Protein AF-A0A9D4YD08-F1 (afdb_monomer_lite)

Organism: Pisum sativum (NCBI:txid3888)

Structure (mmCIF, N/CA/C/O backbone):
data_AF-A0A9D4YD08-F1
#
_entry.id   AF-A0A9D4YD08-F1
#
loop_
_atom_site.group_PDB
_atom_site.id
_atom_site.type_symbol
_atom_site.label_atom_id
_atom_site.label_alt_id
_atom_site.label_comp_id
_atom_site.label_asym_id
_atom_site.label_entity_id
_atom_site.label_seq_id
_atom_site.pdbx_PDB_ins_code
_atom_site.Cartn_x
_atom_site.Cartn_y
_atom_site.Cartn_z
_atom_site.occupancy
_atom_site.B_iso_or_equiv
_atom_site.auth_seq_id
_atom_site.auth_comp_id
_atom_site.auth_asym_id
_atom_site.auth_atom_id
_atom_site.pdbx_PDB_model_num
ATOM 1 N N . MET A 1 1 ? 4.595 -37.884 36.965 1.00 36.31 1 MET A N 1
ATOM 2 C CA . MET A 1 1 ? 4.034 -37.785 35.602 1.00 36.31 1 MET A CA 1
ATOM 3 C C . MET A 1 1 ? 4.886 -36.798 34.820 1.00 36.31 1 MET A C 1
ATOM 5 O O . MET A 1 1 ? 4.639 -35.602 34.807 1.00 36.31 1 MET A O 1
ATOM 9 N N . THR A 1 2 ? 5.995 -37.313 34.306 1.00 32.47 2 THR A N 1
ATOM 10 C CA . THR A 1 2 ? 7.005 -36.629 33.501 1.00 32.47 2 THR A CA 1
ATOM 11 C C . THR A 1 2 ? 6.389 -36.311 32.146 1.00 32.47 2 THR A C 1
ATOM 13 O O . THR A 1 2 ? 6.203 -37.200 31.319 1.00 32.47 2 THR A O 1
ATOM 16 N N . ILE A 1 3 ? 6.013 -35.050 31.937 1.00 41.06 3 ILE A N 1
ATOM 17 C CA . ILE A 1 3 ? 5.615 -34.558 30.619 1.00 41.06 3 ILE A CA 1
ATOM 18 C C . ILE A 1 3 ? 6.847 -34.697 29.732 1.00 41.06 3 ILE A C 1
ATOM 20 O O . ILE A 1 3 ? 7.864 -34.040 29.954 1.00 41.06 3 ILE A O 1
ATOM 24 N N . ALA A 1 4 ? 6.761 -35.617 28.776 1.00 37.03 4 ALA A N 1
ATOM 25 C CA . ALA A 1 4 ? 7.745 -35.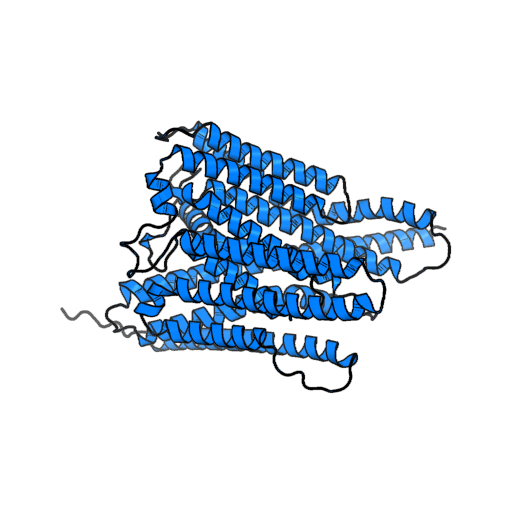799 27.734 1.00 37.03 4 ALA A CA 1
ATOM 26 C C . ALA A 1 4 ? 8.038 -34.435 27.096 1.00 37.03 4 ALA A C 1
ATOM 28 O O . ALA A 1 4 ? 7.195 -33.857 26.409 1.00 37.03 4 ALA A O 1
ATOM 29 N N . PHE A 1 5 ? 9.245 -33.920 27.331 1.00 41.50 5 PHE A N 1
ATOM 30 C CA . PHE A 1 5 ? 9.876 -32.971 26.431 1.00 41.50 5 PHE A CA 1
ATOM 31 C C . PHE A 1 5 ? 9.965 -33.683 25.081 1.00 41.50 5 PHE A C 1
ATOM 33 O O . PHE A 1 5 ? 10.911 -34.422 24.819 1.00 41.50 5 PHE A O 1
ATOM 40 N N . VAL A 1 6 ? 8.928 -33.514 24.256 1.00 46.28 6 VAL A N 1
ATOM 41 C CA . VAL A 1 6 ? 8.948 -33.837 22.832 1.00 46.28 6 VAL A CA 1
ATOM 42 C C . VAL A 1 6 ? 10.286 -33.332 22.313 1.00 46.28 6 VAL A C 1
ATOM 44 O O . VAL A 1 6 ? 10.583 -32.141 22.454 1.00 46.28 6 VAL A O 1
ATOM 47 N N . GLN A 1 7 ? 11.116 -34.250 21.807 1.00 45.94 7 GLN A N 1
ATOM 48 C CA . GLN A 1 7 ? 12.349 -33.926 21.104 1.00 45.94 7 GLN A CA 1
ATOM 49 C C . GLN A 1 7 ? 12.006 -32.835 20.099 1.00 45.94 7 GLN A C 1
ATOM 51 O O . GLN A 1 7 ? 11.310 -33.065 19.111 1.00 45.94 7 GLN A O 1
ATOM 56 N N . ARG A 1 8 ? 12.399 -31.604 20.426 1.00 58.66 8 ARG A N 1
ATOM 57 C CA . ARG A 1 8 ? 12.079 -30.448 19.601 1.00 58.66 8 ARG A CA 1
ATOM 58 C C . ARG A 1 8 ? 12.724 -30.711 18.245 1.00 58.66 8 ARG A C 1
ATOM 60 O O . ARG A 1 8 ? 13.906 -31.063 18.231 1.00 58.66 8 ARG A O 1
ATOM 67 N N . PRO A 1 9 ? 12.020 -30.526 17.121 1.00 70.88 9 PRO A N 1
ATOM 68 C CA . PRO A 1 9 ? 12.619 -30.688 15.808 1.00 70.88 9 PRO A CA 1
ATOM 69 C C . PRO A 1 9 ? 13.496 -29.459 15.519 1.00 70.88 9 PRO A C 1
ATOM 71 O O . PRO A 1 9 ? 13.201 -28.643 14.652 1.00 70.88 9 PRO A O 1
ATOM 74 N N . VAL A 1 10 ? 14.570 -29.286 16.301 1.00 76.81 10 VAL A N 1
ATOM 75 C CA . VAL A 1 10 ? 15.549 -28.197 16.174 1.00 76.81 10 VAL A CA 1
ATOM 76 C C . VAL A 1 10 ? 16.149 -28.219 14.771 1.00 76.81 10 VAL A C 1
ATOM 78 O O . VAL A 1 10 ? 16.341 -27.164 14.179 1.00 76.81 10 VAL A O 1
ATOM 81 N N . SER A 1 11 ? 16.344 -29.415 14.209 1.00 79.62 11 SER A N 1
ATOM 82 C CA . SER A 1 11 ? 16.745 -29.624 12.817 1.00 79.62 11 SER A CA 1
ATOM 83 C C . SER A 1 11 ? 15.739 -29.054 11.810 1.00 79.62 11 SER A C 1
ATOM 85 O O . SER A 1 11 ? 16.147 -28.410 10.850 1.00 79.62 11 SER A O 1
ATOM 87 N N . LEU A 1 12 ? 14.433 -29.225 12.038 1.00 84.94 12 LEU A N 1
ATOM 88 C CA . LEU A 1 12 ? 13.380 -28.724 11.149 1.00 84.94 12 LEU A CA 1
ATOM 89 C C . LEU A 1 12 ? 13.262 -27.195 11.214 1.00 84.94 12 LEU A C 1
ATOM 91 O O . LEU A 1 12 ? 13.133 -26.540 10.184 1.00 84.94 12 LEU A O 1
ATOM 95 N N . VAL A 1 13 ? 13.355 -26.618 12.418 1.00 84.81 13 VAL A N 1
ATOM 96 C CA . VAL A 1 13 ? 13.368 -25.156 12.601 1.00 84.81 13 VAL A CA 1
ATOM 97 C C . VAL A 1 13 ? 14.620 -24.553 11.965 1.00 84.81 13 VAL A C 1
ATOM 99 O O . VAL A 1 13 ? 14.516 -23.562 11.248 1.00 84.81 13 VAL A O 1
ATOM 102 N N . ALA A 1 14 ? 15.788 -25.170 12.164 1.00 85.69 14 ALA A N 1
ATOM 103 C CA . ALA A 1 14 ? 17.033 -24.734 11.539 1.00 85.69 14 ALA A CA 1
ATOM 104 C C . ALA A 1 14 ? 16.954 -24.794 10.006 1.00 85.69 14 ALA A C 1
ATOM 106 O O . ALA A 1 14 ? 17.354 -23.840 9.342 1.00 85.69 14 ALA A O 1
ATOM 107 N N . PHE A 1 15 ? 16.379 -25.863 9.444 1.00 88.81 15 PHE A N 1
ATOM 108 C CA . PHE A 1 15 ? 16.144 -25.976 8.004 1.00 88.81 15 PHE A CA 1
ATOM 109 C C . PHE A 1 15 ? 15.193 -24.886 7.488 1.00 88.81 15 PHE A C 1
ATOM 111 O O . PHE A 1 15 ? 15.484 -24.247 6.479 1.00 88.81 15 PHE A O 1
ATOM 118 N N . GLY A 1 16 ? 14.097 -24.612 8.203 1.00 88.19 16 GLY A N 1
ATOM 119 C CA . GLY A 1 16 ? 13.160 -23.542 7.852 1.00 88.19 16 GLY A CA 1
ATOM 120 C C . GLY A 1 16 ? 13.804 -22.152 7.866 1.00 88.19 16 GLY A C 1
ATOM 121 O O . GLY A 1 16 ? 13.639 -21.384 6.919 1.00 88.19 16 GLY A O 1
ATOM 122 N N . VAL A 1 17 ? 14.599 -21.842 8.896 1.00 89.19 17 VAL A N 1
ATOM 123 C CA . VAL A 1 17 ? 15.346 -20.574 8.984 1.00 89.19 17 VAL A CA 1
ATOM 124 C C . VAL A 1 17 ? 16.385 -20.473 7.863 1.00 89.19 17 VAL A C 1
ATOM 126 O O . VAL A 1 17 ? 16.482 -19.432 7.215 1.00 89.19 17 VAL A O 1
ATOM 129 N N . ALA A 1 18 ? 17.117 -21.552 7.571 1.00 91.06 18 ALA A N 1
ATOM 130 C CA . ALA A 1 18 ? 18.080 -21.580 6.471 1.00 91.06 18 ALA A CA 1
ATOM 131 C C . ALA A 1 18 ? 17.405 -21.341 5.108 1.00 91.06 18 ALA A C 1
ATOM 133 O O . ALA A 1 18 ? 17.908 -20.553 4.307 1.00 91.06 18 ALA A O 1
ATOM 134 N N . ALA A 1 19 ? 16.242 -21.954 4.864 1.00 91.44 19 ALA A N 1
ATOM 135 C CA . ALA A 1 19 ? 15.464 -21.745 3.644 1.00 91.44 19 ALA A CA 1
ATOM 136 C C . ALA A 1 19 ? 14.981 -20.289 3.503 1.00 91.44 19 ALA A C 1
ATOM 138 O O . ALA A 1 19 ? 15.075 -19.710 2.419 1.00 91.44 19 ALA A O 1
ATOM 139 N N . LEU A 1 20 ? 14.526 -19.667 4.597 1.00 91.81 20 LEU A N 1
ATOM 140 C CA . LEU A 1 20 ? 14.119 -18.257 4.611 1.00 91.81 20 LEU A CA 1
ATOM 141 C C . LEU A 1 20 ? 15.288 -17.312 4.314 1.00 91.81 20 LEU A C 1
ATOM 143 O O . LEU A 1 20 ? 15.144 -16.399 3.499 1.00 91.81 20 LEU A O 1
ATOM 147 N N . ILE A 1 21 ? 16.452 -17.544 4.927 1.00 92.38 21 ILE A N 1
ATOM 148 C CA . ILE A 1 21 ? 17.663 -16.752 4.669 1.00 92.38 21 ILE A CA 1
ATOM 149 C C . ILE A 1 21 ? 18.099 -16.918 3.210 1.00 92.38 21 ILE A C 1
ATOM 151 O O . ILE A 1 21 ? 18.371 -15.923 2.540 1.00 92.38 21 ILE A O 1
ATOM 155 N N . ALA A 1 22 ? 18.109 -18.146 2.685 1.00 93.12 22 ALA A N 1
ATOM 156 C CA . ALA A 1 22 ? 18.457 -18.408 1.292 1.00 93.12 22 ALA A CA 1
ATOM 157 C C . ALA A 1 22 ? 17.513 -17.677 0.321 1.00 93.12 22 ALA A C 1
ATOM 159 O O . ALA A 1 22 ? 17.982 -16.979 -0.578 1.00 93.12 22 ALA A O 1
ATOM 160 N N . SER A 1 23 ? 16.195 -17.757 0.541 1.00 93.19 23 SER A N 1
ATOM 161 C CA . SER A 1 23 ? 15.198 -17.022 -0.250 1.00 93.19 23 SER A CA 1
ATOM 162 C C . SER A 1 23 ? 15.423 -15.508 -0.192 1.00 93.19 23 SER A C 1
ATOM 164 O O . SER A 1 23 ? 15.381 -14.829 -1.219 1.00 93.19 23 SER A O 1
ATOM 166 N N . CYS A 1 24 ? 15.719 -14.971 0.995 1.00 93.62 24 CYS A N 1
ATOM 167 C CA . CYS A 1 24 ? 16.007 -13.552 1.179 1.00 93.62 24 CYS A CA 1
ATOM 168 C C . CYS A 1 24 ? 17.249 -13.109 0.394 1.00 93.62 24 CYS A C 1
ATOM 170 O O . CYS A 1 24 ? 17.211 -12.099 -0.310 1.00 93.62 24 CYS A O 1
ATOM 172 N N . LEU A 1 25 ? 18.339 -13.878 0.466 1.00 93.06 25 LEU A N 1
ATOM 173 C CA . LEU A 1 25 ? 19.577 -13.589 -0.262 1.00 93.06 25 LEU A CA 1
ATOM 174 C C . LEU A 1 25 ? 19.376 -13.650 -1.780 1.00 93.06 25 LEU A C 1
ATOM 176 O O . LEU A 1 25 ? 19.932 -12.819 -2.497 1.00 93.06 25 LEU A O 1
ATOM 180 N N . ILE A 1 26 ? 18.558 -14.585 -2.274 1.00 93.88 26 ILE A N 1
ATOM 181 C CA . ILE A 1 26 ? 18.209 -14.675 -3.698 1.00 93.88 26 ILE A CA 1
ATOM 182 C C . ILE A 1 26 ? 17.465 -13.412 -4.149 1.00 93.88 26 ILE A C 1
ATOM 184 O O . ILE A 1 26 ? 17.854 -12.811 -5.148 1.00 93.88 26 ILE A O 1
ATOM 188 N N . LEU A 1 27 ? 16.446 -12.968 -3.404 1.00 92.69 27 LEU A N 1
ATOM 189 C CA . LEU A 1 27 ? 15.676 -11.764 -3.744 1.00 92.69 27 LEU A CA 1
ATOM 190 C C . LEU A 1 27 ? 16.546 -10.501 -3.746 1.00 92.69 27 LEU A C 1
ATOM 192 O O . LEU A 1 27 ? 16.487 -9.713 -4.689 1.00 92.69 27 LEU A O 1
ATOM 196 N N . VAL A 1 28 ? 17.398 -10.330 -2.732 1.00 90.00 28 VAL A N 1
ATOM 197 C CA . VAL A 1 28 ? 18.326 -9.189 -2.654 1.00 90.00 28 VAL A CA 1
ATOM 198 C C . VAL A 1 28 ? 19.352 -9.236 -3.790 1.00 90.00 28 VAL A C 1
ATOM 200 O O . VAL A 1 28 ? 19.625 -8.211 -4.416 1.00 90.00 28 VAL A O 1
ATOM 203 N N . LYS A 1 29 ? 19.882 -10.423 -4.120 1.00 90.88 29 LYS A N 1
ATOM 204 C CA . LYS A 1 29 ? 20.806 -10.604 -5.248 1.00 90.88 29 LYS A CA 1
ATOM 205 C C . LYS A 1 29 ? 20.145 -10.233 -6.575 1.00 90.88 29 LYS A C 1
ATOM 207 O O . LYS A 1 29 ? 20.759 -9.526 -7.367 1.00 90.88 29 LYS A O 1
ATOM 212 N N . LEU A 1 30 ? 18.907 -10.667 -6.812 1.00 90.62 30 LEU A N 1
ATOM 213 C CA . LEU A 1 30 ? 18.150 -10.301 -8.013 1.00 90.62 30 LEU A CA 1
ATOM 214 C C . LEU A 1 30 ? 17.945 -8.784 -8.111 1.00 90.62 30 LEU A C 1
ATOM 216 O O . LEU A 1 30 ? 18.068 -8.220 -9.196 1.00 90.62 30 LEU A O 1
ATOM 220 N N . LEU A 1 31 ? 17.697 -8.114 -6.981 1.00 88.25 31 LEU A N 1
ATOM 221 C CA . LEU A 1 31 ? 17.490 -6.665 -6.942 1.00 88.25 31 LEU A CA 1
ATOM 222 C C . LEU A 1 31 ? 18.779 -5.930 -7.303 1.00 88.25 31 LEU A C 1
ATOM 224 O O . LEU A 1 31 ? 18.758 -4.998 -8.105 1.00 88.25 31 LEU A O 1
ATOM 228 N N . PHE A 1 32 ? 19.915 -6.408 -6.793 1.00 85.69 32 PHE A N 1
ATOM 229 C CA . PHE A 1 32 ? 21.225 -5.887 -7.166 1.00 85.69 32 PHE A CA 1
ATOM 230 C C . PHE A 1 32 ? 21.543 -6.102 -8.653 1.00 85.69 32 PHE A C 1
ATOM 232 O O . PHE A 1 32 ? 22.066 -5.194 -9.295 1.00 85.69 32 PHE A O 1
ATOM 239 N N . VAL A 1 33 ? 21.200 -7.269 -9.214 1.00 86.69 33 VAL A N 1
ATOM 240 C CA . VAL A 1 33 ? 21.398 -7.570 -10.644 1.00 86.69 33 VAL A CA 1
ATOM 241 C C . VAL A 1 33 ? 20.586 -6.617 -11.520 1.00 86.69 33 VAL A C 1
ATOM 243 O O . VAL A 1 33 ? 21.172 -5.963 -12.375 1.00 86.69 33 VAL A O 1
ATOM 246 N N . ILE A 1 34 ? 19.284 -6.458 -11.258 1.00 83.31 34 ILE A N 1
ATOM 247 C CA . ILE A 1 34 ? 18.423 -5.537 -12.022 1.00 83.31 34 ILE A CA 1
ATOM 248 C C . ILE A 1 34 ? 18.910 -4.092 -11.879 1.00 83.31 34 ILE A C 1
ATOM 250 O O . ILE A 1 34 ? 18.986 -3.361 -12.861 1.00 83.31 34 ILE A O 1
ATOM 254 N N . ASN A 1 35 ? 19.306 -3.676 -10.673 1.00 81.06 35 ASN A N 1
ATOM 255 C CA . ASN A 1 35 ? 19.847 -2.336 -10.462 1.00 81.06 35 ASN A CA 1
ATOM 256 C C . ASN A 1 35 ? 21.162 -2.104 -11.223 1.00 81.06 35 ASN A C 1
ATOM 258 O O . ASN A 1 35 ? 21.380 -1.006 -11.729 1.00 81.06 35 ASN A O 1
ATOM 262 N N . LYS A 1 36 ? 22.026 -3.121 -11.337 1.00 78.50 36 LYS A N 1
ATOM 263 C CA . LYS A 1 36 ? 23.255 -3.039 -12.136 1.00 78.50 36 LYS A CA 1
ATOM 264 C C . LYS A 1 36 ? 22.957 -2.994 -13.635 1.00 78.50 36 LYS A C 1
ATOM 266 O O . LYS A 1 36 ? 23.589 -2.209 -14.332 1.00 78.50 36 LYS A O 1
ATOM 271 N N . GLU A 1 37 ? 22.028 -3.807 -14.128 1.00 75.56 37 GLU A N 1
ATOM 272 C CA . GLU A 1 37 ? 21.620 -3.809 -15.541 1.00 75.56 37 GLU A CA 1
ATOM 273 C C . GLU A 1 37 ? 21.063 -2.442 -15.954 1.00 75.56 37 GLU A C 1
ATOM 275 O O . GLU A 1 37 ? 21.559 -1.849 -16.908 1.00 75.56 37 GLU A O 1
ATOM 280 N N . VAL A 1 38 ? 20.132 -1.887 -15.170 1.00 68.62 38 VAL A N 1
ATOM 281 C CA . VAL A 1 38 ? 19.543 -0.561 -15.427 1.00 68.62 38 VAL A CA 1
ATOM 282 C C . VAL A 1 38 ? 20.603 0.542 -15.367 1.00 68.62 38 VAL A C 1
ATOM 284 O O . VAL A 1 38 ? 20.625 1.422 -16.221 1.00 68.62 38 VAL A O 1
ATOM 287 N N . LEU A 1 39 ? 21.538 0.469 -14.412 1.00 59.47 39 LEU A N 1
ATOM 288 C CA . LEU A 1 39 ? 22.663 1.404 -14.344 1.00 59.47 39 LEU A CA 1
ATOM 289 C C . LEU A 1 39 ? 23.596 1.275 -15.562 1.00 59.47 39 LEU A C 1
ATOM 291 O O . LEU A 1 39 ? 24.100 2.277 -16.045 1.00 59.47 39 LEU A O 1
ATOM 295 N N . THR A 1 40 ? 23.831 0.061 -16.064 1.00 56.03 40 THR A N 1
ATOM 296 C CA . THR A 1 40 ? 24.697 -0.175 -17.235 1.00 56.03 40 THR A CA 1
ATOM 297 C C . THR A 1 40 ? 24.067 0.395 -18.508 1.00 56.03 40 THR A C 1
ATOM 299 O O . THR A 1 40 ? 24.782 0.925 -19.352 1.00 56.03 40 THR A O 1
ATOM 302 N N . GLN A 1 41 ? 22.736 0.350 -18.603 1.00 56.59 41 GLN A N 1
ATOM 303 C CA . GLN A 1 41 ? 21.967 0.943 -19.695 1.00 56.59 41 GLN A CA 1
ATOM 304 C C . GLN A 1 41 ? 21.994 2.484 -19.644 1.00 56.59 41 GLN A C 1
ATOM 306 O O . GLN A 1 41 ? 22.139 3.116 -20.680 1.00 56.59 41 GLN A O 1
ATOM 311 N N . GLU A 1 42 ? 21.969 3.097 -18.450 1.00 52.31 42 GLU A N 1
ATOM 312 C CA . GLU A 1 42 ? 22.170 4.553 -18.281 1.00 52.31 42 GLU A CA 1
ATOM 313 C C . GLU A 1 42 ? 23.624 5.012 -18.549 1.00 52.31 42 GLU A C 1
ATOM 315 O O . GLU A 1 42 ? 23.850 6.168 -18.900 1.00 52.31 42 GLU A O 1
ATOM 320 N N . ILE A 1 43 ? 24.622 4.135 -18.367 1.00 50.97 43 ILE A N 1
ATOM 321 C CA . ILE A 1 43 ? 26.059 4.451 -18.524 1.00 50.97 43 ILE A CA 1
ATOM 322 C C . ILE A 1 43 ? 26.506 4.478 -19.997 1.00 50.97 43 ILE A C 1
ATOM 324 O O . ILE A 1 43 ? 27.515 5.110 -20.303 1.00 50.97 43 ILE A O 1
ATOM 328 N N . GLN A 1 44 ? 25.770 3.859 -20.927 1.00 47.78 44 GLN A N 1
ATOM 329 C CA . GLN A 1 44 ? 26.096 3.961 -22.359 1.00 47.78 44 GLN A CA 1
ATOM 330 C C . GLN A 1 44 ? 25.909 5.381 -22.930 1.00 47.78 44 GLN A C 1
ATOM 332 O O . GLN A 1 44 ? 26.502 5.677 -23.964 1.00 47.78 44 GLN A O 1
ATOM 337 N N . ASP A 1 45 ? 25.194 6.271 -22.228 1.00 45.44 45 ASP A N 1
ATOM 338 C CA . ASP A 1 45 ? 24.897 7.633 -22.693 1.00 45.44 45 ASP A CA 1
ATOM 339 C C . ASP A 1 45 ? 25.763 8.747 -22.069 1.00 45.44 45 ASP A C 1
ATOM 341 O O . ASP A 1 45 ? 25.725 9.877 -22.554 1.00 45.44 45 ASP A O 1
ATOM 345 N N . VAL A 1 46 ? 26.570 8.493 -21.025 1.00 43.56 46 VAL A N 1
ATOM 346 C CA . VAL A 1 46 ? 27.465 9.519 -20.441 1.00 43.56 46 VAL A CA 1
ATOM 347 C C . VAL A 1 46 ? 28.731 8.887 -19.850 1.00 43.56 46 VAL A C 1
ATOM 349 O O . VAL A 1 46 ? 28.657 8.003 -18.997 1.00 43.56 46 VAL A O 1
ATOM 352 N N . GLU A 1 47 ? 29.893 9.392 -20.277 1.00 38.66 47 GLU A N 1
ATOM 353 C CA . GLU A 1 47 ? 31.234 8.981 -19.843 1.00 38.66 47 GLU A CA 1
ATOM 354 C C . GLU A 1 47 ? 31.405 8.813 -18.319 1.00 38.66 47 GLU A C 1
ATOM 356 O O . GLU A 1 47 ? 30.917 9.592 -17.497 1.00 38.66 47 GLU A O 1
ATOM 361 N N . ASN A 1 48 ? 32.181 7.776 -17.988 1.00 39.72 48 ASN A N 1
ATOM 362 C CA . ASN A 1 48 ? 32.701 7.354 -16.687 1.00 39.72 48 ASN A CA 1
ATOM 363 C C . ASN A 1 48 ? 32.742 8.416 -15.573 1.00 39.72 48 ASN A C 1
ATOM 365 O O . ASN A 1 48 ? 33.744 9.101 -15.390 1.00 39.72 48 ASN A O 1
ATOM 369 N N . TYR A 1 49 ? 31.741 8.381 -14.691 1.00 40.97 49 TYR A N 1
ATOM 370 C CA . TYR A 1 49 ? 31.914 8.717 -13.278 1.00 40.97 49 TYR A CA 1
ATOM 371 C C . TYR A 1 49 ? 31.091 7.754 -12.419 1.00 40.97 49 TYR A C 1
ATOM 373 O O . TYR A 1 49 ? 29.873 7.644 -12.566 1.00 40.97 49 TYR A O 1
ATOM 381 N N . THR A 1 50 ? 31.743 7.069 -11.474 1.00 43.75 50 THR A N 1
ATOM 382 C CA . THR A 1 50 ? 31.071 6.337 -10.393 1.00 43.75 50 THR A CA 1
ATOM 383 C C . THR A 1 50 ? 30.250 7.329 -9.575 1.00 43.75 50 THR A C 1
ATOM 385 O O . THR A 1 50 ? 30.775 8.009 -8.692 1.00 43.75 50 THR A O 1
ATOM 388 N N . LYS A 1 51 ? 28.965 7.468 -9.906 1.00 56.69 51 LYS A N 1
ATOM 389 C CA . LYS A 1 51 ? 28.065 8.415 -9.247 1.00 56.69 51 LYS A CA 1
ATOM 390 C C . LYS A 1 51 ? 27.958 8.023 -7.762 1.00 56.69 51 LYS A C 1
ATOM 392 O O . LYS A 1 51 ? 27.531 6.899 -7.481 1.00 56.69 51 LYS A O 1
ATOM 397 N N . PRO A 1 52 ? 28.357 8.886 -6.809 1.00 64.44 52 PRO A N 1
ATOM 398 C CA . PRO A 1 52 ? 28.236 8.575 -5.389 1.00 64.44 52 PRO A CA 1
ATOM 399 C C . PRO A 1 52 ? 26.767 8.326 -5.027 1.00 64.44 52 PRO A C 1
ATOM 401 O O . PRO A 1 52 ? 25.859 8.897 -5.640 1.00 64.44 52 PRO A O 1
ATOM 404 N N . TRP A 1 53 ? 26.531 7.453 -4.042 1.00 67.12 53 TRP A N 1
ATOM 405 C CA . TRP A 1 53 ? 25.179 7.142 -3.575 1.00 67.12 53 TRP A CA 1
ATOM 406 C C . TRP A 1 53 ? 24.461 8.426 -3.167 1.00 67.12 53 TRP A C 1
ATOM 408 O O . TRP A 1 53 ? 24.995 9.248 -2.418 1.00 67.12 53 TRP A O 1
ATOM 418 N N . LYS A 1 54 ? 23.234 8.603 -3.661 1.00 82.25 54 LYS A N 1
ATOM 419 C CA . LYS A 1 54 ? 22.415 9.757 -3.296 1.00 82.25 54 LYS A CA 1
ATOM 420 C C . LYS A 1 54 ? 21.948 9.619 -1.838 1.00 82.25 54 LYS A C 1
ATOM 422 O O . LYS A 1 54 ? 21.743 8.514 -1.340 1.00 82.25 54 LYS A O 1
ATOM 427 N N . LEU A 1 55 ? 21.745 10.750 -1.156 1.00 86.50 55 LEU A N 1
ATOM 428 C CA . LEU A 1 55 ? 21.353 10.786 0.265 1.00 86.50 55 LEU A CA 1
ATOM 429 C C . LEU A 1 55 ? 20.067 9.999 0.579 1.00 86.50 55 LEU A C 1
ATOM 431 O O . LEU A 1 55 ? 19.968 9.385 1.634 1.00 86.50 55 LEU A O 1
ATOM 435 N N . ASP A 1 56 ? 19.093 10.003 -0.331 1.00 86.88 56 ASP A N 1
ATOM 436 C CA . ASP A 1 56 ? 17.846 9.237 -0.220 1.00 86.88 56 ASP A CA 1
ATOM 437 C C . ASP A 1 56 ? 18.070 7.721 -0.290 1.00 86.88 56 ASP A C 1
ATOM 439 O O . ASP A 1 56 ? 17.424 6.979 0.446 1.00 86.88 56 ASP A O 1
ATOM 443 N N . GLU A 1 57 ? 19.017 7.264 -1.110 1.00 89.25 57 GLU A N 1
ATOM 444 C CA . GLU A 1 57 ? 19.381 5.845 -1.210 1.00 89.25 57 GLU A CA 1
ATOM 445 C C . GLU A 1 57 ? 20.014 5.345 0.096 1.00 89.25 57 GLU A C 1
ATOM 447 O O . GLU A 1 57 ? 19.602 4.321 0.645 1.00 89.25 57 GLU A O 1
ATOM 452 N N . VAL A 1 58 ? 20.974 6.111 0.630 1.00 90.31 58 VAL A N 1
ATOM 453 C CA . VAL A 1 58 ? 21.639 5.804 1.907 1.00 90.31 58 VAL A CA 1
ATOM 454 C C . VAL A 1 58 ? 20.633 5.811 3.058 1.00 90.31 58 VAL A C 1
ATOM 456 O O . VAL A 1 58 ? 20.655 4.912 3.897 1.00 90.31 58 VAL A O 1
ATOM 459 N N . PHE A 1 59 ? 19.724 6.792 3.084 1.00 93.25 59 PHE A N 1
ATOM 460 C CA . PHE A 1 59 ? 18.717 6.902 4.135 1.00 93.25 59 PHE A CA 1
ATOM 461 C C . PHE A 1 59 ? 17.752 5.714 4.150 1.00 93.25 59 PHE A C 1
ATOM 463 O O . PHE A 1 59 ? 17.476 5.177 5.218 1.00 93.25 59 PHE A O 1
ATOM 470 N N . ILE A 1 60 ? 17.263 5.266 2.988 1.00 91.94 60 ILE A N 1
ATOM 471 C CA . ILE A 1 60 ? 16.369 4.101 2.913 1.00 91.94 60 ILE A CA 1
ATOM 472 C C . ILE A 1 60 ? 17.083 2.832 3.375 1.00 91.94 60 ILE A C 1
ATOM 474 O O . ILE A 1 60 ? 16.521 2.072 4.164 1.00 91.94 60 ILE A O 1
ATOM 478 N N . PHE A 1 61 ? 18.322 2.615 2.927 1.00 90.81 61 PHE A N 1
ATOM 479 C CA . PHE A 1 61 ? 19.107 1.456 3.348 1.00 90.81 61 PHE A CA 1
ATOM 480 C C . PHE A 1 61 ? 19.323 1.444 4.868 1.00 90.81 61 PHE A C 1
ATOM 482 O O . PHE A 1 61 ? 19.058 0.439 5.530 1.00 90.81 61 PHE A O 1
ATOM 489 N N . LEU A 1 62 ? 19.729 2.585 5.435 1.00 92.69 62 LEU A N 1
ATOM 490 C CA . LEU A 1 62 ? 19.889 2.740 6.879 1.00 92.69 62 LEU A CA 1
ATOM 491 C C . LEU A 1 62 ? 18.553 2.568 7.618 1.00 92.69 62 LEU A C 1
ATOM 493 O O . LEU A 1 62 ? 18.523 1.959 8.680 1.00 92.69 62 LEU A O 1
ATOM 497 N N . GLY A 1 63 ? 17.448 3.049 7.048 1.00 92.44 63 GLY A N 1
ATOM 498 C CA . GLY A 1 63 ? 16.103 2.883 7.595 1.00 92.44 63 GLY A CA 1
ATOM 499 C C . GLY A 1 63 ? 15.689 1.418 7.727 1.00 92.44 63 GLY A C 1
ATOM 500 O O . GLY A 1 63 ? 15.190 1.019 8.777 1.00 92.44 63 GLY A O 1
ATOM 501 N N . ILE A 1 64 ? 15.956 0.596 6.707 1.00 91.81 64 ILE A N 1
ATOM 502 C CA . ILE A 1 64 ? 15.708 -0.855 6.757 1.00 91.81 64 ILE A CA 1
ATOM 503 C C . ILE A 1 64 ? 16.597 -1.515 7.820 1.00 91.81 64 ILE A C 1
ATOM 505 O O . ILE A 1 64 ? 16.118 -2.349 8.585 1.00 91.81 64 ILE A O 1
ATOM 509 N N . LEU A 1 65 ? 17.872 -1.121 7.914 1.00 92.88 65 LEU A N 1
ATOM 510 C CA . LEU A 1 65 ? 18.785 -1.640 8.935 1.00 92.88 65 LEU A CA 1
ATOM 511 C C . LEU A 1 65 ? 18.309 -1.297 10.356 1.00 92.88 65 LEU A C 1
ATOM 513 O O . LEU A 1 65 ? 18.273 -2.175 11.216 1.00 92.88 65 LEU A O 1
ATOM 517 N N . ILE A 1 66 ? 17.906 -0.045 10.594 1.00 93.00 66 ILE A N 1
ATOM 518 C CA . ILE A 1 66 ? 17.343 0.404 11.876 1.00 93.00 66 ILE A CA 1
ATOM 519 C C . ILE A 1 66 ? 16.097 -0.411 12.214 1.00 93.00 66 ILE A C 1
ATOM 521 O O . ILE A 1 66 ? 15.969 -0.875 13.343 1.00 93.00 66 ILE A O 1
ATOM 525 N N . LEU A 1 67 ? 15.210 -0.635 11.242 1.00 92.88 67 LEU A N 1
ATOM 526 C CA . LEU A 1 67 ? 14.004 -1.432 11.435 1.00 92.88 67 LEU A CA 1
ATOM 527 C C . LEU A 1 67 ? 14.344 -2.876 11.850 1.00 92.88 67 LEU A C 1
ATOM 529 O O . LEU A 1 67 ? 13.783 -3.374 12.822 1.00 92.88 67 LEU A O 1
ATOM 533 N N . VAL A 1 68 ? 15.317 -3.517 11.196 1.00 93.56 68 VAL A N 1
ATOM 534 C CA . VAL A 1 68 ? 15.788 -4.868 11.560 1.00 93.56 68 VAL A CA 1
ATOM 535 C C . VAL A 1 68 ? 16.396 -4.906 12.964 1.00 93.56 68 VAL A C 1
ATOM 537 O O . VAL A 1 68 ? 16.081 -5.805 13.740 1.00 93.56 68 VAL A O 1
ATOM 540 N N . ILE A 1 69 ? 17.238 -3.932 13.320 1.00 92.56 69 ILE A N 1
ATOM 541 C CA . ILE A 1 69 ? 17.856 -3.860 14.655 1.00 92.56 69 ILE A CA 1
ATOM 542 C C . ILE A 1 69 ? 16.790 -3.615 15.730 1.00 92.56 69 ILE A C 1
ATOM 544 O O . ILE A 1 69 ? 16.824 -4.242 16.789 1.00 92.56 69 ILE A O 1
ATOM 548 N N . SER A 1 70 ? 15.818 -2.744 15.447 1.00 92.31 70 SER A N 1
ATOM 549 C CA . SER A 1 70 ? 14.747 -2.387 16.382 1.00 92.31 70 SER A CA 1
ATOM 550 C C . SER A 1 70 ? 13.906 -3.595 16.801 1.00 92.31 70 SER A C 1
ATOM 552 O O . SER A 1 70 ? 13.490 -3.680 17.953 1.00 92.31 70 SER A O 1
ATOM 554 N N . MET A 1 71 ? 13.750 -4.589 15.919 1.00 88.81 71 MET A N 1
ATOM 555 C CA . MET A 1 71 ? 13.001 -5.814 16.213 1.00 88.81 71 MET A CA 1
ATOM 556 C C . MET A 1 71 ? 13.607 -6.630 17.356 1.00 88.81 71 MET A C 1
ATOM 558 O O . MET A 1 71 ? 12.895 -7.415 17.970 1.00 88.81 71 MET A O 1
ATOM 562 N N . GLY A 1 72 ? 14.889 -6.444 17.684 1.00 88.06 72 GLY A N 1
ATOM 563 C CA . GLY A 1 72 ? 15.536 -7.124 18.807 1.00 88.06 72 GLY A CA 1
ATOM 564 C C . GLY A 1 72 ? 15.083 -6.657 20.197 1.00 88.06 72 GLY A C 1
ATOM 565 O O . GLY A 1 72 ? 15.433 -7.300 21.181 1.00 88.06 72 GLY A O 1
ATOM 566 N N . SER A 1 73 ? 14.322 -5.564 20.310 1.00 91.69 73 SER A N 1
ATOM 567 C CA . SER A 1 73 ? 13.855 -5.022 21.592 1.00 91.69 73 SER A CA 1
ATOM 568 C C . SER A 1 73 ? 12.332 -5.046 21.678 1.00 91.69 73 SER A C 1
ATOM 570 O O . SER A 1 73 ? 11.657 -4.561 20.773 1.00 91.69 73 SER A O 1
ATOM 572 N N . SER A 1 74 ? 11.773 -5.548 22.787 1.00 89.44 74 SER A N 1
ATOM 573 C CA . SER A 1 74 ? 10.314 -5.589 22.966 1.00 89.44 74 SER A CA 1
ATOM 574 C C . SER A 1 74 ? 9.687 -4.192 22.979 1.00 89.44 74 SER A C 1
ATOM 576 O O . SER A 1 74 ? 8.663 -3.991 22.337 1.00 89.44 74 SER A O 1
ATOM 578 N N . SER A 1 75 ? 10.331 -3.207 23.615 1.00 88.25 75 SER A N 1
ATOM 579 C CA . SER A 1 75 ? 9.827 -1.824 23.655 1.00 88.25 75 SER A CA 1
ATOM 580 C C . SER A 1 75 ? 9.821 -1.158 22.278 1.00 88.25 75 SER A C 1
ATOM 582 O O . SER A 1 75 ? 8.892 -0.437 21.937 1.00 88.25 75 SER A O 1
ATOM 584 N N . MET A 1 76 ? 10.829 -1.432 21.447 1.00 89.62 76 MET A N 1
ATOM 585 C CA . MET A 1 76 ? 10.894 -0.890 20.085 1.00 89.62 76 MET A CA 1
ATOM 586 C C . MET A 1 76 ? 9.882 -1.559 19.149 1.00 89.62 76 MET A C 1
ATOM 588 O O . MET A 1 76 ? 9.395 -0.913 18.226 1.00 89.62 76 MET A O 1
ATOM 592 N N . VAL A 1 77 ? 9.544 -2.832 19.385 1.00 89.38 77 VAL A N 1
ATOM 593 C CA . VAL A 1 77 ? 8.471 -3.523 18.653 1.00 89.38 77 VAL A CA 1
ATOM 594 C C . VAL A 1 77 ? 7.102 -2.944 19.011 1.00 89.38 77 VAL A C 1
ATOM 596 O O . VAL A 1 77 ? 6.273 -2.765 18.124 1.00 89.38 77 VAL A O 1
ATOM 599 N N . GLU A 1 78 ? 6.840 -2.615 20.276 1.00 87.69 78 GLU A N 1
ATOM 600 C CA . GLU A 1 78 ? 5.594 -1.934 20.666 1.00 87.69 78 GLU A CA 1
ATOM 601 C C . GLU A 1 78 ? 5.475 -0.547 20.009 1.00 87.69 78 GLU A C 1
ATOM 603 O O . GLU A 1 78 ? 4.407 -0.161 19.531 1.00 87.69 78 GLU A O 1
ATOM 608 N N . GLU A 1 79 ? 6.601 0.156 19.896 1.00 89.38 79 GLU A N 1
ATOM 609 C CA . GLU A 1 79 ? 6.700 1.533 19.405 1.00 89.38 79 GLU A CA 1
ATOM 610 C C . GLU A 1 79 ? 7.093 1.644 17.912 1.00 89.38 79 GLU A C 1
ATOM 612 O O . GLU A 1 79 ? 7.509 2.698 17.425 1.00 89.38 79 GLU A O 1
ATOM 617 N N . GLU A 1 80 ? 6.935 0.563 17.141 1.00 91.00 80 GLU A N 1
ATOM 618 C CA . GLU A 1 80 ? 7.368 0.476 15.735 1.00 91.00 80 GLU A CA 1
ATOM 619 C C . GLU A 1 80 ? 6.712 1.528 14.827 1.00 91.00 80 GLU A C 1
ATOM 621 O O . GLU A 1 80 ? 7.312 1.999 13.856 1.00 91.00 80 GLU A O 1
ATOM 626 N N . HIS A 1 81 ? 5.483 1.933 15.145 1.00 90.19 81 HIS A N 1
ATOM 627 C CA . HIS A 1 81 ? 4.752 2.946 14.391 1.00 90.19 81 HIS A CA 1
ATOM 628 C C . HIS A 1 81 ? 5.541 4.268 14.290 1.00 90.19 81 HIS A C 1
ATOM 630 O O . HIS A 1 81 ? 5.549 4.902 13.230 1.00 90.19 81 HIS A O 1
ATOM 636 N N . TYR A 1 82 ? 6.307 4.649 15.322 1.00 90.31 82 TYR A N 1
ATOM 637 C CA . TYR A 1 82 ? 7.175 5.829 15.264 1.00 90.31 82 TYR A CA 1
ATOM 638 C C . TYR A 1 82 ? 8.278 5.711 14.220 1.00 90.31 82 TYR A C 1
ATOM 640 O O . TYR A 1 82 ? 8.577 6.703 13.552 1.00 90.31 82 TYR A O 1
ATOM 648 N N . ILE A 1 83 ? 8.853 4.519 14.047 1.00 92.31 83 ILE A N 1
ATOM 649 C CA . ILE A 1 83 ? 9.903 4.267 13.055 1.00 92.31 83 ILE A CA 1
ATOM 650 C C . ILE A 1 83 ? 9.333 4.483 11.651 1.00 92.31 83 ILE A C 1
ATOM 652 O O . ILE A 1 83 ? 9.927 5.208 10.851 1.00 92.31 83 ILE A O 1
ATOM 656 N N . TRP A 1 84 ? 8.143 3.946 11.369 1.00 93.56 84 TRP A N 1
ATOM 657 C CA . TRP A 1 84 ? 7.475 4.125 10.076 1.00 93.56 84 TRP A CA 1
ATOM 658 C C . TRP A 1 84 ? 7.097 5.582 9.797 1.00 93.56 84 TRP A C 1
ATOM 660 O O . TRP A 1 84 ? 7.334 6.081 8.690 1.00 93.56 84 TRP A O 1
ATOM 670 N N . HIS A 1 85 ? 6.565 6.300 10.791 1.00 91.94 85 HIS A N 1
ATOM 671 C CA . HIS A 1 85 ? 6.258 7.725 10.648 1.00 91.94 85 HIS A CA 1
ATOM 672 C C . HIS A 1 85 ? 7.522 8.571 10.445 1.00 91.94 85 HIS A C 1
ATOM 674 O O . HIS A 1 85 ? 7.533 9.469 9.599 1.00 91.94 85 HIS A O 1
ATOM 680 N N . PHE A 1 86 ? 8.597 8.281 11.183 1.00 92.88 86 PHE A N 1
ATOM 681 C CA . PHE A 1 86 ? 9.882 8.963 11.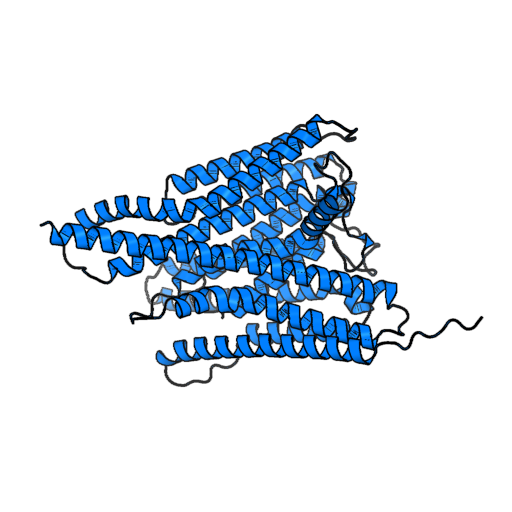042 1.00 92.88 86 PHE A CA 1
ATOM 682 C C . PHE A 1 86 ? 10.492 8.733 9.655 1.00 92.88 86 PHE A C 1
ATOM 684 O O . PHE A 1 86 ? 10.870 9.696 8.981 1.00 92.88 86 PHE A O 1
ATOM 691 N N . LEU A 1 87 ? 10.526 7.479 9.198 1.00 93.12 87 LEU A N 1
ATOM 692 C CA . LEU A 1 87 ? 11.044 7.099 7.886 1.00 93.12 87 LEU A CA 1
ATOM 693 C C . LEU A 1 87 ? 10.260 7.800 6.767 1.00 93.12 87 LEU A C 1
ATOM 695 O O . LEU A 1 87 ? 10.851 8.433 5.891 1.00 93.12 87 LEU A O 1
ATOM 699 N N . THR A 1 88 ? 8.928 7.769 6.844 1.00 93.12 88 THR A N 1
ATOM 700 C CA . THR A 1 88 ? 8.037 8.379 5.846 1.00 93.12 88 THR A CA 1
ATOM 701 C C . THR A 1 88 ? 8.159 9.903 5.820 1.00 93.12 88 THR A C 1
ATOM 703 O O . THR A 1 88 ? 8.275 10.496 4.747 1.00 93.12 88 THR A O 1
ATOM 706 N N . SER A 1 89 ? 8.173 10.569 6.980 1.00 93.00 89 SER A N 1
ATOM 707 C CA . SER A 1 89 ? 8.321 12.030 7.038 1.00 93.00 89 SER A CA 1
ATOM 708 C C . SER A 1 89 ? 9.692 12.484 6.539 1.00 93.00 89 SER A C 1
ATOM 710 O O . SER A 1 89 ? 9.784 13.515 5.875 1.00 93.00 89 SER A O 1
ATOM 712 N N . THR A 1 90 ? 10.754 11.742 6.850 1.00 93.56 90 THR A N 1
ATOM 713 C CA . THR A 1 90 ? 12.119 12.125 6.469 1.00 93.56 90 THR A CA 1
ATOM 714 C C . THR A 1 90 ? 12.355 11.927 4.975 1.00 93.56 90 THR A C 1
ATOM 716 O O . THR A 1 90 ? 12.906 12.817 4.333 1.00 93.56 90 THR A O 1
ATOM 719 N N . ILE A 1 91 ? 11.864 10.832 4.380 1.00 92.19 91 ILE A N 1
ATOM 720 C CA . ILE A 1 91 ? 11.917 10.634 2.920 1.00 92.19 91 ILE A CA 1
ATOM 721 C C . ILE A 1 91 ? 11.164 11.752 2.194 1.00 92.19 91 ILE A C 1
ATOM 723 O O . ILE A 1 91 ? 11.699 12.338 1.254 1.00 92.19 91 ILE A O 1
ATOM 727 N N . ASN A 1 92 ? 9.970 12.116 2.670 1.00 91.12 92 ASN A N 1
ATOM 728 C CA . ASN A 1 92 ? 9.217 13.240 2.112 1.00 91.12 92 ASN A CA 1
ATOM 729 C C . ASN A 1 92 ? 9.983 14.567 2.195 1.00 91.12 92 ASN A C 1
ATOM 731 O O . ASN A 1 92 ? 9.988 15.333 1.235 1.00 91.12 92 ASN A O 1
ATOM 735 N N . LEU A 1 93 ? 10.672 14.831 3.310 1.00 92.25 93 LEU A N 1
ATOM 736 C CA . LEU A 1 93 ? 11.526 16.013 3.457 1.00 92.25 93 LEU A CA 1
ATOM 737 C C . LEU A 1 93 ? 12.731 15.983 2.508 1.00 92.25 93 LEU A C 1
ATOM 739 O O . LEU A 1 93 ? 13.103 17.022 1.966 1.00 92.25 93 LEU A O 1
ATOM 743 N N . LEU A 1 94 ? 13.330 14.814 2.267 1.00 91.12 94 LEU A N 1
ATOM 744 C CA . LEU A 1 94 ? 14.417 14.663 1.295 1.00 91.12 94 LEU A CA 1
ATOM 745 C C . LEU A 1 94 ? 13.932 14.915 -0.138 1.00 91.12 94 LEU A C 1
ATOM 747 O O . LEU A 1 94 ? 14.621 15.595 -0.901 1.00 91.12 94 LEU A O 1
ATOM 751 N N . PHE A 1 95 ? 12.745 14.420 -0.496 1.00 89.62 95 PHE A N 1
ATOM 752 C CA . PHE A 1 95 ? 12.114 14.713 -1.784 1.00 89.62 95 PHE A CA 1
ATOM 753 C C . PHE A 1 95 ? 11.778 16.195 -1.920 1.00 89.62 95 PHE A C 1
ATOM 755 O O . PHE A 1 95 ? 12.078 16.794 -2.947 1.00 89.62 95 PHE A O 1
ATOM 762 N N . PHE A 1 96 ? 11.241 16.811 -0.868 1.00 89.31 96 PHE A N 1
ATOM 763 C CA . PHE A 1 96 ? 10.954 18.242 -0.830 1.00 89.31 96 PHE A CA 1
ATOM 764 C C . PHE A 1 96 ? 12.220 19.087 -1.002 1.00 89.31 96 PHE A C 1
ATOM 766 O O . PHE A 1 96 ? 12.259 19.975 -1.851 1.00 89.31 96 PHE A O 1
ATOM 773 N N . ARG A 1 97 ? 13.296 18.762 -0.272 1.00 88.38 97 ARG A N 1
ATOM 774 C CA . ARG A 1 97 ? 14.596 19.433 -0.408 1.00 88.38 97 ARG A CA 1
ATOM 775 C C . ARG A 1 97 ? 15.127 19.336 -1.836 1.00 88.38 97 ARG A C 1
ATOM 777 O O . ARG A 1 97 ? 15.572 20.339 -2.384 1.00 88.38 97 ARG A O 1
ATOM 784 N N . LYS A 1 98 ? 15.083 18.145 -2.439 1.00 85.12 98 LYS A N 1
ATOM 785 C CA . LYS A 1 98 ? 15.533 17.941 -3.822 1.00 85.12 98 LYS A CA 1
ATOM 786 C C . LYS A 1 98 ? 14.653 18.680 -4.831 1.00 85.12 98 LYS A C 1
ATOM 788 O O . LYS A 1 98 ? 15.191 19.250 -5.775 1.00 85.12 98 LYS A O 1
ATOM 793 N N . ALA A 1 99 ? 13.340 18.725 -4.611 1.00 83.19 99 ALA A N 1
ATOM 794 C CA . ALA A 1 99 ? 12.417 19.487 -5.446 1.00 83.19 99 ALA A CA 1
ATOM 795 C C . ALA A 1 99 ? 12.742 20.990 -5.411 1.00 83.19 99 ALA A C 1
ATOM 797 O O . ALA A 1 99 ? 12.864 21.599 -6.470 1.00 83.19 99 ALA A O 1
ATOM 798 N N . ILE A 1 100 ? 12.996 21.565 -4.228 1.00 83.81 100 ILE A N 1
ATOM 799 C CA . ILE A 1 100 ? 13.428 22.969 -4.096 1.00 83.81 100 ILE A CA 1
ATOM 800 C C . ILE A 1 100 ? 14.757 23.210 -4.816 1.00 83.81 100 ILE A C 1
ATOM 802 O O . ILE A 1 100 ? 14.855 24.128 -5.620 1.00 83.81 100 ILE A O 1
ATOM 806 N N . GLN A 1 101 ? 15.759 22.356 -4.595 1.00 82.56 101 GLN A N 1
ATOM 807 C CA . GLN A 1 101 ? 17.062 22.499 -5.256 1.00 82.56 101 GLN A CA 1
ATOM 808 C C . GLN A 1 101 ? 16.939 22.461 -6.786 1.00 82.56 101 GLN A C 1
ATOM 810 O O . GLN A 1 101 ? 17.603 23.226 -7.480 1.00 82.56 101 GLN A O 1
ATOM 815 N N . SER A 1 102 ? 16.072 21.592 -7.315 1.00 75.69 102 SER A N 1
ATOM 816 C CA . SER A 1 102 ? 15.793 21.540 -8.753 1.00 75.69 102 SER A CA 1
ATOM 817 C C . SER A 1 102 ? 15.017 22.762 -9.251 1.00 75.69 102 SER A C 1
ATOM 819 O O . SER A 1 102 ? 15.244 23.210 -10.369 1.00 75.69 102 SER A O 1
ATOM 821 N N . PHE A 1 103 ? 14.131 23.330 -8.427 1.00 75.12 103 PHE A N 1
ATOM 822 C CA . PHE A 1 103 ? 13.387 24.543 -8.752 1.00 75.12 103 PHE A CA 1
ATOM 823 C C . PHE A 1 103 ? 14.306 25.759 -8.848 1.00 75.12 103 PHE A C 1
ATOM 825 O O . PHE A 1 103 ? 14.231 26.486 -9.833 1.00 75.12 103 PHE A O 1
ATOM 832 N N . ASP A 1 104 ? 15.204 25.945 -7.880 1.00 73.00 104 ASP A N 1
ATOM 833 C CA . ASP A 1 104 ? 16.157 27.058 -7.881 1.00 73.00 104 ASP A CA 1
ATOM 834 C C . ASP A 1 104 ? 17.111 26.976 -9.081 1.00 73.00 104 ASP A C 1
ATOM 836 O O . ASP A 1 104 ? 17.370 27.985 -9.740 1.00 73.00 104 ASP A O 1
ATOM 840 N N . LEU A 1 105 ? 17.570 25.765 -9.420 1.00 69.69 105 LEU A N 1
ATOM 841 C CA . LEU A 1 105 ? 18.398 25.528 -10.603 1.00 69.69 105 LEU A CA 1
ATOM 842 C C . LEU A 1 105 ? 17.640 25.846 -11.901 1.00 69.69 105 LEU A C 1
ATOM 844 O O . LEU A 1 105 ? 18.155 26.565 -12.756 1.00 69.69 105 LEU A O 1
ATOM 848 N N . ASN A 1 106 ? 16.405 25.355 -12.039 1.00 68.12 106 ASN A N 1
ATOM 849 C CA . ASN A 1 106 ? 15.579 25.607 -13.221 1.00 68.12 106 ASN A CA 1
ATOM 850 C C . ASN A 1 106 ? 15.195 27.083 -13.348 1.00 68.12 106 ASN A C 1
ATOM 852 O O . ASN A 1 106 ? 15.101 27.590 -14.460 1.00 68.12 106 ASN A O 1
ATOM 856 N N . LYS A 1 107 ? 15.017 27.791 -12.229 1.00 68.00 107 LYS A N 1
ATOM 857 C CA . LYS A 1 107 ? 14.777 29.234 -12.218 1.00 68.00 107 LYS A CA 1
ATOM 858 C C . LYS A 1 107 ? 16.000 30.003 -12.720 1.00 68.00 107 LYS A C 1
ATOM 860 O O . LYS A 1 107 ? 15.848 30.841 -13.598 1.00 68.00 107 LYS A O 1
ATOM 865 N N . ALA A 1 108 ? 17.200 29.665 -12.245 1.00 64.06 108 ALA A N 1
ATOM 866 C CA . ALA A 1 108 ? 18.440 30.290 -12.713 1.00 64.06 108 ALA A CA 1
ATOM 867 C C . ALA A 1 108 ? 18.684 30.068 -14.220 1.00 64.06 108 ALA A C 1
ATOM 869 O O . ALA A 1 108 ? 19.133 30.976 -14.914 1.00 64.06 108 ALA A O 1
ATOM 870 N N . VAL A 1 109 ? 18.356 28.879 -14.742 1.00 63.09 109 VAL A N 1
ATOM 871 C CA . VAL A 1 109 ? 18.431 28.571 -16.184 1.00 63.09 109 VAL A CA 1
ATOM 872 C C . VAL A 1 109 ? 17.285 29.232 -16.966 1.00 63.09 109 VAL A C 1
ATOM 874 O O . VAL A 1 109 ? 17.485 29.691 -18.087 1.00 63.09 109 VAL A O 1
ATOM 877 N N . GLY A 1 110 ? 16.092 29.323 -16.376 1.00 59.03 110 GLY A N 1
ATOM 878 C CA . GLY A 1 110 ? 14.900 29.939 -16.965 1.00 59.03 110 GLY A CA 1
ATOM 879 C C . GLY A 1 110 ? 14.966 31.467 -17.071 1.00 59.03 110 GLY A C 1
ATOM 880 O O . GLY A 1 110 ? 14.370 32.042 -17.978 1.00 59.03 110 GLY A O 1
ATOM 881 N N . ASP A 1 111 ? 15.729 32.128 -16.199 1.00 60.44 111 ASP A N 1
ATOM 882 C CA . ASP A 1 111 ? 16.058 33.551 -16.346 1.00 60.44 111 ASP A CA 1
ATOM 883 C C . ASP A 1 111 ? 17.010 33.787 -17.544 1.00 60.44 111 ASP A C 1
ATOM 885 O O . ASP A 1 111 ? 17.063 34.889 -18.089 1.00 60.44 111 ASP A O 1
ATOM 889 N N . LEU A 1 112 ? 17.716 32.741 -18.002 1.00 58.88 112 LEU A N 1
ATOM 890 C CA . LEU A 1 112 ? 18.598 32.762 -19.175 1.00 58.88 112 LEU A CA 1
ATOM 891 C C . LEU A 1 112 ? 17.882 32.341 -20.480 1.00 58.88 112 LEU A C 1
ATOM 893 O O . LEU A 1 112 ? 18.260 32.785 -21.562 1.00 58.88 112 LEU A O 1
ATOM 897 N N . ILE A 1 113 ? 16.860 31.479 -20.395 1.00 54.78 113 ILE A N 1
ATOM 898 C CA . ILE A 1 113 ? 16.098 30.928 -21.531 1.00 54.78 113 ILE A CA 1
ATOM 899 C C . ILE A 1 113 ? 14.607 30.968 -21.180 1.00 54.78 113 ILE A C 1
ATOM 901 O O . ILE A 1 113 ? 14.199 30.353 -20.202 1.00 54.78 113 ILE A O 1
ATOM 905 N N . SER A 1 114 ? 13.766 31.628 -21.986 1.00 50.41 114 SER A N 1
ATOM 906 C CA . SER A 1 114 ? 12.329 31.842 -21.727 1.00 50.41 114 SER A CA 1
ATOM 907 C C . SER A 1 114 ? 11.473 30.552 -21.715 1.00 50.41 114 SER A C 1
ATOM 909 O O . SER A 1 114 ? 10.634 30.331 -22.593 1.00 50.41 114 SER A O 1
ATOM 911 N N . VAL A 1 115 ? 11.652 29.684 -20.717 1.00 53.91 115 VAL A N 1
ATOM 912 C CA . VAL A 1 115 ? 10.970 28.388 -20.574 1.00 53.91 115 VAL A CA 1
ATOM 913 C C . VAL A 1 115 ? 9.913 28.466 -19.463 1.00 53.91 115 VAL A C 1
ATOM 915 O O . VAL A 1 115 ? 10.056 27.933 -18.367 1.00 53.91 115 VAL A O 1
ATOM 918 N N . GLY A 1 116 ? 8.779 29.116 -19.747 1.00 50.69 116 GLY A N 1
ATOM 919 C CA . GLY A 1 116 ? 7.680 29.267 -18.776 1.00 50.69 116 GLY A CA 1
ATOM 920 C C . GLY A 1 116 ? 6.953 27.962 -18.391 1.00 50.69 116 GLY A C 1
ATOM 921 O O . GLY A 1 116 ? 6.304 27.897 -17.348 1.00 50.69 116 GLY A O 1
ATOM 922 N N . LYS A 1 117 ? 7.058 26.896 -19.202 1.00 52.31 117 LYS A N 1
ATOM 923 C CA . LYS A 1 117 ? 6.336 25.620 -18.988 1.00 52.31 117 LYS A CA 1
ATOM 924 C C . LYS A 1 117 ? 6.965 24.710 -17.925 1.00 52.31 117 LYS A C 1
ATOM 926 O O . LYS A 1 117 ? 6.248 23.898 -17.340 1.00 52.31 117 LYS A O 1
ATOM 931 N N . GLU A 1 118 ? 8.269 24.815 -17.681 1.00 56.09 118 GLU A N 1
ATOM 932 C CA . GLU A 1 118 ? 8.974 23.963 -16.710 1.00 56.09 118 GLU A CA 1
ATOM 933 C C . GLU A 1 118 ? 8.859 24.503 -15.280 1.00 56.09 118 GLU A C 1
ATOM 935 O O . GLU A 1 118 ? 8.634 23.731 -14.343 1.00 56.09 118 GLU A O 1
ATOM 940 N N . ASN A 1 119 ? 8.854 25.829 -15.125 1.00 57.34 119 ASN A N 1
ATOM 941 C CA . ASN A 1 119 ? 8.695 26.490 -13.827 1.00 57.34 119 ASN A CA 1
ATOM 942 C C . ASN A 1 119 ? 7.333 26.187 -13.173 1.00 57.34 119 ASN A C 1
ATOM 944 O O . ASN A 1 119 ? 7.268 25.934 -11.969 1.00 57.34 119 ASN A O 1
ATOM 948 N N . TYR A 1 120 ? 6.249 26.115 -13.959 1.00 59.41 120 TYR A N 1
ATOM 949 C CA . TYR A 1 120 ? 4.916 25.766 -13.444 1.00 59.41 120 TYR A CA 1
ATOM 950 C C . TYR A 1 120 ? 4.832 24.315 -12.933 1.00 59.41 120 TYR A C 1
ATOM 952 O O . TYR A 1 120 ? 4.215 24.048 -11.900 1.00 59.41 120 TYR A O 1
ATOM 960 N N . LYS A 1 121 ? 5.488 23.367 -13.619 1.00 66.38 121 LYS A N 1
ATOM 961 C CA . LYS A 1 121 ? 5.509 21.951 -13.210 1.00 66.38 121 LYS A CA 1
ATOM 962 C C . LYS A 1 121 ? 6.265 21.744 -11.900 1.00 66.38 121 LYS A C 1
ATOM 964 O O . LYS A 1 121 ? 5.801 20.995 -11.043 1.00 66.38 121 LYS A O 1
ATOM 969 N N . SER A 1 122 ? 7.393 22.431 -11.733 1.00 69.62 122 SER A N 1
ATOM 970 C CA . SER A 1 122 ? 8.207 22.320 -10.521 1.00 69.62 122 SER A CA 1
ATOM 971 C C . SER A 1 122 ? 7.522 22.961 -9.299 1.00 69.62 122 SER A C 1
ATOM 973 O O . SER A 1 122 ? 7.469 22.351 -8.231 1.00 69.62 122 SER A O 1
ATOM 975 N N . GLY A 1 123 ? 6.848 24.109 -9.463 1.00 74.38 123 GLY A N 1
ATOM 976 C CA . GLY A 1 123 ? 6.024 24.696 -8.393 1.00 74.38 123 GLY A CA 1
ATOM 977 C C . GLY A 1 123 ? 4.863 23.792 -7.945 1.00 74.38 123 GLY A C 1
ATOM 978 O O . GLY A 1 123 ? 4.620 23.627 -6.747 1.00 74.38 123 GLY A O 1
ATOM 979 N N . CYS A 1 124 ? 4.181 23.139 -8.894 1.00 79.38 124 CYS A N 1
ATOM 980 C CA . CYS A 1 124 ? 3.131 22.162 -8.591 1.00 79.38 124 CYS A CA 1
ATOM 981 C C . CYS A 1 124 ? 3.678 20.955 -7.806 1.00 79.38 124 CYS A C 1
ATOM 983 O O . CYS A 1 124 ? 3.071 20.534 -6.824 1.00 79.38 124 CYS A O 1
ATOM 985 N N . GLN A 1 125 ? 4.861 20.447 -8.169 1.00 84.12 125 GLN A N 1
ATOM 986 C CA . GLN A 1 125 ? 5.520 19.354 -7.448 1.00 84.12 125 GLN A CA 1
ATOM 987 C C . GLN A 1 125 ? 5.809 19.711 -5.982 1.00 84.12 125 GLN A C 1
ATOM 989 O O . GLN A 1 125 ? 5.536 18.906 -5.090 1.00 84.12 125 GLN A O 1
ATOM 994 N N . ILE A 1 126 ? 6.335 20.911 -5.720 1.00 86.06 126 ILE A N 1
ATOM 995 C CA . ILE A 1 126 ? 6.605 21.384 -4.354 1.00 86.06 126 ILE A CA 1
ATOM 996 C C . ILE A 1 126 ? 5.300 21.442 -3.551 1.00 86.06 126 ILE A C 1
ATOM 998 O O . ILE A 1 126 ? 5.250 20.932 -2.433 1.00 86.06 126 ILE A O 1
ATOM 1002 N N . SER A 1 127 ? 4.228 21.989 -4.133 1.00 87.25 127 SER A N 1
ATOM 1003 C CA . SER A 1 127 ? 2.909 22.050 -3.489 1.00 87.25 127 SER A CA 1
ATOM 1004 C C . SER A 1 127 ? 2.365 20.660 -3.133 1.00 87.25 127 SER A C 1
ATOM 1006 O O . SER A 1 127 ? 1.894 20.453 -2.014 1.00 87.25 127 SER A O 1
ATOM 1008 N N . LEU A 1 128 ? 2.502 19.682 -4.035 1.00 90.75 128 LEU A N 1
ATOM 1009 C CA . LEU A 1 128 ? 2.089 18.297 -3.790 1.00 90.75 128 LEU A CA 1
ATOM 1010 C C . LEU A 1 128 ? 2.890 17.642 -2.655 1.00 90.75 128 LEU A C 1
ATOM 1012 O O . LEU A 1 128 ? 2.311 16.955 -1.819 1.00 90.75 128 LEU A O 1
ATOM 1016 N N . LEU A 1 129 ? 4.201 17.885 -2.569 1.00 90.56 129 LEU A N 1
ATOM 1017 C CA . LEU A 1 129 ? 5.033 17.359 -1.479 1.00 90.56 129 LEU A CA 1
ATOM 1018 C C . LEU A 1 129 ? 4.704 18.011 -0.127 1.00 90.56 129 LEU A C 1
ATOM 1020 O O . LEU A 1 129 ? 4.690 17.325 0.897 1.00 90.56 129 LEU A O 1
ATOM 1024 N N . VAL A 1 130 ? 4.379 19.308 -0.112 1.00 91.88 130 VAL A N 1
ATOM 1025 C CA . VAL A 1 130 ? 3.875 19.994 1.092 1.00 91.88 130 VAL A CA 1
ATOM 1026 C C . VAL A 1 130 ? 2.541 19.395 1.532 1.00 91.88 130 VAL A C 1
ATOM 1028 O O . VAL A 1 130 ? 2.357 19.133 2.721 1.00 91.88 130 VAL A O 1
ATOM 1031 N N . LEU A 1 131 ? 1.637 19.109 0.590 1.00 92.88 131 LEU A N 1
ATOM 1032 C CA . LEU A 1 131 ? 0.371 18.437 0.878 1.00 92.88 131 LEU A CA 1
ATOM 1033 C C . LEU A 1 131 ? 0.596 17.044 1.490 1.00 92.88 131 LEU A C 1
ATOM 1035 O O . LEU A 1 131 ? -0.061 16.696 2.476 1.00 92.88 131 LEU A O 1
ATOM 1039 N N . THR A 1 132 ? 1.553 16.266 0.975 1.00 91.31 132 THR A N 1
ATOM 1040 C CA . THR A 1 132 ? 1.920 14.952 1.533 1.00 91.31 132 THR A CA 1
ATOM 1041 C C . THR A 1 132 ? 2.490 15.062 2.951 1.00 91.31 132 THR A C 1
ATOM 1043 O O . THR A 1 132 ? 2.143 14.262 3.822 1.00 91.31 132 THR A O 1
ATOM 1046 N N . LEU A 1 133 ? 3.321 16.074 3.222 1.00 92.69 133 LEU A N 1
ATOM 1047 C CA . LEU A 1 133 ? 3.857 16.335 4.561 1.00 92.69 133 LEU A CA 1
ATOM 1048 C C . LEU A 1 133 ? 2.760 16.755 5.546 1.00 92.69 133 LEU A C 1
ATOM 1050 O O . LEU A 1 133 ? 2.714 16.233 6.659 1.00 92.69 133 LEU A O 1
ATOM 1054 N N . PHE A 1 134 ? 1.865 17.658 5.140 1.00 93.81 134 PHE A N 1
ATOM 1055 C CA . PHE A 1 134 ? 0.761 18.123 5.979 1.00 93.81 134 PHE A CA 1
ATOM 1056 C C . PHE A 1 134 ? -0.205 16.984 6.321 1.00 93.81 134 PHE A C 1
ATOM 1058 O O . PHE A 1 134 ? -0.467 16.721 7.493 1.00 93.81 134 PHE A O 1
ATOM 1065 N N . SER A 1 135 ? -0.662 16.242 5.311 1.00 93.38 135 SER A N 1
ATOM 1066 C CA . SER A 1 135 ? -1.507 15.056 5.514 1.00 93.38 135 SER A CA 1
ATOM 1067 C C . SER A 1 135 ? -0.822 14.002 6.389 1.00 93.38 135 SER A C 1
ATOM 1069 O O . SER A 1 135 ? -1.464 13.428 7.263 1.00 93.38 135 SER A O 1
ATOM 1071 N N . GLY A 1 136 ? 0.493 13.806 6.243 1.00 90.44 136 GLY A N 1
ATOM 1072 C CA . GLY A 1 136 ? 1.261 12.878 7.077 1.00 90.44 136 GLY A CA 1
ATOM 1073 C C . GLY A 1 136 ? 1.324 13.298 8.545 1.00 90.44 136 GLY A C 1
ATOM 1074 O O . GLY A 1 136 ? 1.307 12.444 9.430 1.00 90.44 136 GLY A O 1
ATOM 1075 N N . ARG A 1 137 ? 1.350 14.608 8.822 1.00 92.00 137 ARG A N 1
ATOM 1076 C CA . ARG A 1 137 ? 1.281 15.139 10.191 1.00 92.00 137 ARG A CA 1
ATOM 1077 C C . ARG A 1 137 ? -0.088 14.912 10.818 1.00 92.00 137 ARG A C 1
ATOM 1079 O O . ARG A 1 137 ? -0.136 14.485 11.967 1.00 92.00 137 ARG A O 1
ATOM 1086 N N . VAL A 1 138 ? -1.164 15.133 10.061 1.00 93.06 138 VAL A N 1
ATOM 1087 C CA . VAL A 1 138 ? -2.534 14.856 10.522 1.00 93.06 138 VAL A CA 1
ATOM 1088 C C . VAL A 1 138 ? -2.718 13.362 10.795 1.00 93.06 138 VAL A C 1
ATOM 1090 O O . VAL A 1 138 ? -3.194 12.998 11.861 1.00 93.06 138 VAL A O 1
ATOM 1093 N N . LEU A 1 139 ? -2.267 12.492 9.885 1.00 91.75 139 LEU A N 1
ATOM 1094 C CA . LEU A 1 139 ? -2.351 11.036 10.048 1.00 91.75 139 LEU A CA 1
ATOM 1095 C C . LEU A 1 139 ? -1.585 10.526 11.272 1.00 91.75 139 LEU A C 1
ATOM 1097 O O . LEU A 1 139 ? -2.090 9.661 11.978 1.00 91.75 139 LEU A O 1
ATOM 1101 N N . LYS A 1 140 ? -0.394 11.074 11.548 1.00 89.25 140 LYS A N 1
ATOM 1102 C CA . LYS A 1 140 ? 0.386 10.716 12.743 1.00 89.25 140 LYS A CA 1
ATOM 1103 C C . LYS A 1 140 ? -0.347 11.071 14.043 1.00 89.25 140 LYS A C 1
ATOM 1105 O O . LYS A 1 140 ? -0.208 10.353 15.021 1.00 89.25 140 LYS A O 1
ATOM 1110 N N . GLY A 1 141 ? -1.071 12.190 14.066 1.00 87.06 141 GLY A N 1
ATOM 1111 C CA . GLY A 1 141 ? -1.848 12.612 15.235 1.00 87.06 141 GLY A CA 1
ATOM 1112 C C . GLY A 1 141 ? -3.232 11.967 15.327 1.00 87.06 141 GLY A C 1
ATOM 1113 O O . GLY A 1 141 ? -3.942 12.225 16.294 1.00 87.06 141 GLY A O 1
ATOM 1114 N N . TRP A 1 142 ? -3.644 11.183 14.321 1.00 90.31 142 TRP A N 1
ATOM 1115 C CA . TRP A 1 142 ? -5.005 10.655 14.267 1.00 90.31 142 TRP A CA 1
ATOM 1116 C C . TRP A 1 142 ? -5.243 9.557 15.297 1.00 90.31 142 TRP A C 1
ATOM 1118 O O . TRP A 1 142 ? -6.198 9.641 16.061 1.00 90.31 142 TRP A O 1
ATOM 1128 N N . HIS A 1 143 ? -4.343 8.575 15.315 1.00 87.50 143 HIS A N 1
ATOM 1129 C CA . HIS A 1 143 ? -4.217 7.579 16.371 1.00 87.50 143 HIS A CA 1
ATOM 1130 C C . HIS A 1 143 ? -2.761 7.592 16.834 1.00 87.50 143 HIS A C 1
ATOM 1132 O O . HIS A 1 143 ? -1.864 7.270 16.049 1.00 87.50 143 HIS A O 1
ATOM 1138 N N . GLN A 1 144 ? -2.509 7.954 18.085 1.00 78.25 144 GLN A N 1
ATOM 1139 C CA . GLN A 1 144 ? -1.216 7.762 18.721 1.00 78.25 144 GLN A CA 1
ATOM 1140 C C . GLN A 1 144 ? -1.242 6.383 19.375 1.00 78.25 144 GLN A C 1
ATOM 1142 O O . GLN A 1 144 ? -1.903 6.132 20.378 1.00 78.25 144 GLN A O 1
ATOM 1147 N N . GLY A 1 145 ? -0.553 5.441 18.734 1.00 67.12 145 GLY A N 1
ATOM 1148 C CA . GLY A 1 145 ? -0.314 4.129 19.318 1.00 67.12 145 GLY A CA 1
ATOM 1149 C C . GLY A 1 145 ? 0.754 4.183 20.413 1.00 67.12 145 GLY A C 1
ATOM 1150 O O . GLY A 1 145 ? 1.380 5.212 20.657 1.00 67.12 145 GLY A O 1
ATOM 1151 N N . GLY A 1 146 ? 1.011 3.027 21.024 1.00 63.53 146 GLY A N 1
ATOM 1152 C CA . GLY A 1 146 ? 2.089 2.858 22.000 1.00 63.53 146 GLY A CA 1
ATOM 1153 C C . GLY A 1 146 ? 1.622 2.972 23.447 1.00 63.53 146 GLY A C 1
ATOM 1154 O O . GLY A 1 146 ? 0.676 3.684 23.775 1.00 63.53 146 GLY A O 1
ATOM 1155 N N . VAL A 1 147 ? 2.298 2.239 24.330 1.00 63.69 147 VAL A N 1
ATOM 1156 C CA . VAL A 1 147 ? 1.953 2.161 25.761 1.00 63.69 147 VAL A CA 1
ATOM 1157 C C . VAL A 1 147 ? 2.217 3.498 26.463 1.00 63.69 147 VAL A C 1
ATOM 1159 O O . VAL A 1 147 ? 1.572 3.826 27.452 1.00 63.69 147 VAL A O 1
ATOM 1162 N N . ASN A 1 148 ? 3.141 4.301 25.931 1.00 65.38 148 ASN A N 1
ATOM 1163 C CA . ASN A 1 148 ? 3.569 5.552 26.556 1.00 65.38 148 ASN A CA 1
ATOM 1164 C C . ASN A 1 148 ? 2.549 6.696 26.435 1.00 65.38 148 ASN A C 1
ATOM 1166 O O . ASN A 1 148 ? 2.585 7.624 27.242 1.00 65.38 148 ASN A O 1
ATOM 1170 N N . TRP A 1 149 ? 1.651 6.641 25.447 1.00 62.66 149 TRP A N 1
ATOM 1171 C CA . TRP A 1 149 ? 0.761 7.755 25.097 1.00 62.66 149 TRP A CA 1
ATOM 1172 C C . TRP A 1 149 ? -0.721 7.438 25.286 1.00 62.66 149 TRP A C 1
ATOM 1174 O O . TRP A 1 149 ? -1.556 8.293 25.025 1.00 62.66 149 TRP A O 1
ATOM 1184 N N . THR A 1 150 ? -1.055 6.270 25.847 1.00 63.62 150 THR A N 1
ATOM 1185 C CA . THR A 1 150 ? -2.445 5.828 26.079 1.00 63.62 150 THR A CA 1
ATOM 1186 C C . THR A 1 150 ? -3.279 6.793 26.916 1.00 63.62 150 THR A C 1
ATOM 1188 O O . THR A 1 150 ? -4.503 6.749 26.872 1.00 63.62 150 THR A O 1
ATOM 1191 N N . ASN A 1 151 ? -2.624 7.624 27.727 1.00 71.62 151 ASN A N 1
ATOM 1192 C CA . ASN A 1 151 ? -3.285 8.544 28.647 1.00 71.62 151 ASN A CA 1
ATOM 1193 C C . ASN A 1 151 ? -3.571 9.912 28.018 1.00 71.62 151 ASN A C 1
ATOM 1195 O O . ASN A 1 151 ? -4.270 10.715 28.635 1.00 71.62 151 ASN A O 1
ATOM 1199 N N . LEU A 1 152 ? -2.998 10.211 26.846 1.00 79.44 152 LEU A N 1
ATOM 1200 C CA . LEU A 1 152 ? -3.258 11.462 26.146 1.00 79.44 152 LEU A CA 1
ATOM 1201 C C . LEU A 1 152 ? -4.348 11.254 25.095 1.00 79.44 152 LEU A C 1
ATOM 1203 O O . LEU A 1 152 ? -4.345 10.237 24.408 1.00 79.44 152 LEU A O 1
ATOM 1207 N N . PRO A 1 153 ? -5.275 12.213 24.959 1.00 81.75 153 PRO A N 1
ATOM 1208 C CA . PRO A 1 153 ? -6.280 12.139 23.921 1.00 81.75 153 PRO A CA 1
ATOM 1209 C C . PRO A 1 153 ? -5.670 12.451 22.547 1.00 81.75 153 PRO A C 1
ATOM 1211 O O . PRO A 1 153 ? -4.836 13.348 22.395 1.00 81.75 153 PRO A O 1
ATOM 1214 N N . ASP A 1 154 ? -6.153 11.727 21.547 1.00 87.69 154 ASP A N 1
ATOM 1215 C CA . ASP A 1 154 ? -5.823 11.860 20.133 1.00 87.69 154 ASP A CA 1
ATOM 1216 C C . ASP A 1 154 ? -6.918 12.590 19.356 1.00 87.69 154 ASP A C 1
ATOM 1218 O O . ASP A 1 154 ? -8.013 12.844 19.862 1.00 87.69 154 ASP A O 1
ATOM 1222 N N . ILE A 1 155 ? -6.666 12.883 18.073 1.00 89.62 155 ILE A N 1
ATOM 1223 C CA . ILE A 1 155 ? -7.693 13.479 17.204 1.00 89.62 155 ILE A CA 1
ATOM 1224 C C . ILE A 1 155 ? -8.924 12.562 17.123 1.00 89.62 155 ILE A C 1
ATOM 1226 O O . ILE A 1 155 ? -10.048 13.065 17.101 1.00 89.62 155 ILE A O 1
ATOM 1230 N N . SER A 1 156 ? -8.740 11.234 17.107 1.00 89.00 156 SER A N 1
ATOM 1231 C CA . SER A 1 156 ? -9.864 10.296 17.127 1.00 89.00 156 SER A CA 1
ATOM 1232 C C . SER A 1 156 ? -10.672 10.400 18.424 1.00 89.00 156 SER A C 1
ATOM 1234 O O . SER A 1 156 ? -11.892 10.520 18.368 1.00 89.00 156 SER A O 1
ATOM 1236 N N . THR A 1 157 ? -10.031 10.438 19.595 1.00 88.25 157 THR A N 1
ATOM 1237 C CA . THR A 1 157 ? -10.761 10.519 20.872 1.00 88.25 157 THR A CA 1
ATOM 1238 C C . THR A 1 157 ? -11.469 11.864 21.024 1.00 88.25 157 THR A C 1
ATOM 1240 O O . THR A 1 157 ? -12.621 11.898 21.444 1.00 88.25 157 THR A O 1
ATOM 1243 N N . TRP A 1 158 ? -10.850 12.967 20.582 1.00 89.50 158 TRP A N 1
ATOM 1244 C CA . TRP A 1 158 ? -11.517 14.275 20.524 1.00 89.50 158 TRP A CA 1
ATOM 1245 C C . TRP A 1 158 ? -12.747 14.263 19.616 1.00 89.50 158 TRP A C 1
ATOM 1247 O O . TRP A 1 158 ? -13.746 14.919 19.909 1.00 89.50 158 TRP A O 1
ATOM 1257 N N . LEU A 1 159 ? -12.697 13.518 18.510 1.00 89.62 159 LEU A N 1
ATOM 1258 C CA . LEU A 1 159 ? -13.832 13.399 17.604 1.00 89.62 159 LEU A CA 1
ATOM 1259 C C . LEU A 1 159 ? -14.951 12.519 18.186 1.00 89.62 159 LEU A C 1
ATOM 1261 O O . LEU A 1 159 ? -16.126 12.816 17.969 1.00 89.62 159 LEU A O 1
ATOM 1265 N N . GLU A 1 160 ? -14.605 11.469 18.933 1.00 88.31 160 GLU A N 1
ATOM 1266 C CA . GLU A 1 160 ? -15.578 10.656 19.675 1.00 88.31 160 GLU A CA 1
ATOM 1267 C C . GLU A 1 160 ? -16.286 11.480 20.757 1.00 88.31 160 GLU A C 1
ATOM 1269 O O . GLU A 1 160 ? -17.514 11.429 20.852 1.00 88.31 160 GLU A O 1
ATOM 1274 N N . GLU A 1 161 ? -15.541 12.305 21.498 1.00 89.75 161 GLU A N 1
ATOM 1275 C CA . GLU A 1 161 ? -16.079 13.228 22.505 1.00 89.75 161 GLU A CA 1
ATOM 1276 C C . GLU A 1 161 ? -16.969 14.324 21.895 1.00 89.75 161 GLU A C 1
ATOM 1278 O O . GLU A 1 161 ? -17.987 14.691 22.482 1.00 89.75 161 GLU A O 1
ATOM 1283 N N . ALA A 1 162 ? -16.635 14.822 20.698 1.00 88.75 162 ALA A N 1
ATOM 1284 C CA . ALA A 1 162 ? -17.431 15.831 19.991 1.00 88.75 162 ALA A CA 1
ATOM 1285 C C . ALA A 1 162 ? -18.809 15.307 19.536 1.00 88.75 162 ALA A C 1
ATOM 1287 O O . ALA A 1 162 ? -19.748 16.088 19.364 1.00 88.75 162 ALA A O 1
ATOM 1288 N N . GLY A 1 163 ? -18.945 13.992 19.350 1.00 88.75 163 GLY A N 1
ATOM 1289 C CA . GLY A 1 163 ? -20.216 13.314 19.116 1.00 88.75 163 GLY A CA 1
ATOM 1290 C C . GLY A 1 163 ? -20.419 12.748 17.705 1.00 88.75 163 GLY A C 1
ATOM 1291 O O . GLY A 1 163 ? -19.792 13.132 16.715 1.00 88.75 163 GLY A O 1
ATOM 1292 N N . ILE A 1 164 ? -21.384 11.826 17.609 1.00 85.88 164 ILE A N 1
ATOM 1293 C CA . ILE A 1 164 ? -21.661 10.987 16.424 1.00 85.88 164 ILE A CA 1
ATOM 1294 C C . ILE A 1 164 ? -22.026 11.814 15.176 1.00 85.88 164 ILE A C 1
ATOM 1296 O O . ILE A 1 164 ? -21.740 11.404 14.048 1.00 85.88 164 ILE A O 1
ATOM 1300 N N . GLN A 1 165 ? -22.626 12.996 15.354 1.00 87.62 165 GLN A N 1
ATOM 1301 C CA . GLN A 1 165 ? -23.010 13.877 14.246 1.00 87.62 165 GLN A CA 1
ATOM 1302 C C . GLN A 1 165 ? -21.794 14.311 13.412 1.00 87.62 165 GLN A C 1
ATOM 1304 O O . GLN A 1 165 ? -21.837 14.222 12.184 1.00 87.62 165 GLN A O 1
ATOM 1309 N N . TYR A 1 166 ? -20.689 14.698 14.058 1.00 89.38 166 TYR A N 1
ATOM 1310 C CA . TYR A 1 166 ? -19.462 15.102 13.366 1.00 89.38 166 TYR A CA 1
ATOM 1311 C C . TYR A 1 166 ? -18.794 13.928 12.650 1.00 89.38 166 TYR A C 1
ATOM 1313 O O . TYR A 1 166 ? -18.362 14.074 11.507 1.00 89.38 166 TYR A O 1
ATOM 1321 N N . ILE A 1 167 ? -18.779 12.744 13.270 1.00 89.50 167 ILE A N 1
ATOM 1322 C CA . ILE A 1 167 ? -18.255 11.517 12.652 1.00 89.50 167 ILE A CA 1
ATOM 1323 C C . ILE A 1 167 ? -19.031 11.190 11.369 1.00 89.50 167 ILE A C 1
ATOM 1325 O O . ILE A 1 167 ? -18.434 10.897 10.333 1.00 89.50 167 ILE A O 1
ATOM 1329 N N . ASN A 1 168 ? -20.362 11.285 11.404 1.00 89.62 168 ASN A N 1
ATOM 1330 C CA . ASN A 1 168 ? -21.199 11.044 10.231 1.00 89.62 168 ASN A CA 1
ATOM 1331 C C . ASN A 1 168 ? -20.969 12.085 9.123 1.00 89.62 168 ASN A C 1
ATOM 1333 O O . ASN A 1 168 ? -20.883 11.703 7.953 1.00 89.62 168 ASN A O 1
ATOM 1337 N N . LEU A 1 169 ? -20.805 13.367 9.472 1.00 90.88 169 LEU A N 1
ATOM 1338 C CA . LEU A 1 169 ? -20.461 14.421 8.510 1.00 90.88 169 LEU A CA 1
ATOM 1339 C C . LEU A 1 169 ? -19.102 14.167 7.849 1.00 90.88 169 LEU A C 1
ATOM 1341 O O . LEU A 1 169 ? -19.003 14.223 6.625 1.00 90.88 169 LEU A O 1
ATOM 1345 N N . ILE A 1 170 ? -18.076 13.831 8.636 1.00 91.88 170 ILE A N 1
ATOM 1346 C CA . ILE A 1 170 ? -16.736 13.509 8.127 1.00 91.88 170 ILE A CA 1
ATOM 1347 C C . ILE A 1 170 ? -16.787 12.280 7.219 1.00 91.88 170 ILE A C 1
ATOM 1349 O O . ILE A 1 170 ? -16.224 12.301 6.128 1.00 91.88 170 ILE A O 1
ATOM 1353 N N . LYS A 1 171 ? -17.513 11.231 7.615 1.00 91.62 171 LYS A N 1
ATOM 1354 C CA . LYS A 1 171 ? -17.699 10.015 6.812 1.00 91.62 171 LYS A CA 1
ATOM 1355 C C . LYS A 1 171 ? -18.330 10.313 5.447 1.00 91.62 171 LYS A C 1
ATOM 1357 O O . LYS A 1 171 ? -17.838 9.835 4.424 1.00 91.62 171 LYS A O 1
ATOM 1362 N N . ILE A 1 172 ? -19.390 11.125 5.416 1.00 92.38 172 ILE A N 1
ATOM 1363 C CA . ILE A 1 172 ? -20.061 11.543 4.175 1.00 92.38 172 ILE A CA 1
ATOM 1364 C C . ILE A 1 172 ? -19.133 12.416 3.320 1.00 92.38 172 ILE A C 1
ATOM 1366 O O . ILE A 1 172 ? -18.984 12.160 2.124 1.00 92.38 172 ILE A O 1
ATOM 1370 N N . ALA A 1 173 ? -18.469 13.402 3.927 1.00 94.56 173 ALA A N 1
ATOM 1371 C CA . ALA A 1 173 ? -17.532 14.281 3.234 1.00 94.56 173 ALA A CA 1
ATOM 1372 C C . ALA A 1 173 ? -16.374 13.488 2.606 1.00 94.56 173 ALA A C 1
ATOM 1374 O O . ALA A 1 173 ? -16.073 13.675 1.427 1.00 94.56 173 ALA A O 1
ATOM 1375 N N . SER A 1 174 ? -15.782 12.542 3.343 1.00 94.69 174 SER A N 1
ATOM 1376 C CA . SER A 1 174 ? -14.730 11.659 2.831 1.00 94.69 174 SER A CA 1
ATOM 1377 C C . SER A 1 174 ? -15.196 10.807 1.655 1.00 94.69 174 SER A C 1
ATOM 1379 O O . SER A 1 174 ? -14.458 10.663 0.681 1.00 94.69 174 SER A O 1
ATOM 1381 N N . CYS A 1 175 ? -16.424 10.281 1.705 1.00 94.62 175 CYS A N 1
ATOM 1382 C CA . CYS A 1 175 ? -17.007 9.517 0.603 1.00 94.62 175 CYS A CA 1
ATOM 1383 C C . CYS A 1 175 ? -17.118 10.360 -0.675 1.00 94.62 175 CYS A C 1
ATOM 1385 O O . CYS A 1 175 ? -16.609 9.960 -1.724 1.00 94.62 175 CYS A O 1
ATOM 1387 N N . ILE A 1 176 ? -17.692 11.562 -0.573 1.00 94.75 176 ILE A N 1
ATOM 1388 C CA . ILE A 1 176 ? -17.827 12.486 -1.707 1.00 94.75 176 ILE A CA 1
ATOM 1389 C C . ILE A 1 176 ? -16.446 12.856 -2.262 1.00 94.75 176 ILE A C 1
ATOM 1391 O O . ILE A 1 176 ? -16.227 12.786 -3.470 1.00 94.75 176 ILE A O 1
ATOM 1395 N N . MET A 1 177 ? -15.488 13.188 -1.394 1.00 95.12 177 MET A N 1
ATOM 1396 C CA . MET A 1 177 ? -14.137 13.567 -1.813 1.00 95.12 177 MET A CA 1
ATOM 1397 C C . MET A 1 177 ? -13.396 12.426 -2.520 1.00 95.12 177 MET A C 1
ATOM 1399 O O . MET A 1 177 ? -12.738 12.678 -3.527 1.00 95.12 177 MET A O 1
ATOM 1403 N N . ILE A 1 178 ? -13.531 11.175 -2.061 1.00 95.31 178 ILE A N 1
ATOM 1404 C CA . ILE A 1 178 ? -12.938 10.005 -2.733 1.00 95.31 178 ILE A CA 1
ATOM 1405 C C . ILE A 1 178 ? -13.518 9.823 -4.141 1.00 95.31 178 ILE A C 1
ATOM 1407 O O . ILE A 1 178 ? -12.762 9.577 -5.082 1.00 95.31 178 ILE A O 1
ATOM 1411 N N . ILE A 1 179 ? -14.834 9.994 -4.307 1.00 93.06 179 ILE A N 1
ATOM 1412 C CA . ILE A 1 179 ? -15.496 9.910 -5.618 1.00 93.06 179 ILE A CA 1
ATOM 1413 C C . ILE A 1 179 ? -14.985 11.019 -6.543 1.00 93.06 179 ILE A C 1
ATOM 1415 O O . ILE A 1 179 ? -14.563 10.744 -7.668 1.00 93.06 179 ILE A O 1
ATOM 1419 N N . MET A 1 180 ? -14.974 12.265 -6.061 1.00 93.19 180 MET A N 1
ATOM 1420 C CA . MET A 1 180 ? -14.518 13.417 -6.841 1.00 93.19 180 MET A CA 1
ATOM 1421 C C . MET A 1 180 ? -13.058 13.273 -7.262 1.00 93.19 180 MET A C 1
ATOM 1423 O O . MET A 1 180 ? -12.718 13.543 -8.412 1.00 93.19 180 MET A O 1
ATOM 1427 N N . LEU A 1 181 ? -12.204 12.795 -6.359 1.00 92.94 181 LEU A N 1
ATOM 1428 C CA . LEU A 1 181 ? -10.792 12.567 -6.628 1.00 92.94 181 LEU A CA 1
ATOM 1429 C C . LEU A 1 181 ? -10.583 11.439 -7.649 1.00 92.94 181 LEU A C 1
ATOM 1431 O O . LEU A 1 181 ? -9.768 11.581 -8.557 1.00 92.94 181 LEU A O 1
ATOM 1435 N N . GLY A 1 182 ? -11.367 10.362 -7.565 1.00 89.88 182 GLY A N 1
ATOM 1436 C CA . GLY A 1 182 ? -11.368 9.287 -8.558 1.00 89.88 182 GLY A CA 1
ATOM 1437 C C . GLY A 1 182 ? -11.741 9.762 -9.961 1.00 89.88 182 GLY A C 1
ATOM 1438 O O . GLY A 1 182 ? -11.022 9.503 -10.926 1.00 89.88 182 GLY A O 1
ATOM 1439 N N . ILE A 1 183 ? -12.831 10.522 -10.074 1.00 89.94 183 ILE A N 1
ATOM 1440 C CA . ILE A 1 183 ? -13.275 11.108 -11.347 1.00 89.94 183 ILE A CA 1
ATOM 1441 C C . ILE A 1 183 ? -12.241 12.114 -11.870 1.00 89.94 183 ILE A C 1
ATOM 1443 O O . ILE A 1 183 ? -11.960 12.140 -13.068 1.00 89.94 183 ILE A O 1
ATOM 1447 N N . PHE A 1 184 ? -11.638 12.914 -10.986 1.00 89.75 184 PHE A N 1
ATOM 1448 C CA . PHE A 1 184 ? -10.592 13.867 -11.350 1.00 89.75 184 PHE A CA 1
ATOM 1449 C C . PHE A 1 184 ? -9.353 13.172 -11.927 1.00 89.75 184 PHE A C 1
ATOM 1451 O O . PHE A 1 184 ? -8.854 13.593 -12.968 1.00 89.75 184 PHE A O 1
ATOM 1458 N N . VAL A 1 185 ? -8.891 12.072 -11.323 1.00 87.75 185 VAL A N 1
ATOM 1459 C CA . VAL A 1 185 ? -7.769 11.280 -11.858 1.00 87.75 185 VAL A CA 1
ATOM 1460 C C . VAL A 1 185 ? -8.108 10.703 -13.235 1.00 87.75 185 VAL A C 1
ATOM 1462 O O . VAL A 1 185 ? -7.293 10.806 -14.148 1.00 87.75 185 VAL A O 1
ATOM 1465 N N . LEU A 1 186 ? -9.328 10.191 -13.440 1.00 85.75 186 LEU A N 1
ATOM 1466 C CA . LEU A 1 186 ? -9.773 9.753 -14.771 1.00 85.75 186 LEU A CA 1
ATOM 1467 C C . LEU A 1 186 ? -9.814 10.901 -15.791 1.00 85.75 186 LEU A C 1
ATOM 1469 O O . LEU A 1 186 ? -9.534 10.682 -16.969 1.00 85.75 186 LEU A O 1
ATOM 1473 N N . PHE A 1 187 ? -10.142 12.122 -15.361 1.00 82.69 187 PHE A N 1
ATOM 1474 C CA . PHE A 1 187 ? -10.145 13.306 -16.223 1.00 82.69 187 PHE A CA 1
ATOM 1475 C C . PHE A 1 187 ? -8.735 13.765 -16.620 1.00 82.69 187 PHE A C 1
ATOM 1477 O O . PHE A 1 187 ? -8.556 14.297 -17.716 1.00 82.69 187 PHE A O 1
ATOM 1484 N N . LEU A 1 188 ? -7.731 13.537 -15.767 1.00 77.38 188 LEU A N 1
ATOM 1485 C CA . LEU A 1 188 ? -6.325 13.829 -16.071 1.00 77.38 188 LEU A CA 1
ATOM 1486 C C . LEU A 1 188 ? -5.730 12.904 -17.147 1.00 77.38 188 LEU A C 1
ATOM 1488 O O . LEU A 1 188 ? -4.610 13.147 -17.606 1.00 77.38 188 LEU A O 1
ATOM 1492 N N . LEU A 1 189 ? -6.461 11.870 -17.579 1.00 72.50 189 LEU A N 1
ATOM 1493 C CA . LEU A 1 189 ? -6.043 11.003 -18.671 1.00 72.50 189 LEU A CA 1
ATOM 1494 C C . LEU A 1 189 ? -5.894 11.809 -19.972 1.00 72.50 189 LEU A C 1
ATOM 1496 O O . LEU A 1 189 ? -6.797 12.523 -20.410 1.00 72.50 189 LEU A O 1
ATOM 1500 N N . GLN A 1 190 ? -4.742 11.655 -20.621 1.00 61.09 190 GLN A N 1
ATOM 1501 C CA . GLN A 1 190 ? -4.391 12.399 -21.832 1.00 61.09 190 GLN A CA 1
ATOM 1502 C C . GLN A 1 190 ? -5.320 12.058 -23.015 1.00 61.09 190 GLN A C 1
ATOM 1504 O O . GLN A 1 190 ? -5.598 12.914 -23.855 1.00 61.09 190 GLN A O 1
ATOM 1509 N N . SER A 1 191 ? -5.843 10.827 -23.052 1.00 60.03 191 SER A N 1
ATOM 1510 C CA . SER A 1 191 ? -6.803 10.358 -24.051 1.00 60.03 191 SER A CA 1
ATOM 1511 C C . SER A 1 191 ? -8.243 10.469 -23.532 1.00 60.03 191 SER A C 1
ATOM 1513 O O . SER A 1 191 ? -8.721 9.627 -22.768 1.00 60.03 191 SER A O 1
ATOM 1515 N N . LYS A 1 192 ? -8.973 11.512 -23.953 1.00 61.41 192 LYS A N 1
ATOM 1516 C CA . LYS A 1 192 ? -10.399 11.700 -23.617 1.00 61.41 192 LYS A CA 1
ATOM 1517 C C . LYS A 1 192 ? -11.273 10.693 -24.365 1.00 61.41 192 LYS A C 1
ATOM 1519 O O . LYS A 1 192 ? -11.868 10.995 -25.399 1.00 61.41 192 LYS A O 1
ATOM 1524 N N . THR A 1 193 ? -11.367 9.478 -23.843 1.00 67.50 193 THR A N 1
ATOM 1525 C CA . THR A 1 193 ? -12.218 8.438 -24.423 1.00 67.50 193 THR A CA 1
ATOM 1526 C C . THR A 1 193 ? -13.607 8.449 -23.785 1.00 67.50 193 THR A C 1
ATOM 1528 O O . THR A 1 193 ? -13.751 8.598 -22.574 1.00 67.50 193 THR A O 1
ATOM 1531 N N . LYS A 1 194 ? -14.656 8.171 -24.578 1.00 76.81 194 LYS A N 1
ATOM 1532 C CA . LYS A 1 194 ? -15.993 7.862 -24.017 1.00 76.81 194 LYS A CA 1
ATOM 1533 C C . LYS A 1 194 ? -15.959 6.658 -23.049 1.00 76.81 194 LYS A C 1
ATOM 1535 O O . LYS A 1 194 ? -16.897 6.442 -22.298 1.00 76.81 194 LYS A O 1
ATOM 1540 N N . VAL A 1 195 ? -14.895 5.849 -23.093 1.00 78.81 195 VAL A N 1
ATOM 1541 C CA . VAL A 1 195 ? -14.690 4.713 -22.185 1.00 78.81 195 VAL A CA 1
ATOM 1542 C C . VAL A 1 195 ? -14.353 5.218 -20.782 1.00 78.81 195 VAL A C 1
ATOM 1544 O O . VAL A 1 195 ? -14.992 4.794 -19.826 1.00 78.81 195 VAL A O 1
ATOM 1547 N N . ALA A 1 196 ? -13.443 6.190 -20.657 1.00 80.56 196 ALA A N 1
ATOM 1548 C CA . ALA A 1 196 ? -13.125 6.814 -19.373 1.00 80.56 196 ALA A CA 1
ATOM 1549 C C . ALA A 1 196 ? -14.357 7.473 -18.725 1.00 80.56 196 ALA A C 1
ATOM 1551 O O . ALA A 1 196 ? -14.542 7.363 -17.517 1.00 80.56 196 ALA A O 1
ATOM 1552 N N . THR A 1 197 ? -15.252 8.083 -19.514 1.00 82.44 197 THR A N 1
ATOM 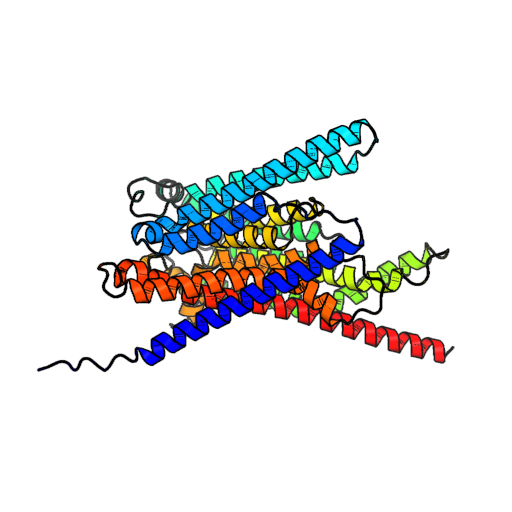1553 C CA . THR A 1 197 ? -16.499 8.666 -18.985 1.00 82.44 197 THR A CA 1
ATOM 1554 C C . THR A 1 197 ? -17.493 7.607 -18.503 1.00 82.44 197 THR A C 1
ATOM 1556 O O . THR A 1 197 ? -18.126 7.803 -17.471 1.00 82.44 197 THR A O 1
ATOM 1559 N N . VAL A 1 198 ? -17.619 6.474 -19.209 1.00 87.75 198 VAL A N 1
ATOM 1560 C CA . VAL A 1 198 ? -18.467 5.346 -18.769 1.00 87.75 198 VAL A CA 1
ATOM 1561 C C . VAL A 1 198 ? -17.932 4.747 -17.469 1.00 87.75 198 VAL A C 1
ATOM 1563 O O . VAL A 1 198 ? -18.699 4.498 -16.542 1.00 87.75 198 VAL A O 1
ATOM 1566 N N . ILE A 1 199 ? -16.612 4.577 -17.368 1.00 87.62 199 ILE A N 1
ATOM 1567 C CA . ILE A 1 199 ? -15.962 4.087 -16.148 1.00 87.62 199 ILE A CA 1
ATOM 1568 C C . ILE A 1 199 ? -16.165 5.082 -15.001 1.00 87.62 199 ILE A C 1
ATOM 1570 O O . ILE A 1 199 ? -16.561 4.673 -13.912 1.00 87.62 199 ILE A O 1
ATOM 1574 N N . GLY A 1 200 ? -15.998 6.383 -15.249 1.00 87.44 200 GLY A N 1
ATOM 1575 C CA . GLY A 1 200 ? -16.284 7.427 -14.263 1.00 87.44 200 GLY A CA 1
ATOM 1576 C C . GLY A 1 200 ? -17.730 7.387 -13.759 1.00 87.44 200 GLY A C 1
ATOM 1577 O O . GLY A 1 200 ? -17.954 7.470 -12.555 1.00 87.44 200 GLY A O 1
ATOM 1578 N N . PHE A 1 201 ? -18.704 7.170 -14.650 1.00 88.25 201 PHE A N 1
ATOM 1579 C CA . PHE A 1 201 ? -20.102 6.983 -14.254 1.00 88.25 201 PHE A CA 1
ATOM 1580 C C . PHE A 1 201 ? -20.293 5.722 -13.401 1.00 88.25 201 PHE A C 1
ATOM 1582 O O . PHE A 1 201 ? -20.983 5.771 -12.390 1.00 88.25 201 PHE A O 1
ATOM 1589 N N . SER A 1 202 ? -19.643 4.607 -13.749 1.00 89.38 202 SER A N 1
ATOM 1590 C CA . SER A 1 202 ? -19.721 3.380 -12.946 1.00 89.38 202 SER A CA 1
ATOM 1591 C C . SER A 1 202 ? -19.150 3.559 -11.532 1.00 89.38 202 SER A C 1
ATOM 1593 O O . SER A 1 202 ? -19.770 3.117 -10.569 1.00 89.38 202 SER A O 1
ATOM 1595 N N . LEU A 1 203 ? -18.032 4.283 -11.387 1.00 88.56 203 LEU A N 1
ATOM 1596 C CA . LEU A 1 203 ? -17.454 4.617 -10.082 1.00 88.56 203 LEU A CA 1
ATOM 1597 C C . LEU A 1 203 ? -18.360 5.557 -9.282 1.00 88.56 203 LEU A C 1
ATOM 1599 O O . LEU A 1 203 ? -18.520 5.371 -8.077 1.00 88.56 203 LEU A O 1
ATOM 1603 N N . LEU A 1 204 ? -18.981 6.536 -9.949 1.00 91.38 204 LEU A N 1
ATOM 1604 C CA . LEU A 1 204 ? -19.962 7.423 -9.327 1.00 91.38 204 LEU A CA 1
ATOM 1605 C C . LEU A 1 204 ? -21.154 6.625 -8.789 1.00 91.38 204 LEU A C 1
ATOM 1607 O O . LEU A 1 204 ? -21.542 6.831 -7.645 1.00 91.38 204 LEU A O 1
ATOM 1611 N N . MET A 1 205 ? -21.693 5.684 -9.569 1.00 89.69 205 MET A N 1
ATOM 1612 C CA . MET A 1 205 ? -22.800 4.829 -9.127 1.00 89.69 205 MET A CA 1
ATOM 1613 C C . MET A 1 205 ? -22.409 3.979 -7.913 1.00 89.69 205 MET A C 1
ATOM 1615 O O . MET A 1 205 ? -23.144 3.962 -6.928 1.00 89.69 205 MET A O 1
ATOM 1619 N N . SER A 1 206 ? -21.233 3.345 -7.933 1.00 89.75 206 SER A N 1
ATOM 1620 C CA . SER A 1 206 ? -20.716 2.598 -6.777 1.00 89.75 206 SER A CA 1
ATOM 1621 C C . SER A 1 206 ? -20.552 3.489 -5.540 1.00 89.75 206 SER A C 1
ATOM 1623 O O . SER A 1 206 ? -20.898 3.081 -4.434 1.00 89.75 206 SER A O 1
ATOM 1625 N N . GLY A 1 207 ? -20.077 4.724 -5.711 1.00 89.00 207 GLY A N 1
ATOM 1626 C CA . GLY A 1 207 ? -19.950 5.694 -4.624 1.00 89.00 207 GLY A CA 1
ATOM 1627 C C . GLY A 1 207 ? -21.294 6.181 -4.071 1.00 89.00 207 GLY A C 1
ATOM 1628 O O . GLY A 1 207 ? -21.460 6.291 -2.857 1.00 89.00 207 GLY A O 1
ATOM 1629 N N . LEU A 1 208 ? -22.282 6.411 -4.940 1.00 90.25 208 LEU A N 1
ATOM 1630 C CA . LEU A 1 208 ? -23.637 6.795 -4.537 1.00 90.25 208 LEU A CA 1
ATOM 1631 C C . LEU A 1 208 ? -24.336 5.690 -3.736 1.00 90.25 208 LEU A C 1
ATOM 1633 O O . LEU A 1 208 ? -25.062 6.010 -2.800 1.00 90.25 208 LEU A O 1
ATOM 1637 N N . LEU A 1 209 ? -24.082 4.411 -4.037 1.00 89.25 209 LEU A N 1
ATOM 1638 C CA . LEU A 1 209 ? -24.594 3.290 -3.236 1.00 89.25 209 LEU A CA 1
ATOM 1639 C C . LEU A 1 209 ? -24.046 3.312 -1.799 1.00 89.25 209 LEU A C 1
ATOM 1641 O O . LEU A 1 209 ? -24.803 3.110 -0.849 1.00 89.25 209 LEU A O 1
ATOM 1645 N N . VAL A 1 210 ? -22.752 3.610 -1.626 1.00 88.31 210 VAL A N 1
ATOM 1646 C CA . VAL A 1 210 ? -22.138 3.771 -0.293 1.00 88.31 210 VAL A CA 1
ATOM 1647 C C . VAL A 1 210 ? -22.745 4.966 0.438 1.00 88.31 210 VAL A C 1
ATOM 1649 O O . VAL A 1 210 ? -23.120 4.862 1.606 1.00 88.31 210 VAL A O 1
ATOM 1652 N N . LEU A 1 211 ? -22.903 6.095 -0.255 1.00 88.50 211 LEU A N 1
ATOM 1653 C CA . LEU A 1 211 ? -23.495 7.295 0.325 1.00 88.50 211 LEU A CA 1
ATOM 1654 C C . LEU A 1 211 ? -24.953 7.064 0.750 1.00 88.50 211 LEU A C 1
ATOM 1656 O O . LEU A 1 211 ? -25.341 7.449 1.852 1.00 88.50 211 LEU A O 1
ATOM 1660 N N . GLN A 1 212 ? -25.744 6.382 -0.081 1.00 88.19 212 GLN A N 1
ATOM 1661 C CA . GLN A 1 212 ? -27.121 6.011 0.237 1.00 88.19 212 GLN A CA 1
ATOM 1662 C C . GLN A 1 212 ? -27.182 5.133 1.491 1.00 88.19 212 GLN A C 1
ATOM 1664 O O . GLN A 1 212 ? -28.034 5.356 2.353 1.00 88.19 212 GLN A O 1
ATOM 1669 N N . HIS A 1 213 ? -26.265 4.170 1.620 1.00 86.31 213 HIS A N 1
ATOM 1670 C CA . HIS A 1 213 ? -26.156 3.347 2.820 1.00 86.31 213 HIS A CA 1
ATOM 1671 C C . HIS A 1 213 ? -25.865 4.203 4.063 1.00 86.31 213 HIS A C 1
ATOM 1673 O O . HIS A 1 213 ? -26.529 4.049 5.088 1.00 86.31 213 HIS A O 1
ATOM 1679 N N . PHE A 1 214 ? -24.937 5.160 3.966 1.00 85.94 214 PHE A N 1
ATOM 1680 C CA . PHE A 1 214 ? -24.598 6.054 5.076 1.00 85.94 214 PHE A CA 1
ATOM 1681 C C . PHE A 1 214 ? -25.737 6.984 5.489 1.00 85.94 214 PHE A C 1
ATOM 1683 O O . PHE A 1 214 ? -25.920 7.196 6.685 1.00 85.94 214 PHE A O 1
ATOM 1690 N N . MET A 1 215 ? -26.501 7.513 4.532 1.00 82.75 215 MET A N 1
ATOM 1691 C CA . MET A 1 215 ? -27.641 8.388 4.817 1.00 82.75 215 MET A CA 1
ATOM 1692 C C . MET A 1 215 ? -28.821 7.624 5.428 1.00 82.75 215 MET A C 1
ATOM 1694 O O . MET A 1 215 ? -29.505 8.144 6.302 1.00 82.75 215 MET A O 1
ATOM 1698 N N . LYS A 1 216 ? -29.065 6.381 4.992 1.00 81.00 216 LYS A N 1
ATOM 1699 C CA . LYS A 1 216 ? -30.189 5.570 5.485 1.00 81.00 216 LYS A CA 1
ATOM 1700 C C . LYS A 1 216 ? -29.950 5.004 6.892 1.00 81.00 216 LYS A C 1
ATOM 1702 O O . LYS A 1 216 ? -30.911 4.737 7.606 1.00 81.00 216 LYS A O 1
ATOM 1707 N N . HIS A 1 217 ? -28.691 4.813 7.288 1.00 72.94 217 HIS A N 1
ATOM 1708 C CA . HIS A 1 217 ? -28.310 4.153 8.543 1.00 72.94 217 HIS A CA 1
ATOM 1709 C C . HIS A 1 217 ? -27.511 5.075 9.485 1.00 72.94 217 HIS A C 1
ATOM 1711 O O . HIS A 1 217 ? -26.528 4.654 10.092 1.00 72.94 217 HIS A O 1
ATOM 1717 N N . GLN A 1 218 ? -27.911 6.348 9.574 1.00 64.50 218 GLN A N 1
ATOM 1718 C CA . GLN A 1 218 ? -27.192 7.390 10.316 1.00 64.50 218 GLN A CA 1
ATOM 1719 C C . GLN A 1 218 ? -27.390 7.319 11.844 1.00 64.50 218 GLN A C 1
ATOM 1721 O O . GLN A 1 218 ? -26.464 7.665 12.582 1.00 64.50 218 GLN A O 1
ATOM 1726 N N . ASP A 1 219 ? -28.546 6.820 12.300 1.00 52.19 219 ASP A N 1
ATOM 1727 C CA . ASP A 1 219 ? -28.907 6.718 13.715 1.00 52.19 219 ASP A CA 1
ATOM 1728 C C . ASP A 1 219 ? -28.749 5.285 14.251 1.00 52.19 219 ASP A C 1
ATOM 1730 O O . ASP A 1 219 ? -29.089 4.290 13.611 1.00 52.19 219 ASP A O 1
ATOM 1734 N N . LEU A 1 220 ? -28.164 5.220 15.442 1.00 47.09 220 LEU A N 1
ATOM 1735 C CA . LEU A 1 220 ? -27.678 4.061 16.185 1.00 47.09 220 LEU A CA 1
ATOM 1736 C C . LEU A 1 220 ? -28.674 2.881 16.280 1.00 47.09 220 LEU A C 1
ATOM 1738 O O . LEU A 1 220 ? -29.880 3.069 16.394 1.00 47.09 220 LEU A O 1
ATOM 1742 N N . SER A 1 221 ? -28.120 1.666 16.386 1.00 38.41 221 SER A N 1
ATOM 1743 C CA . SER A 1 221 ? -28.779 0.352 16.525 1.00 38.41 221 SER A CA 1
ATOM 1744 C C . SER A 1 221 ? -29.207 -0.307 15.208 1.00 38.41 221 SER A C 1
ATOM 1746 O O . SER A 1 221 ? -30.381 -0.455 14.880 1.00 38.41 221 SER A O 1
ATOM 1748 N N . ALA A 1 222 ? -28.223 -0.829 14.470 1.00 40.12 222 ALA A N 1
ATOM 1749 C CA . ALA A 1 222 ? -28.467 -1.897 13.504 1.00 40.12 222 ALA A CA 1
ATOM 1750 C C . ALA A 1 222 ? -28.861 -3.188 14.253 1.00 40.12 222 ALA A C 1
ATOM 1752 O O . ALA A 1 222 ? -28.135 -4.179 14.272 1.00 40.12 222 ALA A O 1
ATOM 1753 N N . SER A 1 223 ? -30.045 -3.172 14.873 1.00 40.41 223 SER A N 1
ATOM 1754 C CA . SER A 1 223 ? -30.912 -4.342 14.896 1.00 40.41 223 SER A CA 1
ATOM 1755 C C . SER A 1 223 ? -30.867 -4.949 13.500 1.00 40.41 223 SER A C 1
ATOM 1757 O O . SER A 1 223 ? -31.006 -4.212 12.525 1.00 40.41 223 SER A O 1
ATOM 1759 N N . TYR A 1 224 ? -30.609 -6.254 13.442 1.00 50.22 224 TYR A N 1
ATOM 1760 C CA . TYR A 1 224 ? -30.613 -7.169 12.298 1.00 50.22 224 TYR A CA 1
ATOM 1761 C C . TYR A 1 224 ? -31.600 -6.786 11.168 1.00 50.22 224 TYR A C 1
ATOM 1763 O O . TYR A 1 224 ? -32.618 -7.436 10.937 1.00 50.22 224 TYR A O 1
ATOM 1771 N N . ASN A 1 225 ? -31.306 -5.724 10.424 1.00 61.81 225 ASN A N 1
ATOM 1772 C CA . ASN A 1 225 ? -32.140 -5.269 9.329 1.00 61.81 225 ASN A CA 1
ATOM 1773 C C . ASN A 1 225 ? -31.623 -5.953 8.076 1.00 61.81 225 ASN A C 1
ATOM 1775 O O . ASN A 1 225 ? -30.575 -5.590 7.536 1.00 61.81 225 ASN A O 1
ATOM 1779 N N . LYS A 1 226 ? -32.381 -6.952 7.617 1.00 68.38 226 LYS A N 1
ATOM 1780 C CA . LYS A 1 226 ? -32.131 -7.671 6.360 1.00 68.38 226 LYS A CA 1
ATOM 1781 C C . LYS A 1 226 ? -31.865 -6.696 5.203 1.00 68.38 226 LYS A C 1
ATOM 1783 O O . LYS A 1 226 ? -30.969 -6.930 4.396 1.00 68.38 226 LYS A O 1
ATOM 1788 N N . ASP A 1 227 ? -32.542 -5.551 5.204 1.00 75.50 227 ASP A N 1
ATOM 1789 C CA . ASP A 1 227 ? -32.371 -4.471 4.230 1.00 75.50 227 ASP A CA 1
ATOM 1790 C C . ASP A 1 227 ? -30.957 -3.868 4.211 1.00 75.50 227 ASP A C 1
ATOM 1792 O O . ASP A 1 227 ? -30.420 -3.594 3.137 1.00 75.50 227 ASP A O 1
ATOM 1796 N N . ALA A 1 228 ? -30.328 -3.679 5.377 1.00 79.62 228 ALA A N 1
ATOM 1797 C CA . ALA A 1 228 ? -28.974 -3.132 5.476 1.00 79.62 228 ALA A CA 1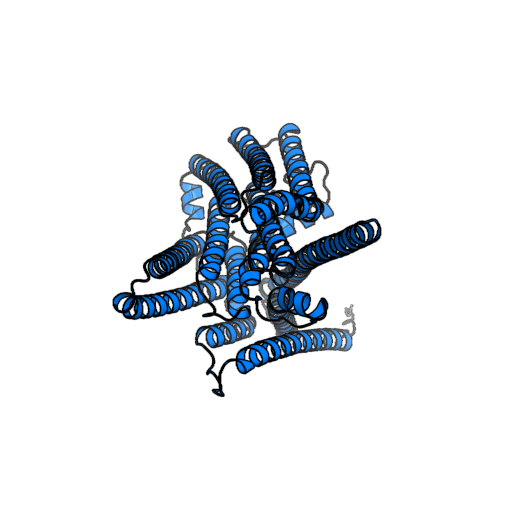
ATOM 1798 C C . ALA A 1 228 ? -27.951 -4.131 4.924 1.00 79.62 228 ALA A C 1
ATOM 1800 O O . ALA A 1 228 ? -27.090 -3.769 4.122 1.00 79.62 228 ALA A O 1
ATOM 1801 N N . THR A 1 229 ? -28.098 -5.411 5.287 1.00 84.81 229 THR A N 1
ATOM 1802 C CA . THR A 1 229 ? -27.240 -6.484 4.764 1.00 84.81 229 THR A CA 1
ATOM 1803 C C . THR A 1 229 ? -27.397 -6.654 3.257 1.00 84.81 229 THR A C 1
ATOM 1805 O O . THR A 1 229 ? -26.401 -6.803 2.555 1.00 84.81 229 THR A O 1
ATOM 1808 N N . PHE A 1 230 ? -28.624 -6.544 2.741 1.00 86.25 230 PHE A N 1
ATOM 1809 C CA . PHE A 1 230 ? -28.894 -6.614 1.310 1.00 86.25 230 PHE A CA 1
ATOM 1810 C C . PHE A 1 230 ? -28.260 -5.436 0.559 1.00 86.25 230 PHE A C 1
ATOM 1812 O O . PHE A 1 230 ? -27.593 -5.644 -0.450 1.00 86.25 230 PHE A O 1
ATOM 1819 N N . SER A 1 231 ? -28.381 -4.211 1.082 1.00 86.81 231 SER A N 1
ATOM 1820 C CA . SER A 1 231 ? -27.736 -3.025 0.499 1.00 86.81 231 SER A CA 1
ATOM 1821 C C . SER A 1 231 ? -26.217 -3.187 0.389 1.00 86.81 231 SER A C 1
ATOM 1823 O O . SER A 1 231 ? -25.632 -2.838 -0.636 1.00 86.81 231 SER A O 1
ATOM 1825 N N . VAL A 1 232 ? -25.577 -3.732 1.427 1.00 89.00 232 VAL A N 1
ATOM 1826 C CA . VAL A 1 232 ? -24.132 -4.001 1.438 1.00 89.00 232 VAL A CA 1
ATOM 1827 C C . VAL A 1 232 ? -23.758 -5.097 0.434 1.00 89.00 232 VAL A C 1
ATOM 1829 O O . VAL A 1 232 ? -22.772 -4.961 -0.283 1.00 89.00 232 VAL A O 1
ATOM 1832 N N . GLN A 1 233 ? -24.558 -6.160 0.323 1.00 91.00 233 GLN A N 1
ATOM 1833 C CA . GLN A 1 233 ? -24.326 -7.230 -0.654 1.00 91.00 233 GLN A CA 1
ATOM 1834 C C . GLN A 1 233 ? -24.463 -6.740 -2.100 1.00 91.00 233 GLN A C 1
ATOM 1836 O O . GLN A 1 233 ? -23.640 -7.094 -2.945 1.00 91.00 233 GLN A O 1
ATOM 1841 N N . VAL A 1 234 ? -25.453 -5.885 -2.380 1.00 90.69 234 VAL A N 1
ATOM 1842 C CA . VAL A 1 234 ? -25.592 -5.213 -3.680 1.00 90.69 234 VAL A CA 1
ATOM 1843 C C . VAL A 1 234 ? -24.359 -4.358 -3.961 1.00 90.69 234 VAL A C 1
ATOM 1845 O O . VAL A 1 234 ? -23.799 -4.435 -5.054 1.00 90.69 234 VAL A O 1
ATOM 1848 N N . PHE A 1 235 ? -23.874 -3.603 -2.973 1.00 91.94 235 PHE A N 1
ATOM 1849 C CA . PHE A 1 235 ? -22.635 -2.845 -3.118 1.00 91.94 235 PHE A CA 1
ATOM 1850 C C . PHE A 1 235 ? -21.437 -3.751 -3.451 1.00 91.94 235 PHE A C 1
ATOM 1852 O O . PHE A 1 235 ? -20.767 -3.502 -4.451 1.00 91.94 235 PHE A O 1
ATOM 1859 N N . TYR A 1 236 ? -21.203 -4.840 -2.709 1.00 92.75 236 TYR A N 1
ATOM 1860 C CA . TYR A 1 236 ? -20.116 -5.778 -3.023 1.00 92.75 236 TYR A CA 1
ATOM 1861 C C . TYR A 1 236 ? -20.232 -6.342 -4.440 1.00 92.75 236 TYR A C 1
ATOM 1863 O O . TYR A 1 236 ? -19.258 -6.311 -5.190 1.00 92.75 236 TYR A O 1
ATOM 1871 N N . ALA A 1 237 ? -21.425 -6.781 -4.847 1.00 91.62 237 ALA A N 1
ATOM 1872 C CA . ALA A 1 237 ? -21.652 -7.306 -6.188 1.00 91.62 237 ALA A CA 1
ATOM 1873 C C . ALA A 1 237 ? -21.359 -6.257 -7.274 1.00 91.62 237 ALA A C 1
ATOM 1875 O O . ALA A 1 237 ? -20.658 -6.551 -8.242 1.00 91.62 237 ALA A O 1
ATOM 1876 N N . THR A 1 238 ? -21.844 -5.023 -7.105 1.00 91.12 238 THR A N 1
ATOM 1877 C CA . THR A 1 238 ? -21.613 -3.933 -8.070 1.00 91.12 238 THR A CA 1
ATOM 1878 C C . THR A 1 238 ? -20.141 -3.525 -8.147 1.00 91.12 238 THR A C 1
ATOM 1880 O O . THR A 1 238 ? -19.607 -3.349 -9.244 1.00 91.12 238 THR A O 1
ATOM 1883 N N . LEU A 1 239 ? -19.443 -3.445 -7.013 1.00 92.81 239 LEU A N 1
ATOM 1884 C CA . LEU A 1 239 ? -18.028 -3.087 -6.958 1.00 92.81 239 LEU A CA 1
ATOM 1885 C C . LEU A 1 239 ? -17.135 -4.175 -7.576 1.00 92.81 239 LEU A C 1
ATOM 1887 O O . LEU A 1 239 ? -16.238 -3.885 -8.369 1.00 92.81 239 LEU A O 1
ATOM 1891 N N . THR A 1 240 ? -17.396 -5.446 -7.268 1.00 91.38 240 THR A N 1
ATOM 1892 C CA . THR A 1 240 ? -16.668 -6.569 -7.871 1.00 91.38 240 THR A CA 1
ATOM 1893 C C . THR A 1 240 ? -16.955 -6.665 -9.367 1.00 91.38 240 THR A C 1
ATOM 1895 O O . THR A 1 240 ? -16.032 -6.826 -10.161 1.00 91.38 240 THR A O 1
ATOM 1898 N N . PHE A 1 241 ? -18.211 -6.502 -9.787 1.00 91.19 241 PHE A N 1
ATOM 1899 C CA . PHE A 1 241 ? -18.563 -6.540 -11.203 1.00 91.19 241 PHE A CA 1
ATOM 1900 C C . PHE A 1 241 ? -17.896 -5.408 -11.993 1.00 91.19 241 PHE A C 1
ATOM 1902 O O . PHE A 1 241 ? -17.330 -5.654 -13.059 1.00 91.19 241 PHE A O 1
ATOM 1909 N N . THR A 1 242 ? -17.910 -4.178 -11.470 1.00 90.06 242 THR A N 1
ATOM 1910 C CA . THR A 1 242 ? -17.275 -3.025 -12.130 1.00 90.06 242 THR A CA 1
ATOM 1911 C C . THR A 1 242 ? -15.762 -3.196 -12.242 1.00 90.06 242 THR A C 1
ATOM 1913 O O . THR A 1 242 ? -15.219 -3.050 -13.337 1.00 90.06 242 THR A O 1
ATOM 1916 N N . THR A 1 243 ? -15.080 -3.582 -11.160 1.00 91.12 243 THR A N 1
ATOM 1917 C CA . THR A 1 243 ? -13.624 -3.815 -11.172 1.00 91.12 243 THR A CA 1
ATOM 1918 C C . THR A 1 243 ? -13.220 -4.941 -12.128 1.00 91.12 243 THR A C 1
ATOM 1920 O O . THR A 1 243 ? -12.353 -4.731 -12.976 1.00 91.12 243 THR A O 1
ATOM 1923 N N . VAL A 1 244 ? -13.881 -6.104 -12.072 1.00 92.56 244 VAL A N 1
ATOM 1924 C CA . VAL A 1 244 ? -13.585 -7.248 -12.956 1.00 92.56 244 VAL A CA 1
ATOM 1925 C C . VAL A 1 244 ? -13.843 -6.901 -14.422 1.00 92.56 244 VAL A C 1
ATOM 1927 O O . VAL A 1 244 ? -13.012 -7.200 -15.282 1.00 92.56 244 VAL A O 1
ATOM 1930 N N . THR A 1 245 ? -14.955 -6.221 -14.716 1.00 89.94 245 THR A N 1
ATOM 1931 C CA . THR A 1 245 ? -15.295 -5.814 -16.087 1.00 89.94 245 THR A CA 1
ATOM 1932 C C . THR A 1 245 ? -14.249 -4.859 -16.650 1.00 89.94 245 THR A C 1
ATOM 1934 O O . THR A 1 245 ? -13.794 -5.054 -17.775 1.00 89.94 245 THR A O 1
ATOM 1937 N N . VAL A 1 246 ? -13.815 -3.856 -15.880 1.00 89.94 246 VAL A N 1
ATOM 1938 C CA . VAL A 1 246 ? -12.776 -2.923 -16.339 1.00 89.94 246 VAL A CA 1
ATOM 1939 C C . VAL A 1 246 ? -11.472 -3.664 -16.622 1.00 89.94 246 VAL A C 1
ATOM 1941 O O . VAL A 1 246 ? -10.906 -3.486 -17.694 1.00 89.94 246 VAL A O 1
ATOM 1944 N N . VAL A 1 247 ? -11.010 -4.527 -15.718 1.00 89.38 247 VAL A N 1
ATOM 1945 C CA . VAL A 1 247 ? -9.725 -5.226 -15.882 1.00 89.38 247 VAL A CA 1
ATOM 1946 C C . VAL A 1 247 ? -9.730 -6.140 -17.101 1.00 89.38 247 VAL A C 1
ATOM 1948 O O . VAL A 1 247 ? -8.775 -6.130 -17.874 1.00 89.38 247 VAL A O 1
ATOM 1951 N N . LEU A 1 248 ? -10.806 -6.904 -17.307 1.00 89.81 248 LEU A N 1
ATOM 1952 C CA . LEU A 1 248 ? -10.875 -7.866 -18.402 1.00 89.81 248 LEU A CA 1
ATOM 1953 C C . LEU A 1 248 ? -11.150 -7.203 -19.750 1.00 89.81 248 LEU A C 1
ATOM 1955 O O . LEU A 1 248 ? -10.531 -7.586 -20.738 1.00 89.81 248 LEU A O 1
ATOM 1959 N N . VAL A 1 249 ? -12.048 -6.218 -19.809 1.00 88.56 249 VAL A N 1
ATOM 1960 C CA . VAL A 1 249 ? -12.578 -5.685 -21.074 1.00 88.56 249 VAL A CA 1
ATOM 1961 C C . VAL A 1 249 ? -11.789 -4.471 -21.577 1.00 88.56 249 VAL A C 1
ATOM 1963 O O . VAL A 1 249 ? -11.630 -4.297 -22.787 1.00 88.56 249 VAL A O 1
ATOM 1966 N N . LEU A 1 250 ? -11.253 -3.632 -20.683 1.00 86.56 250 LEU A N 1
ATOM 1967 C CA . LEU A 1 250 ? -10.578 -2.386 -21.068 1.00 86.56 250 LEU A CA 1
ATOM 1968 C C . LEU A 1 250 ? -9.418 -2.581 -22.063 1.00 86.56 250 LEU A C 1
ATOM 1970 O O . LEU A 1 250 ? -9.370 -1.815 -23.035 1.00 86.56 250 LEU A O 1
ATOM 1974 N N . PRO A 1 251 ? -8.521 -3.578 -21.896 1.00 85.38 251 PRO A N 1
ATOM 1975 C CA . PRO A 1 251 ? -7.392 -3.769 -22.810 1.00 85.38 251 PRO A CA 1
ATOM 1976 C C . PRO A 1 251 ? -7.816 -4.112 -24.245 1.00 85.38 251 PRO A C 1
ATOM 1978 O O . PRO A 1 251 ? -7.063 -3.854 -25.179 1.00 85.38 251 PRO A O 1
ATOM 1981 N N . TRP A 1 252 ? -9.033 -4.634 -24.436 1.00 82.94 252 TRP A N 1
ATOM 1982 C CA . TRP A 1 252 ? -9.591 -4.954 -25.752 1.00 82.94 252 TRP A CA 1
ATOM 1983 C C . TRP A 1 252 ? -10.215 -3.736 -26.440 1.00 82.94 252 TRP A C 1
ATOM 1985 O O . TRP A 1 252 ? -10.057 -3.553 -27.646 1.00 82.94 252 TRP A O 1
ATOM 1995 N N . ILE A 1 253 ? -10.908 -2.880 -25.681 1.00 78.81 253 ILE A N 1
ATOM 1996 C CA . ILE A 1 253 ? -11.684 -1.757 -26.236 1.00 78.81 253 ILE A CA 1
ATOM 1997 C C . ILE A 1 253 ? -10.808 -0.536 -26.544 1.00 78.81 253 ILE A C 1
ATOM 1999 O O . ILE A 1 253 ? -11.002 0.123 -27.568 1.00 78.81 253 ILE A O 1
ATOM 2003 N N . MET A 1 254 ? -9.854 -0.207 -25.668 1.00 70.31 254 MET A N 1
ATOM 2004 C CA . MET A 1 254 ? -8.994 0.975 -25.831 1.00 70.31 254 MET A CA 1
ATOM 2005 C C . MET A 1 254 ? -8.250 1.038 -27.183 1.00 70.31 254 MET A C 1
ATOM 2007 O O . MET A 1 254 ? -8.352 2.070 -27.853 1.00 70.31 254 MET A O 1
ATOM 2011 N N . PRO A 1 255 ? -7.568 -0.026 -27.658 1.00 63.94 255 PRO A N 1
ATOM 2012 C CA . PRO A 1 255 ? -6.837 0.021 -28.929 1.00 63.94 255 PRO A CA 1
ATOM 2013 C C . PRO A 1 255 ? -7.743 0.207 -30.155 1.00 63.94 255 PRO A C 1
ATOM 2015 O O . PRO A 1 255 ? -7.343 0.868 -31.115 1.00 63.94 255 PRO A O 1
ATOM 2018 N N . MET A 1 256 ? -8.978 -0.310 -30.128 1.00 54.59 256 MET A N 1
ATOM 2019 C CA . MET A 1 256 ? -9.919 -0.179 -31.250 1.00 54.59 256 MET A CA 1
ATOM 2020 C C . MET A 1 256 ? -10.315 1.275 -31.522 1.00 54.59 256 MET A C 1
ATOM 2022 O O . MET A 1 256 ? -10.572 1.642 -32.665 1.00 54.59 256 MET A O 1
ATOM 2026 N N . LYS A 1 257 ? -10.338 2.116 -30.486 1.00 52.66 257 LYS A N 1
ATOM 2027 C CA . LYS A 1 257 ? -10.842 3.490 -30.574 1.00 52.66 257 LYS A CA 1
ATOM 2028 C C . LYS A 1 257 ? -9.756 4.520 -30.867 1.00 52.66 257 LYS A C 1
ATOM 2030 O O . LYS A 1 257 ? -9.996 5.475 -31.602 1.00 52.66 257 LYS A O 1
ATOM 2035 N N . THR A 1 258 ? -8.540 4.300 -30.365 1.00 50.78 258 THR A N 1
ATOM 2036 C CA . THR A 1 258 ? -7.363 5.106 -30.737 1.00 50.78 258 THR A CA 1
ATOM 2037 C C . THR A 1 258 ? -7.094 5.021 -32.245 1.00 50.78 258 THR A C 1
ATOM 2039 O O . THR A 1 258 ? -6.622 5.986 -32.843 1.00 50.78 258 THR A O 1
ATOM 2042 N N . ARG A 1 259 ? -7.497 3.913 -32.885 1.00 46.22 259 ARG A N 1
ATOM 2043 C CA . ARG A 1 259 ? -7.461 3.712 -34.340 1.00 46.22 259 ARG A CA 1
ATOM 2044 C C . ARG A 1 259 ? -8.321 4.712 -35.122 1.00 46.22 259 ARG A C 1
ATOM 2046 O O . ARG A 1 259 ? -7.838 5.221 -36.123 1.00 46.22 259 ARG A O 1
ATOM 2053 N N . GLU A 1 260 ? -9.536 5.039 -34.668 1.00 46.41 260 GLU A N 1
ATOM 2054 C CA . GLU A 1 260 ? -10.408 6.034 -35.333 1.00 46.41 260 GLU A CA 1
ATOM 2055 C C . GLU A 1 260 ? -9.862 7.466 -35.217 1.00 46.41 260 GLU A C 1
ATOM 2057 O O . GLU A 1 260 ? -10.043 8.297 -36.110 1.00 46.41 260 GLU A O 1
ATOM 2062 N N . MET A 1 261 ? -9.187 7.773 -34.105 1.00 37.06 261 MET A N 1
ATOM 2063 C CA . MET A 1 261 ? -8.528 9.065 -33.895 1.00 37.06 261 MET A CA 1
ATOM 2064 C C . MET A 1 261 ? -7.239 9.183 -34.714 1.00 37.06 261 MET A C 1
ATOM 2066 O O . MET A 1 261 ? -7.005 10.222 -35.328 1.00 37.06 261 MET A O 1
ATOM 2070 N N . CYS A 1 262 ? -6.433 8.119 -34.766 1.00 38.25 262 CYS A N 1
ATOM 2071 C CA . CYS A 1 262 ? -5.195 8.065 -35.542 1.00 38.25 262 CYS A CA 1
ATOM 2072 C C . CYS A 1 262 ? -5.467 8.035 -37.054 1.00 38.25 262 CYS A C 1
ATOM 2074 O O . CYS A 1 262 ? -4.779 8.724 -37.798 1.00 38.25 262 CYS A O 1
ATOM 2076 N N . SER A 1 263 ? -6.523 7.354 -37.518 1.00 42.59 263 SER A N 1
ATOM 2077 C CA . SER A 1 263 ? -6.928 7.400 -38.931 1.00 42.59 263 SER A CA 1
ATOM 2078 C C . SER A 1 263 ? -7.380 8.795 -39.359 1.00 42.59 263 SER A C 1
ATOM 2080 O O . SER A 1 263 ? -7.107 9.196 -40.484 1.00 42.59 263 SER A O 1
ATOM 2082 N N . LYS A 1 264 ? -8.026 9.559 -38.464 1.00 35.97 264 LYS A N 1
ATOM 2083 C CA . LYS A 1 264 ? -8.325 10.979 -38.701 1.00 35.97 264 LYS A CA 1
ATOM 2084 C C . LYS A 1 264 ? -7.056 11.828 -38.720 1.00 35.97 264 LYS A C 1
ATOM 2086 O O . LYS A 1 264 ? -6.915 12.651 -39.610 1.00 35.97 264 LYS A O 1
ATOM 2091 N N . TRP A 1 265 ? -6.130 11.615 -37.785 1.00 33.00 265 TRP A N 1
ATOM 2092 C CA . TRP A 1 265 ? -4.865 12.360 -37.707 1.00 33.00 265 TRP A CA 1
ATOM 2093 C C . TRP A 1 265 ? -3.933 12.115 -38.903 1.00 33.00 265 TRP A C 1
ATOM 2095 O O . TRP A 1 265 ? -3.409 13.071 -39.467 1.00 33.00 265 TRP A O 1
ATOM 2105 N N . ASN A 1 266 ? -3.779 10.866 -39.344 1.00 35.81 266 ASN A N 1
ATOM 2106 C CA . ASN A 1 266 ? -2.959 10.513 -40.508 1.00 35.81 266 ASN A CA 1
ATOM 2107 C C . ASN A 1 266 ? -3.521 11.094 -41.816 1.00 35.81 266 ASN A C 1
ATOM 2109 O O . ASN A 1 266 ? -2.758 11.366 -42.737 1.00 35.81 266 ASN A O 1
ATOM 2113 N N . LEU A 1 267 ? -4.835 11.345 -41.882 1.00 37.91 267 LEU A N 1
ATOM 2114 C CA . LEU A 1 267 ? -5.483 12.020 -43.012 1.00 37.91 267 LEU A CA 1
ATOM 2115 C C . LEU A 1 267 ? -5.139 13.518 -43.094 1.00 37.91 267 LEU A C 1
ATOM 2117 O O . LEU A 1 267 ? -5.186 14.087 -44.178 1.00 37.91 267 LEU A O 1
ATOM 2121 N N . TYR A 1 268 ? -4.776 14.148 -41.970 1.00 39.88 268 TYR A N 1
ATOM 2122 C CA . TYR A 1 268 ? -4.355 15.555 -41.913 1.00 39.88 268 TYR A CA 1
ATOM 2123 C C . TYR A 1 268 ? -2.836 15.749 -42.045 1.00 39.88 268 TYR A C 1
ATOM 2125 O O . TYR A 1 268 ? -2.401 16.862 -42.323 1.00 39.88 268 TYR A O 1
ATOM 2133 N N . MET A 1 269 ? -2.032 14.694 -41.866 1.00 34.91 269 MET A N 1
ATOM 2134 C CA . MET A 1 269 ? -0.565 14.773 -41.805 1.00 34.91 269 MET A CA 1
ATOM 2135 C C . MET A 1 269 ? 0.119 13.884 -42.857 1.00 34.91 269 MET A C 1
ATOM 2137 O O . MET A 1 269 ? 1.116 13.218 -42.584 1.00 34.91 26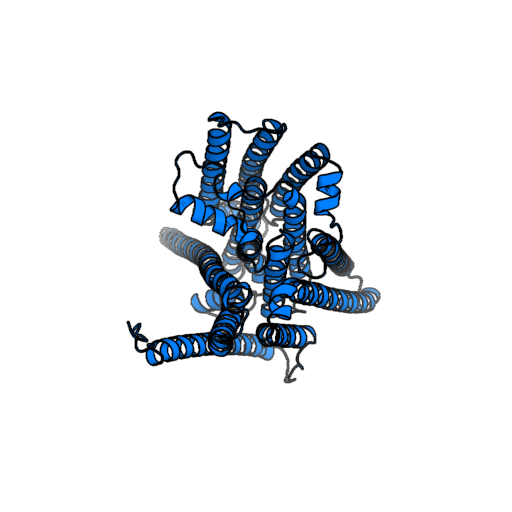9 MET A O 1
ATOM 2141 N N . SER A 1 270 ?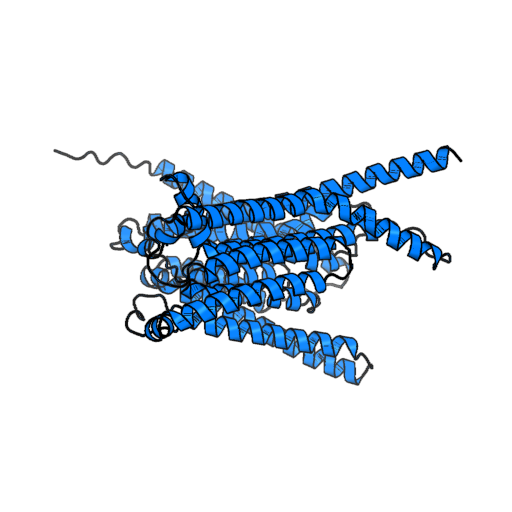 -0.423 13.854 -44.077 1.00 34.53 270 SER A N 1
ATOM 2142 C CA . SER A 1 270 ? 0.059 13.024 -45.191 1.00 34.53 270 SER A CA 1
ATOM 2143 C C . SER A 1 270 ? 1.324 13.562 -45.882 1.00 34.53 270 SER A C 1
ATOM 2145 O O . SER A 1 270 ? 1.452 13.479 -47.103 1.00 34.53 270 SER A O 1
ATOM 2147 N N . ALA A 1 271 ? 2.274 14.109 -45.126 1.00 40.66 271 ALA A N 1
ATOM 2148 C CA . ALA A 1 271 ? 3.607 14.404 -45.630 1.00 40.66 271 ALA A CA 1
ATOM 2149 C C . ALA A 1 271 ? 4.641 14.130 -44.526 1.00 40.66 271 ALA A C 1
ATOM 2151 O O . ALA A 1 271 ? 4.703 14.844 -43.534 1.00 40.66 271 ALA A O 1
ATOM 2152 N N . SER A 1 272 ? 5.435 13.075 -44.741 1.00 36.19 272 SER A N 1
ATOM 2153 C CA . SER A 1 272 ? 6.780 12.847 -44.188 1.00 36.19 272 SER A CA 1
ATOM 2154 C C . SER A 1 272 ? 7.008 12.241 -42.788 1.00 36.19 272 SER A C 1
ATOM 2156 O O . SER A 1 272 ? 7.994 12.621 -42.163 1.00 36.19 272 SER A O 1
ATOM 2158 N N . VAL A 1 273 ? 6.250 11.237 -42.314 1.00 37.06 273 VAL A N 1
ATOM 2159 C CA . VAL A 1 273 ? 6.792 10.317 -41.273 1.00 37.06 273 VAL A CA 1
ATOM 2160 C C . VAL A 1 273 ? 6.293 8.865 -41.436 1.00 37.06 273 VAL A C 1
ATOM 2162 O O . VAL A 1 273 ? 5.189 8.556 -40.985 1.00 37.06 273 VAL A O 1
ATOM 2165 N N . PRO A 1 274 ? 7.079 7.939 -42.024 1.00 47.59 274 PRO A N 1
ATOM 2166 C CA . PRO A 1 274 ? 6.718 6.522 -42.085 1.00 47.59 274 PRO A CA 1
ATOM 2167 C C . PRO A 1 274 ? 7.760 5.626 -41.379 1.00 47.59 274 PRO A C 1
ATOM 2169 O O . PRO A 1 274 ? 8.862 5.470 -41.886 1.00 47.59 274 PRO A O 1
ATOM 2172 N N . ALA A 1 275 ? 7.404 5.069 -40.207 1.00 39.72 275 ALA A N 1
ATOM 2173 C CA . ALA A 1 275 ? 7.884 3.806 -39.586 1.00 39.72 275 ALA A CA 1
ATOM 2174 C C . ALA A 1 275 ? 7.842 3.862 -38.041 1.00 39.72 275 ALA A C 1
ATOM 2176 O O . ALA A 1 275 ? 7.274 2.976 -37.403 1.00 39.72 275 ALA A O 1
ATOM 2177 N N . GLU A 1 276 ? 8.350 4.932 -37.420 1.00 40.06 276 GLU A N 1
ATOM 2178 C CA . GLU A 1 276 ? 8.454 5.050 -35.948 1.00 40.06 276 GLU A CA 1
ATOM 2179 C C . GLU A 1 276 ? 7.103 5.250 -35.239 1.00 40.06 276 GLU A C 1
ATOM 2181 O O . GLU A 1 276 ? 6.915 4.846 -34.088 1.00 40.06 276 GLU A O 1
ATOM 2186 N N . VAL A 1 277 ? 6.112 5.802 -35.944 1.00 43.44 277 VAL A N 1
ATOM 2187 C CA . VAL A 1 277 ? 4.775 6.078 -35.395 1.00 43.44 277 VAL A CA 1
ATOM 2188 C C . VAL A 1 277 ? 4.013 4.784 -35.069 1.00 43.44 277 VAL A C 1
ATOM 2190 O O . VAL A 1 277 ? 3.258 4.748 -34.098 1.00 43.44 277 VAL A O 1
ATOM 2193 N N . HIS A 1 278 ? 4.240 3.684 -35.800 1.00 45.47 278 HIS A N 1
ATOM 2194 C CA . HIS A 1 278 ? 3.520 2.425 -35.566 1.00 45.47 278 HIS A CA 1
ATOM 2195 C C . HIS A 1 278 ? 3.929 1.724 -34.257 1.00 45.47 278 HIS A C 1
ATOM 2197 O O . HIS A 1 278 ? 3.057 1.186 -33.569 1.00 45.47 278 HIS A O 1
ATOM 2203 N N . ASN A 1 279 ? 5.206 1.780 -33.860 1.00 46.88 279 ASN A N 1
ATOM 2204 C CA . ASN A 1 279 ? 5.704 1.155 -32.622 1.00 46.88 279 ASN A CA 1
ATOM 2205 C C . ASN A 1 279 ? 5.352 1.947 -31.349 1.00 46.88 279 ASN A C 1
ATOM 2207 O O . ASN A 1 279 ? 5.209 1.356 -30.280 1.00 46.88 279 ASN A O 1
ATOM 2211 N N . MET A 1 280 ? 5.138 3.261 -31.463 1.00 52.22 280 MET A N 1
ATOM 2212 C CA . MET A 1 280 ? 4.749 4.132 -30.346 1.00 52.22 280 MET A CA 1
ATOM 2213 C C . MET A 1 280 ? 3.301 3.888 -29.876 1.00 52.22 280 MET A C 1
ATOM 2215 O O . MET A 1 280 ? 3.004 3.943 -28.682 1.00 52.22 280 MET A O 1
ATOM 2219 N N . THR A 1 281 ? 2.382 3.567 -30.794 1.00 63.22 281 THR A N 1
ATOM 2220 C CA . THR A 1 281 ? 0.943 3.424 -30.488 1.00 63.22 281 THR A CA 1
ATOM 2221 C C . THR A 1 281 ? 0.573 2.379 -29.413 1.00 63.22 281 THR A C 1
ATOM 2223 O O . THR A 1 281 ? -0.221 2.730 -28.535 1.00 63.22 281 THR A O 1
ATOM 2226 N N . PRO A 1 282 ? 1.114 1.139 -29.377 1.00 68.19 282 PRO A N 1
ATOM 2227 C CA . PRO A 1 282 ? 0.738 0.151 -28.359 1.00 68.19 282 PRO A CA 1
ATOM 2228 C C . PRO A 1 282 ? 1.225 0.506 -26.950 1.00 68.19 282 PRO A C 1
ATOM 2230 O O . PRO A 1 282 ? 0.537 0.197 -25.980 1.00 68.19 282 PRO A O 1
ATOM 2233 N N . ILE A 1 283 ? 2.371 1.181 -26.818 1.00 72.31 283 ILE A N 1
ATOM 2234 C CA . ILE A 1 283 ? 2.933 1.572 -25.515 1.00 72.31 283 ILE A CA 1
ATOM 2235 C C . ILE A 1 283 ? 2.074 2.667 -24.873 1.00 72.31 283 ILE A C 1
ATOM 2237 O O . ILE A 1 283 ? 1.775 2.602 -23.680 1.00 72.31 283 ILE A O 1
ATOM 2241 N N . PHE A 1 284 ? 1.597 3.634 -25.665 1.00 74.50 284 PHE A N 1
ATOM 2242 C CA . PHE A 1 284 ? 0.647 4.641 -25.183 1.00 74.50 284 PHE A CA 1
ATOM 2243 C C . PHE A 1 284 ? -0.694 4.023 -24.769 1.00 74.50 284 PHE A C 1
ATOM 2245 O O . PHE A 1 284 ? -1.242 4.400 -23.735 1.00 74.50 284 PHE A O 1
ATOM 2252 N N . VAL A 1 285 ? -1.195 3.030 -25.513 1.00 79.69 285 VAL A N 1
ATOM 2253 C CA . VAL A 1 285 ? -2.425 2.307 -25.140 1.00 79.69 285 VAL A CA 1
ATOM 2254 C C . VAL A 1 285 ? -2.227 1.483 -23.863 1.00 79.69 285 VAL A C 1
ATOM 2256 O O . VAL A 1 285 ? -3.091 1.510 -22.985 1.00 79.69 285 VAL A O 1
ATOM 2259 N N . LEU A 1 286 ? -1.086 0.799 -23.713 1.00 83.75 286 LEU A N 1
ATOM 2260 C CA . LEU A 1 286 ? -0.729 0.083 -22.484 1.00 83.75 286 LEU A CA 1
ATOM 2261 C C . LEU A 1 286 ? -0.719 1.043 -21.294 1.00 83.75 286 LEU A C 1
ATOM 2263 O O . LEU A 1 286 ? -1.392 0.797 -20.295 1.00 83.75 286 LEU A O 1
ATOM 2267 N N . LYS A 1 287 ? -0.032 2.178 -21.433 1.00 84.12 287 LYS A N 1
ATOM 2268 C CA . LYS A 1 287 ? 0.019 3.229 -20.419 1.00 84.12 287 LYS A CA 1
ATOM 2269 C C . LYS A 1 287 ? -1.377 3.707 -20.014 1.00 84.12 287 LYS A C 1
ATOM 2271 O O . LYS A 1 287 ? -1.691 3.689 -18.824 1.00 84.12 287 LYS A O 1
ATOM 2276 N N . ASP A 1 288 ? -2.214 4.105 -20.968 1.00 84.81 288 ASP A N 1
ATOM 2277 C CA . ASP A 1 288 ? -3.551 4.630 -20.672 1.00 84.81 288 ASP A CA 1
ATOM 2278 C C . ASP A 1 288 ? -4.449 3.560 -20.030 1.00 84.81 288 ASP A C 1
ATOM 2280 O O . ASP A 1 288 ? -5.178 3.850 -19.080 1.00 84.81 288 ASP A O 1
ATOM 2284 N N . SER A 1 289 ? -4.351 2.304 -20.481 1.00 88.25 289 SER A N 1
ATOM 2285 C CA . SER A 1 289 ? -5.103 1.191 -19.890 1.00 88.25 289 SER A CA 1
ATOM 2286 C C . SER A 1 289 ? -4.697 0.924 -18.435 1.00 88.25 289 SER A C 1
ATOM 2288 O O . SER A 1 289 ? -5.565 0.871 -17.562 1.00 88.25 289 SER A O 1
ATOM 2290 N N . LEU A 1 290 ? -3.391 0.848 -18.145 1.00 90.56 290 LEU A N 1
ATOM 2291 C CA . LEU A 1 290 ? -2.848 0.675 -16.792 1.00 90.56 290 LEU A CA 1
ATOM 2292 C C . LEU A 1 290 ? -3.219 1.846 -15.872 1.00 90.56 290 LEU A C 1
ATOM 2294 O O . LEU A 1 290 ? -3.530 1.625 -14.702 1.00 90.56 290 LEU A O 1
ATOM 2298 N N . HIS A 1 291 ? -3.249 3.078 -16.394 1.00 89.44 291 HIS A N 1
ATOM 2299 C CA . HIS A 1 291 ? -3.661 4.253 -15.622 1.00 89.44 291 HIS A CA 1
ATOM 2300 C C . HIS A 1 291 ? -5.115 4.136 -15.154 1.00 89.44 291 HIS A C 1
ATOM 2302 O O . HIS A 1 291 ? -5.413 4.317 -13.974 1.00 89.44 291 HIS A O 1
ATOM 2308 N N . VAL A 1 292 ? -6.018 3.792 -16.078 1.00 90.69 292 VAL A N 1
ATOM 2309 C CA . VAL A 1 292 ? -7.452 3.662 -15.793 1.00 90.69 292 VAL A CA 1
ATOM 2310 C C . VAL A 1 292 ? -7.725 2.491 -14.849 1.00 90.69 292 VAL A C 1
ATOM 2312 O O . VAL A 1 292 ? -8.473 2.665 -13.889 1.00 90.69 292 VAL A O 1
ATOM 2315 N N . MET A 1 293 ? -7.103 1.324 -15.057 1.00 92.44 293 MET A N 1
ATOM 2316 C CA . MET A 1 293 ? -7.261 0.188 -14.135 1.00 92.44 293 MET A CA 1
ATOM 2317 C C . MET A 1 293 ? -6.737 0.517 -12.737 1.00 92.44 293 MET A C 1
ATOM 2319 O O . MET A 1 293 ? -7.418 0.238 -11.756 1.00 92.44 293 MET A O 1
ATOM 2323 N N . GLY A 1 294 ? -5.567 1.154 -12.636 1.00 93.19 294 GLY A N 1
ATOM 2324 C CA . GLY A 1 294 ? -5.018 1.584 -11.353 1.00 93.19 294 GLY A CA 1
ATOM 2325 C C . GLY A 1 294 ? -5.929 2.584 -10.632 1.00 93.19 294 GLY A C 1
ATOM 2326 O O . GLY A 1 294 ? -6.173 2.437 -9.437 1.00 93.19 294 GLY A O 1
ATOM 2327 N N . CYS A 1 295 ? -6.515 3.544 -11.354 1.00 92.94 295 CYS A N 1
ATOM 2328 C CA . CYS A 1 295 ? -7.504 4.469 -10.796 1.00 92.94 295 CYS A CA 1
ATOM 2329 C C . CYS A 1 295 ? -8.753 3.737 -10.272 1.00 92.94 295 CYS A C 1
ATOM 2331 O O . CYS A 1 295 ? -9.199 3.996 -9.151 1.00 92.94 295 CYS A O 1
ATOM 2333 N N . VAL A 1 296 ? -9.287 2.782 -11.041 1.00 93.81 296 VAL A N 1
ATOM 2334 C CA . VAL A 1 296 ? -10.435 1.960 -10.625 1.00 93.81 296 VAL A CA 1
ATOM 2335 C C . VAL A 1 296 ? -10.098 1.122 -9.394 1.00 93.81 296 VAL A C 1
ATOM 2337 O O . VAL A 1 296 ? -10.920 1.055 -8.485 1.00 93.81 296 VAL A O 1
ATOM 2340 N N . TYR A 1 297 ? -8.898 0.547 -9.300 1.00 95.56 297 TYR A N 1
ATOM 2341 C CA . TYR A 1 297 ? -8.472 -0.190 -8.110 1.00 95.56 297 TYR A CA 1
ATOM 2342 C C . TYR A 1 297 ? -8.369 0.686 -6.866 1.00 95.56 297 TYR A C 1
ATOM 2344 O O . TYR A 1 297 ? -8.953 0.339 -5.844 1.00 95.56 297 TYR A O 1
ATOM 2352 N N . ILE A 1 298 ? -7.679 1.828 -6.952 1.00 95.38 298 ILE A N 1
ATOM 2353 C CA . ILE A 1 298 ? -7.519 2.761 -5.827 1.00 95.38 298 ILE A CA 1
ATOM 2354 C C . ILE A 1 298 ? -8.894 3.215 -5.321 1.00 95.38 298 ILE A C 1
ATOM 2356 O O . ILE A 1 298 ? -9.204 3.087 -4.140 1.00 95.38 298 ILE A O 1
ATOM 2360 N N . THR A 1 299 ? -9.740 3.711 -6.225 1.00 94.25 299 THR A N 1
ATOM 2361 C CA . THR A 1 299 ? -11.056 4.263 -5.871 1.00 94.25 299 THR A CA 1
ATOM 2362 C C . THR A 1 299 ? -12.000 3.197 -5.334 1.00 94.25 299 THR A C 1
ATOM 2364 O O . THR A 1 299 ? -12.626 3.410 -4.297 1.00 94.25 299 THR A O 1
ATOM 2367 N N . SER A 1 300 ? -12.059 2.029 -5.977 1.00 94.88 300 SER A N 1
ATOM 2368 C CA . SER A 1 300 ? -12.908 0.924 -5.527 1.00 94.88 300 SER A CA 1
ATOM 2369 C C . SER A 1 300 ? -12.456 0.386 -4.174 1.00 94.88 300 SER A C 1
ATOM 2371 O O . SER A 1 300 ? -13.292 0.137 -3.309 1.00 94.88 300 SER A O 1
ATOM 2373 N N . TRP A 1 301 ? -11.144 0.267 -3.947 1.00 96.69 301 TRP A N 1
ATOM 2374 C CA . TRP A 1 301 ? -10.607 -0.139 -2.652 1.00 96.69 301 TRP A CA 1
ATOM 2375 C C . TRP A 1 301 ? -10.927 0.882 -1.560 1.00 96.69 301 TRP A C 1
ATOM 2377 O O . TRP A 1 301 ? -11.394 0.500 -0.494 1.00 96.69 301 TRP A O 1
ATOM 2387 N N . CYS A 1 302 ? -10.766 2.183 -1.821 1.00 96.50 302 CYS A N 1
ATOM 2388 C CA . CYS A 1 302 ? -11.159 3.220 -0.867 1.00 96.50 302 CYS A CA 1
ATOM 2389 C C . CYS A 1 302 ? -12.665 3.187 -0.555 1.00 96.50 302 CYS A C 1
ATOM 2391 O O . CYS A 1 302 ? -13.037 3.302 0.607 1.00 96.50 302 CYS A O 1
ATOM 2393 N N . LEU A 1 303 ? -13.538 2.988 -1.550 1.00 95.31 303 LEU A N 1
ATOM 2394 C CA . LEU A 1 303 ? -14.982 2.850 -1.314 1.00 95.31 303 LEU A CA 1
ATOM 2395 C C . LEU A 1 303 ? -15.314 1.608 -0.474 1.00 95.31 303 LEU A C 1
ATOM 2397 O O . LEU A 1 303 ? -16.138 1.691 0.434 1.00 95.31 303 LEU A O 1
ATOM 2401 N N . LEU A 1 304 ? -14.646 0.480 -0.734 1.00 95.38 304 LEU A N 1
ATOM 2402 C CA . LEU A 1 304 ? -14.786 -0.736 0.068 1.00 95.38 304 LEU A CA 1
ATOM 2403 C C . LEU A 1 304 ? -14.348 -0.506 1.521 1.00 95.38 304 LEU A C 1
ATOM 2405 O O . LEU A 1 304 ? -15.053 -0.884 2.452 1.00 95.38 304 LEU A O 1
ATOM 2409 N N . GLN A 1 305 ? -13.203 0.145 1.721 1.00 95.56 305 GLN A N 1
ATOM 2410 C CA . GLN A 1 305 ? -12.650 0.405 3.049 1.00 95.56 305 GLN A CA 1
ATOM 2411 C C . GLN A 1 305 ? -13.460 1.444 3.833 1.00 95.56 305 GLN A C 1
ATOM 2413 O O . GLN A 1 305 ? -13.591 1.300 5.042 1.00 95.56 305 GLN A O 1
ATOM 2418 N N . LEU A 1 306 ? -14.070 2.434 3.172 1.00 93.62 306 LEU A N 1
ATOM 2419 C CA . LEU A 1 306 ? -15.007 3.360 3.823 1.00 93.62 306 LEU A CA 1
ATOM 2420 C C . LEU A 1 306 ? -16.212 2.636 4.432 1.00 93.62 306 LEU A C 1
ATOM 2422 O O . LEU A 1 306 ? -16.745 3.094 5.440 1.00 93.62 306 LEU A O 1
ATOM 2426 N N . LEU A 1 307 ? -16.662 1.548 3.802 1.00 92.38 307 LEU A N 1
ATOM 2427 C CA . LEU A 1 307 ? -17.782 0.750 4.289 1.00 92.38 307 LEU A CA 1
ATOM 2428 C C . LEU A 1 307 ? -17.366 -0.210 5.410 1.00 92.38 307 LEU A C 1
ATOM 2430 O O . LEU A 1 307 ? -18.132 -0.414 6.346 1.00 92.38 307 LEU A O 1
ATOM 2434 N N . LEU A 1 308 ? -16.184 -0.819 5.284 1.00 92.31 308 LEU A N 1
ATOM 2435 C CA . LEU A 1 308 ? -15.718 -1.868 6.192 1.00 92.31 308 LEU A CA 1
ATOM 2436 C C . LEU A 1 308 ? -15.061 -1.344 7.472 1.00 92.31 308 LEU A C 1
ATOM 2438 O O . LEU A 1 308 ? -15.153 -1.993 8.512 1.00 92.31 308 LEU A O 1
ATOM 2442 N N . GLN A 1 309 ? -14.350 -0.218 7.400 1.00 92.25 309 GLN A N 1
ATOM 2443 C CA . GLN A 1 309 ? -13.646 0.331 8.553 1.00 92.25 309 GLN A CA 1
ATOM 2444 C C . GLN A 1 309 ? -14.584 1.078 9.497 1.00 92.25 309 GLN A C 1
ATOM 2446 O O . GLN A 1 309 ? -15.673 1.520 9.128 1.00 92.25 309 GLN A O 1
ATOM 2451 N N . ARG A 1 310 ? -14.107 1.296 10.727 1.00 89.75 310 ARG A N 1
ATOM 2452 C CA . ARG A 1 310 ? -14.767 2.185 11.684 1.00 89.75 310 ARG A CA 1
ATOM 2453 C C . ARG A 1 310 ? -15.000 3.563 11.056 1.00 89.75 310 ARG A C 1
ATOM 2455 O O . ARG A 1 310 ? -14.108 4.085 10.385 1.00 89.75 310 ARG A O 1
ATOM 2462 N N . PRO A 1 311 ? -16.148 4.207 11.324 1.00 88.62 311 PRO A N 1
ATOM 2463 C CA . PRO A 1 311 ? -16.502 5.475 10.687 1.00 88.62 311 PRO A CA 1
ATOM 2464 C C . PRO A 1 311 ? -15.510 6.600 11.016 1.00 88.62 311 PRO A C 1
ATOM 2466 O O . PRO A 1 311 ? -15.328 7.516 10.217 1.00 88.62 311 PRO A O 1
ATOM 2469 N N . ILE A 1 312 ? -14.809 6.495 12.149 1.00 90.62 312 ILE A N 1
ATOM 2470 C CA . ILE A 1 312 ? -13.748 7.420 12.550 1.00 90.62 312 ILE A CA 1
ATOM 2471 C C . ILE A 1 312 ? -12.519 7.385 11.631 1.00 90.62 312 ILE A C 1
ATOM 2473 O O . ILE A 1 312 ? -11.827 8.388 11.472 1.00 90.62 312 ILE A O 1
ATOM 2477 N N . ASN A 1 313 ? -12.289 6.263 10.948 1.00 93.31 313 ASN A N 1
ATOM 2478 C CA . ASN A 1 313 ? -11.157 6.069 10.045 1.00 93.31 313 ASN A CA 1
ATOM 2479 C C . ASN A 1 313 ? -11.421 6.595 8.625 1.00 93.31 313 ASN A C 1
ATOM 2481 O O . ASN A 1 313 ? -10.528 6.559 7.775 1.00 93.31 313 ASN A O 1
ATOM 2485 N N . ALA A 1 314 ? -12.614 7.139 8.356 1.00 93.44 314 ALA A N 1
ATOM 2486 C CA . ALA A 1 314 ? -12.977 7.639 7.033 1.00 93.44 314 ALA A CA 1
ATOM 2487 C C . ALA A 1 314 ? -12.079 8.796 6.557 1.00 93.44 314 ALA A C 1
ATOM 2489 O O . ALA A 1 314 ? -11.772 8.898 5.368 1.00 93.44 314 ALA A O 1
ATOM 2490 N N . MET A 1 315 ? -11.645 9.677 7.464 1.00 94.75 315 MET A N 1
ATOM 2491 C CA . MET A 1 315 ? -10.736 10.781 7.132 1.00 94.75 315 MET A CA 1
ATOM 2492 C C . MET A 1 315 ? -9.288 10.309 6.919 1.00 94.75 315 MET A C 1
ATOM 2494 O O . MET A 1 315 ? -8.715 10.664 5.887 1.00 94.75 315 MET A O 1
ATOM 2498 N N . PRO A 1 316 ? -8.695 9.465 7.790 1.00 95.50 316 PRO A N 1
ATOM 2499 C CA . PRO A 1 316 ? -7.408 8.836 7.513 1.00 95.50 316 PRO A CA 1
ATOM 2500 C C . PRO A 1 316 ? -7.341 8.144 6.154 1.00 95.50 316 PRO A C 1
ATOM 2502 O O . PRO A 1 316 ? -6.383 8.332 5.408 1.00 95.50 316 PRO A O 1
ATOM 2505 N N . LEU A 1 317 ? -8.385 7.401 5.789 1.00 96.12 317 LEU A N 1
ATOM 2506 C CA . LEU A 1 317 ? -8.458 6.724 4.500 1.00 96.12 317 LEU A CA 1
ATOM 2507 C C . LEU A 1 317 ? -8.453 7.708 3.316 1.00 96.12 317 LEU A C 1
ATOM 2509 O O . LEU A 1 317 ? -7.752 7.473 2.328 1.00 96.12 317 LEU A O 1
ATOM 2513 N N . LEU A 1 318 ? -9.186 8.825 3.418 1.00 96.38 318 LEU A N 1
ATOM 2514 C CA . LEU A 1 318 ? -9.135 9.904 2.425 1.00 96.38 318 LEU A CA 1
ATOM 2515 C C . LEU A 1 318 ? -7.721 10.490 2.325 1.00 96.38 318 LEU A C 1
ATOM 2517 O O . LEU A 1 318 ? -7.200 10.642 1.220 1.00 96.38 318 LEU A O 1
ATOM 2521 N N . LEU A 1 319 ? -7.093 10.809 3.459 1.00 96.44 319 LEU A N 1
ATOM 2522 C CA . LEU A 1 319 ? -5.754 11.400 3.493 1.00 96.44 319 LEU A CA 1
ATOM 2523 C C . LEU A 1 319 ? -4.695 10.461 2.903 1.00 96.44 319 LEU A C 1
ATOM 2525 O O . LEU A 1 319 ? -3.847 10.923 2.144 1.00 96.44 319 LEU A O 1
ATOM 2529 N N . LEU A 1 320 ? -4.775 9.155 3.171 1.00 95.88 320 LEU A N 1
ATOM 2530 C CA . LEU A 1 320 ? -3.901 8.150 2.556 1.00 95.88 320 LEU A CA 1
ATOM 2531 C C . LEU A 1 320 ? -4.069 8.111 1.030 1.00 95.88 320 LEU A C 1
ATOM 2533 O O . LEU A 1 320 ? -3.076 8.092 0.301 1.00 95.88 320 LEU A O 1
ATOM 2537 N N . ASN A 1 321 ? -5.310 8.165 0.533 1.00 95.38 321 ASN A N 1
ATOM 2538 C CA . ASN A 1 321 ? -5.576 8.242 -0.906 1.00 95.38 321 ASN A CA 1
ATOM 2539 C C . ASN A 1 321 ? -4.982 9.526 -1.520 1.00 95.38 321 ASN A C 1
ATOM 2541 O O . ASN A 1 321 ? -4.302 9.475 -2.544 1.00 95.38 321 ASN A O 1
ATOM 2545 N N . VAL A 1 322 ? -5.156 10.674 -0.854 1.00 95.31 322 VAL A N 1
ATOM 2546 C CA . VAL A 1 322 ? -4.557 11.951 -1.275 1.00 95.31 322 VAL A CA 1
ATOM 2547 C C . VAL A 1 322 ? -3.029 11.865 -1.321 1.00 95.31 322 VAL A C 1
ATOM 2549 O O . VAL A 1 322 ? -2.441 12.314 -2.300 1.00 95.31 322 VAL A O 1
ATOM 2552 N N . GLN A 1 323 ? -2.376 11.259 -0.324 1.00 94.88 323 GLN A N 1
ATOM 2553 C CA . GLN A 1 323 ? -0.916 11.100 -0.300 1.00 94.88 323 GLN A CA 1
ATOM 2554 C C . GLN A 1 323 ? -0.395 10.238 -1.448 1.00 94.88 323 GLN A C 1
ATOM 2556 O O . GLN A 1 323 ? 0.585 10.606 -2.097 1.00 94.88 323 GLN A O 1
ATOM 2561 N N . ILE A 1 324 ? -1.056 9.110 -1.726 1.00 93.81 324 ILE A N 1
ATOM 2562 C CA . ILE A 1 324 ? -0.691 8.233 -2.842 1.00 93.81 324 ILE A CA 1
ATOM 2563 C C . ILE A 1 324 ? -0.822 8.994 -4.161 1.00 93.81 324 ILE A C 1
ATOM 2565 O O . ILE A 1 324 ? 0.117 9.026 -4.953 1.00 93.81 324 ILE A O 1
ATOM 2569 N N . LEU A 1 325 ? -1.948 9.668 -4.393 1.00 92.12 325 LEU A N 1
ATOM 2570 C CA . LEU A 1 325 ? -2.169 10.421 -5.627 1.00 92.12 325 LEU A CA 1
ATOM 2571 C C . LEU A 1 325 ? -1.216 11.617 -5.768 1.00 92.12 325 LEU A C 1
ATOM 2573 O O . LEU A 1 325 ? -0.706 11.867 -6.862 1.00 92.12 325 LEU A O 1
ATOM 2577 N N . ALA A 1 326 ? -0.906 12.308 -4.670 1.00 91.81 326 ALA A N 1
ATOM 2578 C CA . ALA A 1 326 ? 0.072 13.390 -4.649 1.00 91.81 326 ALA A CA 1
ATOM 2579 C C . ALA A 1 326 ? 1.481 12.892 -4.994 1.00 91.81 326 ALA A C 1
ATOM 2581 O O . ALA A 1 326 ? 2.150 13.511 -5.822 1.00 91.81 326 ALA A O 1
ATOM 2582 N N . TYR A 1 327 ? 1.913 11.748 -4.448 1.00 89.88 327 TYR A N 1
ATOM 2583 C CA . TYR A 1 327 ? 3.183 11.123 -4.830 1.00 89.88 327 TYR A CA 1
ATOM 2584 C C . TYR A 1 327 ? 3.228 10.777 -6.313 1.00 89.88 327 TYR A C 1
ATOM 2586 O O . TYR A 1 327 ? 4.211 11.061 -6.992 1.00 89.88 327 TYR A O 1
ATOM 2594 N N . MET A 1 328 ? 2.149 10.207 -6.836 1.00 88.12 328 MET A N 1
ATOM 2595 C CA . MET A 1 328 ? 2.055 9.803 -8.234 1.00 88.12 328 MET A CA 1
ATOM 2596 C C . MET A 1 328 ? 2.179 10.993 -9.191 1.00 88.12 328 MET A C 1
ATOM 2598 O O . MET A 1 328 ? 2.915 10.939 -10.179 1.00 88.12 328 MET A O 1
ATOM 2602 N N . LEU A 1 329 ? 1.514 12.104 -8.872 1.00 86.69 329 LEU A N 1
ATOM 2603 C CA . LEU A 1 329 ? 1.623 13.352 -9.628 1.00 86.69 329 LEU A CA 1
ATOM 2604 C C . LEU A 1 329 ? 2.998 14.018 -9.461 1.00 86.69 329 LEU A C 1
ATOM 2606 O O . LEU A 1 329 ? 3.553 14.527 -10.440 1.00 86.69 329 LEU A O 1
ATOM 2610 N N . ALA A 1 330 ? 3.584 13.964 -8.262 1.00 85.88 330 ALA A N 1
ATOM 2611 C CA . ALA A 1 330 ? 4.928 14.473 -8.001 1.00 85.88 330 ALA A CA 1
ATOM 2612 C C . ALA A 1 330 ? 5.986 13.699 -8.808 1.00 85.88 330 ALA A C 1
ATOM 2614 O O . ALA A 1 330 ? 6.796 14.317 -9.496 1.00 85.88 330 ALA A O 1
ATOM 2615 N N . PHE A 1 331 ? 5.933 12.363 -8.822 1.00 83.50 331 PHE A N 1
ATOM 2616 C CA . PHE A 1 331 ? 6.857 11.507 -9.583 1.00 83.50 331 PHE A CA 1
ATOM 2617 C C . PHE A 1 331 ? 6.634 11.544 -11.102 1.00 83.50 331 PHE A C 1
ATOM 2619 O O . PHE A 1 331 ? 7.544 11.203 -11.856 1.00 83.50 331 PHE A O 1
ATOM 2626 N N . SER A 1 332 ? 5.445 11.951 -11.564 1.00 79.38 332 SER A N 1
ATOM 2627 C CA . SER A 1 332 ? 5.155 12.230 -12.983 1.00 79.38 332 SER A CA 1
ATOM 2628 C C . SER A 1 332 ? 5.768 13.552 -13.465 1.00 79.38 332 SER A C 1
ATOM 2630 O O . SER A 1 332 ? 6.074 13.701 -14.656 1.00 79.38 332 SER A O 1
ATOM 2632 N N . SER A 1 333 ? 5.889 14.521 -12.551 1.00 68.69 333 SER A N 1
ATOM 2633 C CA . SER A 1 333 ? 6.372 15.884 -12.819 1.00 68.69 333 SER A CA 1
ATOM 2634 C C . SER A 1 333 ? 7.884 16.003 -12.644 1.00 68.69 333 SER A C 1
ATOM 2636 O O . SER A 1 333 ? 8.527 16.754 -13.373 1.00 68.69 333 SER A O 1
ATOM 2638 N N . CYS A 1 334 ? 8.443 15.226 -11.718 1.00 57.88 334 CYS A N 1
ATOM 2639 C CA . CYS A 1 334 ? 9.873 15.079 -11.526 1.00 57.88 334 CYS A CA 1
ATOM 2640 C C . CYS A 1 334 ? 10.441 14.259 -12.697 1.00 57.88 334 CYS A C 1
ATOM 2642 O O . CYS A 1 334 ? 10.050 13.109 -12.901 1.00 57.88 334 CYS A O 1
ATOM 2644 N N . GLY A 1 335 ? 11.361 14.829 -13.481 1.00 54.38 335 GLY A N 1
ATOM 2645 C CA . GLY A 1 335 ? 12.241 14.031 -14.346 1.00 54.38 335 GLY A CA 1
ATOM 2646 C C . GLY A 1 335 ? 13.073 13.030 -13.524 1.00 54.38 335 GLY A C 1
ATOM 2647 O O . GLY A 1 335 ? 12.874 12.919 -12.318 1.00 54.38 335 GLY A O 1
ATOM 2648 N N . SER A 1 336 ? 14.004 12.297 -14.151 1.00 54.19 336 SER A N 1
ATOM 2649 C CA . SER A 1 336 ? 14.839 11.210 -13.573 1.00 54.19 336 SER A CA 1
ATOM 2650 C C . SER A 1 336 ? 15.768 11.614 -12.390 1.00 54.19 336 SER A C 1
ATOM 2652 O O . SER A 1 336 ? 16.974 11.365 -12.368 1.00 54.19 336 SER A O 1
ATOM 2654 N N . HIS A 1 337 ? 15.249 12.283 -11.361 1.00 62.81 337 HIS A N 1
ATOM 2655 C CA . HIS A 1 337 ? 16.005 12.732 -10.195 1.00 62.81 337 HIS A CA 1
ATOM 2656 C C . HIS A 1 337 ? 16.098 11.642 -9.117 1.00 62.81 337 HIS A C 1
ATOM 2658 O O . HIS A 1 337 ? 17.092 11.597 -8.377 1.00 62.81 337 HIS A O 1
ATOM 2664 N N . HIS A 1 338 ? 15.136 10.716 -9.075 1.00 74.56 338 HIS A N 1
ATOM 2665 C CA . HIS A 1 338 ? 15.080 9.590 -8.139 1.00 74.56 338 HIS A CA 1
ATOM 2666 C C . HIS A 1 338 ? 15.102 8.252 -8.879 1.00 74.56 338 HIS A C 1
ATOM 2668 O O . HIS A 1 338 ? 14.501 8.108 -9.941 1.00 74.56 338 HIS A O 1
ATOM 2674 N N . LYS A 1 339 ? 15.802 7.265 -8.309 1.00 82.44 339 LYS A N 1
ATOM 2675 C CA . LYS A 1 339 ? 15.769 5.892 -8.825 1.00 82.44 339 LYS A CA 1
ATOM 2676 C C . LYS A 1 339 ? 14.401 5.277 -8.528 1.00 82.44 339 LYS A C 1
ATOM 2678 O O . LYS A 1 339 ? 13.843 5.512 -7.459 1.00 82.44 339 LYS A O 1
ATOM 2683 N N . GLN A 1 340 ? 13.895 4.438 -9.427 1.00 86.25 340 GLN A N 1
ATOM 2684 C CA . GLN A 1 340 ? 12.569 3.820 -9.281 1.00 86.25 340 GLN A CA 1
ATOM 2685 C C . GLN A 1 340 ? 12.412 3.054 -7.957 1.00 86.25 340 GLN A C 1
ATOM 2687 O O . GLN A 1 340 ? 11.395 3.180 -7.280 1.00 86.25 340 GLN A O 1
ATOM 2692 N N . TRP A 1 341 ? 13.442 2.315 -7.528 1.00 88.50 341 TRP A N 1
ATOM 2693 C CA . TRP A 1 341 ? 13.386 1.559 -6.272 1.00 88.50 341 TRP A CA 1
ATOM 2694 C C . TRP A 1 341 ? 13.215 2.450 -5.028 1.00 88.50 341 TRP A C 1
ATOM 2696 O O . TRP A 1 341 ? 12.560 2.034 -4.073 1.00 88.50 341 TRP A O 1
ATOM 2706 N N . VAL A 1 342 ? 13.744 3.680 -5.043 1.00 90.75 342 VAL A N 1
ATOM 2707 C CA . VAL A 1 342 ? 13.593 4.669 -3.958 1.00 90.75 342 VAL A CA 1
ATOM 2708 C C . VAL A 1 342 ? 12.143 5.135 -3.867 1.00 90.75 342 VAL A C 1
ATOM 2710 O O . VAL A 1 342 ? 11.572 5.174 -2.780 1.00 90.75 342 VAL A O 1
ATOM 2713 N N . GLU A 1 343 ? 11.529 5.445 -5.009 1.00 91.31 343 GLU A N 1
ATOM 2714 C CA . GLU A 1 343 ? 10.130 5.877 -5.081 1.00 91.31 343 GLU A CA 1
ATOM 2715 C C . GLU A 1 343 ? 9.172 4.764 -4.633 1.00 91.31 343 GLU A C 1
ATOM 2717 O O . GLU A 1 343 ? 8.277 5.006 -3.824 1.00 91.31 343 GLU A O 1
ATOM 2722 N N . ILE A 1 344 ? 9.399 3.525 -5.088 1.00 93.25 344 ILE A N 1
ATOM 2723 C CA . ILE A 1 344 ? 8.599 2.359 -4.683 1.00 93.25 344 ILE A CA 1
ATOM 2724 C C . ILE A 1 344 ? 8.751 2.092 -3.184 1.00 93.25 344 ILE A C 1
ATOM 2726 O O . ILE A 1 344 ? 7.763 1.822 -2.505 1.00 93.25 344 ILE A O 1
ATOM 2730 N N . THR A 1 345 ? 9.966 2.215 -2.640 1.00 93.94 345 THR A N 1
ATOM 2731 C CA . THR A 1 345 ? 10.189 2.054 -1.196 1.00 93.94 345 THR A CA 1
ATOM 2732 C C . THR A 1 345 ? 9.492 3.159 -0.397 1.00 93.94 345 THR A C 1
ATOM 2734 O O . THR A 1 345 ? 8.909 2.884 0.647 1.00 93.94 345 THR A O 1
ATOM 2737 N N . ALA A 1 346 ? 9.479 4.401 -0.891 1.00 93.44 346 ALA A N 1
ATOM 2738 C CA . ALA A 1 346 ? 8.745 5.496 -0.257 1.00 93.44 346 ALA A CA 1
ATOM 2739 C C . ALA A 1 346 ? 7.228 5.236 -0.222 1.00 93.44 346 ALA A C 1
ATOM 2741 O O . ALA A 1 346 ? 6.586 5.483 0.800 1.00 93.44 346 ALA A O 1
ATOM 2742 N N . LEU A 1 347 ? 6.670 4.696 -1.310 1.00 93.62 347 LEU A N 1
ATOM 2743 C CA . LEU A 1 347 ? 5.269 4.275 -1.384 1.00 93.62 347 LEU A CA 1
ATOM 2744 C C . LEU A 1 347 ? 4.970 3.079 -0.459 1.00 93.62 347 LEU A C 1
ATOM 2746 O O . LEU A 1 347 ? 3.934 3.068 0.202 1.00 93.62 347 LEU A O 1
ATOM 2750 N N . TYR A 1 348 ? 5.884 2.110 -0.345 1.00 94.94 348 TYR A N 1
ATOM 2751 C CA . TYR A 1 348 ? 5.757 0.992 0.598 1.00 94.94 348 TYR A CA 1
ATOM 2752 C C . TYR A 1 348 ? 5.752 1.477 2.055 1.00 94.94 348 TYR A C 1
ATOM 2754 O O . TYR A 1 348 ? 4.884 1.095 2.841 1.00 94.94 348 TYR A O 1
ATOM 2762 N N . ASN A 1 349 ? 6.671 2.385 2.404 1.00 94.50 349 ASN A N 1
ATOM 2763 C CA . ASN A 1 349 ? 6.737 2.998 3.731 1.00 94.50 349 ASN A CA 1
ATOM 2764 C C . ASN A 1 349 ? 5.452 3.765 4.059 1.00 94.50 349 ASN A C 1
ATOM 2766 O O . ASN A 1 349 ? 4.974 3.688 5.187 1.00 94.50 349 ASN A O 1
ATOM 2770 N N . LEU A 1 350 ? 4.863 4.447 3.068 1.00 94.38 350 LEU A N 1
ATOM 2771 C CA . LEU A 1 350 ? 3.563 5.097 3.213 1.00 94.38 350 LEU A CA 1
ATOM 2772 C C . LEU A 1 350 ? 2.455 4.081 3.526 1.00 94.38 350 LEU A C 1
ATOM 2774 O O . LEU A 1 350 ? 1.666 4.307 4.440 1.00 94.38 350 LEU A O 1
ATOM 2778 N N . GLY A 1 351 ? 2.422 2.948 2.816 1.00 94.56 351 GLY A N 1
ATOM 2779 C CA . GLY A 1 351 ? 1.470 1.863 3.070 1.00 94.56 351 GLY A CA 1
ATOM 2780 C C . GLY A 1 351 ? 1.580 1.300 4.492 1.00 94.56 351 GLY A C 1
ATOM 2781 O O . GLY A 1 351 ? 0.559 1.117 5.161 1.00 94.56 351 GLY A O 1
ATOM 2782 N N . MET A 1 352 ? 2.807 1.097 4.984 1.00 94.12 352 MET A N 1
ATOM 2783 C CA . MET A 1 352 ? 3.066 0.626 6.351 1.00 94.12 352 MET A CA 1
ATOM 2784 C C . MET A 1 352 ? 2.758 1.687 7.413 1.00 94.12 352 MET A C 1
ATOM 2786 O O . MET A 1 352 ? 2.125 1.376 8.415 1.00 94.12 352 MET A O 1
ATOM 2790 N N . ALA A 1 353 ? 3.115 2.953 7.188 1.00 93.94 353 ALA A N 1
ATOM 2791 C CA . ALA A 1 353 ? 2.739 4.049 8.082 1.00 93.94 353 ALA A CA 1
ATOM 2792 C C . ALA A 1 353 ? 1.212 4.223 8.154 1.00 93.94 353 ALA A C 1
ATOM 2794 O O . ALA A 1 353 ? 0.664 4.481 9.224 1.00 93.94 353 ALA A O 1
ATOM 2795 N N . GLY A 1 354 ? 0.513 4.029 7.033 1.00 94.25 354 GLY A N 1
ATOM 2796 C CA . GLY A 1 354 ? -0.943 4.064 6.984 1.00 94.25 354 GLY A CA 1
ATOM 2797 C C . GLY A 1 354 ? -1.615 2.902 7.717 1.00 94.25 354 GLY A C 1
ATOM 2798 O O . GLY A 1 354 ? -2.706 3.086 8.242 1.00 94.25 354 GLY A O 1
ATOM 2799 N N . HIS A 1 355 ? -0.972 1.731 7.835 1.00 94.12 355 HIS A N 1
ATOM 2800 C CA . HIS A 1 355 ? -1.498 0.629 8.653 1.00 94.12 355 HIS A CA 1
ATOM 2801 C C . HIS A 1 355 ? -1.686 1.067 10.113 1.00 94.12 355 HIS A C 1
ATOM 2803 O O . HIS A 1 355 ? -2.757 0.845 10.676 1.00 94.12 355 HIS A O 1
ATOM 2809 N N . PHE A 1 356 ? -0.692 1.757 10.681 1.00 92.88 356 PHE A N 1
ATOM 2810 C CA . PHE A 1 356 ? -0.766 2.312 12.034 1.00 92.88 356 PHE A CA 1
ATOM 2811 C C . PHE A 1 356 ? -1.669 3.550 12.115 1.00 92.88 356 PHE A C 1
ATOM 2813 O O . PHE A 1 356 ? -2.420 3.692 13.073 1.00 92.88 356 PHE A O 1
ATOM 2820 N N . ALA A 1 357 ? -1.688 4.404 11.084 1.00 92.19 357 ALA A N 1
ATOM 2821 C CA . ALA A 1 357 ? -2.565 5.581 11.057 1.00 92.19 357 ALA A CA 1
ATOM 2822 C C . ALA A 1 357 ? -4.068 5.230 11.074 1.00 92.19 357 ALA A C 1
ATOM 2824 O O . ALA A 1 357 ? -4.888 6.046 11.488 1.00 92.19 357 ALA A O 1
ATOM 2825 N N . LEU A 1 358 ? -4.435 4.014 10.656 1.00 92.81 358 LEU A N 1
ATOM 2826 C CA . LEU A 1 358 ? -5.795 3.472 10.757 1.00 92.81 358 LEU A CA 1
ATOM 2827 C C . LEU A 1 358 ? -6.132 2.886 12.145 1.00 92.81 358 LEU A C 1
ATOM 2829 O O . LEU A 1 358 ? -7.208 2.317 12.316 1.00 92.81 358 LEU A O 1
ATOM 2833 N N . GLY A 1 359 ? -5.235 3.013 13.127 1.00 89.06 359 GLY A N 1
ATOM 2834 C CA . GLY A 1 359 ? -5.452 2.567 14.507 1.00 89.06 359 GLY A CA 1
ATOM 2835 C C . GLY A 1 359 ? -5.044 1.116 14.777 1.00 89.06 359 GLY A C 1
ATOM 2836 O O . GLY A 1 359 ? -5.313 0.596 15.859 1.00 89.06 359 GLY A O 1
ATOM 2837 N N . ASN A 1 360 ? -4.388 0.444 13.823 1.00 91.19 360 ASN A N 1
ATOM 2838 C CA . ASN A 1 360 ? -3.815 -0.878 14.079 1.00 91.19 360 ASN A CA 1
ATOM 2839 C C . ASN A 1 360 ? -2.532 -0.760 14.913 1.00 91.19 360 ASN A C 1
ATOM 2841 O O . ASN A 1 360 ? -1.783 0.208 14.800 1.00 91.19 360 ASN A O 1
ATOM 2845 N N . SER A 1 361 ? -2.241 -1.792 15.701 1.00 89.94 361 SER A N 1
ATOM 2846 C CA . SER A 1 361 ? -0.981 -1.952 16.429 1.00 89.94 361 SER A CA 1
ATOM 2847 C C . SER A 1 361 ? -0.429 -3.364 16.223 1.00 89.94 361 SER A C 1
ATOM 2849 O O . SER A 1 361 ? -1.077 -4.215 15.621 1.00 89.94 361 SER A O 1
ATOM 2851 N N . ASN A 1 362 ? 0.741 -3.652 16.792 1.00 88.62 362 ASN A N 1
ATOM 2852 C CA . ASN A 1 362 ? 1.293 -5.009 16.807 1.00 88.62 362 ASN A CA 1
ATOM 2853 C C . ASN A 1 362 ? 0.566 -5.960 17.790 1.00 88.62 362 ASN A C 1
ATOM 2855 O O . ASN A 1 362 ? 0.961 -7.119 17.925 1.00 88.62 362 ASN A O 1
ATOM 2859 N N . THR A 1 363 ? -0.495 -5.500 18.468 1.00 87.25 363 THR A N 1
ATOM 2860 C CA . THR A 1 363 ? -1.314 -6.315 19.377 1.00 87.25 363 THR A CA 1
ATOM 2861 C C . THR A 1 363 ? -2.581 -6.825 18.689 1.00 87.25 363 THR A C 1
ATOM 2863 O O . THR A 1 363 ? -3.297 -6.072 18.025 1.00 87.25 363 THR A O 1
ATOM 2866 N N . LEU A 1 364 ? -2.915 -8.101 18.919 1.00 87.12 364 LEU A N 1
ATOM 2867 C CA . LEU A 1 364 ? -4.094 -8.746 18.317 1.00 87.12 364 LEU A CA 1
ATOM 2868 C C . LEU A 1 364 ? -5.427 -8.100 18.732 1.00 87.12 364 LEU A C 1
ATOM 2870 O O . LEU A 1 364 ? -6.428 -8.275 18.045 1.00 87.12 364 LEU A O 1
ATOM 2874 N N . ALA A 1 365 ? -5.447 -7.334 19.826 1.00 86.44 365 ALA A N 1
ATOM 2875 C CA . ALA A 1 365 ? -6.640 -6.639 20.309 1.00 86.44 365 ALA A CA 1
ATOM 2876 C C . ALA A 1 365 ? -7.124 -5.529 19.360 1.00 86.44 365 ALA A C 1
ATOM 2878 O O . ALA A 1 365 ? -8.289 -5.146 19.410 1.00 86.44 365 ALA A O 1
ATOM 2879 N N . THR A 1 366 ? -6.247 -5.017 18.492 1.00 87.19 366 THR A N 1
ATOM 2880 C CA . THR A 1 366 ? -6.600 -3.944 17.546 1.00 87.19 366 THR A CA 1
ATOM 2881 C C . THR A 1 366 ? -7.283 -4.434 16.271 1.00 87.19 366 THR A C 1
ATOM 2883 O O . THR A 1 366 ? -7.780 -3.621 15.496 1.00 87.19 366 THR A O 1
ATOM 2886 N N . ILE A 1 367 ? -7.352 -5.750 16.052 1.00 89.88 367 ILE A N 1
ATOM 2887 C CA . ILE A 1 367 ? -8.001 -6.326 14.874 1.00 89.88 367 ILE A CA 1
ATOM 2888 C C . ILE A 1 367 ? -9.517 -6.113 14.962 1.00 89.88 367 ILE A C 1
ATOM 2890 O O . ILE A 1 367 ? -10.172 -6.558 15.905 1.00 89.88 367 ILE A O 1
ATOM 2894 N N . ASP A 1 368 ? -10.088 -5.449 13.955 1.00 88.69 368 ASP A N 1
ATOM 2895 C CA . ASP A 1 368 ? -11.518 -5.154 13.914 1.00 88.69 368 ASP A CA 1
ATOM 2896 C C . ASP A 1 368 ? -12.344 -6.371 13.473 1.00 88.69 368 ASP A C 1
ATOM 2898 O O . ASP A 1 368 ? -12.565 -6.632 12.289 1.00 88.69 368 ASP A O 1
ATOM 2902 N N . VAL A 1 369 ? -12.820 -7.120 14.466 1.00 88.88 369 VAL A N 1
ATOM 2903 C CA . VAL A 1 369 ? -13.720 -8.258 14.259 1.00 88.88 369 VAL A CA 1
ATOM 2904 C C . VAL A 1 369 ? -15.137 -7.800 13.900 1.00 88.88 369 VAL A C 1
ATOM 2906 O O . VAL A 1 369 ? -15.838 -8.515 13.191 1.00 88.88 369 VAL A O 1
ATOM 2909 N N . ALA A 1 370 ? -15.575 -6.618 14.344 1.00 87.25 370 ALA A N 1
ATOM 2910 C CA . ALA A 1 370 ? -16.934 -6.138 14.094 1.00 87.25 370 ALA A CA 1
ATOM 2911 C C . ALA A 1 370 ? -17.131 -5.772 12.616 1.00 87.25 370 ALA A C 1
ATOM 2913 O O . ALA A 1 370 ? -18.114 -6.192 12.001 1.00 87.25 370 ALA A O 1
ATOM 2914 N N . GLY A 1 371 ? -16.155 -5.077 12.021 1.00 86.00 371 GLY A N 1
ATOM 2915 C CA . GLY A 1 371 ? -16.155 -4.768 10.589 1.00 86.00 371 GLY A CA 1
ATOM 2916 C C . GLY A 1 371 ? -16.182 -6.021 9.704 1.00 86.00 371 GLY A C 1
ATOM 2917 O O . GLY A 1 371 ? -16.797 -6.029 8.637 1.00 86.00 371 GLY A O 1
ATOM 2918 N N . ALA A 1 372 ? -15.600 -7.128 10.178 1.00 88.56 372 ALA A N 1
ATOM 2919 C CA . ALA A 1 372 ? -15.521 -8.385 9.439 1.00 88.56 372 ALA A CA 1
ATOM 2920 C C . ALA A 1 372 ? -16.873 -9.092 9.218 1.00 88.56 372 ALA A C 1
ATOM 2922 O O . ALA A 1 372 ? -16.951 -10.015 8.406 1.00 88.56 372 ALA A O 1
ATOM 2923 N N . PHE A 1 373 ? -17.937 -8.670 9.909 1.00 88.62 373 PHE A N 1
ATOM 2924 C CA . PHE A 1 373 ? -19.290 -9.214 9.746 1.00 88.62 373 PHE A CA 1
ATOM 2925 C C . PHE A 1 373 ? -20.220 -8.321 8.907 1.00 88.62 373 PHE A C 1
ATOM 2927 O O . PHE A 1 373 ? -21.376 -8.686 8.673 1.00 88.62 373 PHE A O 1
ATOM 2934 N N . ILE A 1 374 ? -19.736 -7.183 8.396 1.00 88.25 374 ILE A N 1
ATOM 2935 C CA . ILE A 1 374 ? -20.535 -6.263 7.576 1.00 88.25 374 ILE A CA 1
ATOM 2936 C C . ILE A 1 374 ? -20.911 -6.932 6.240 1.00 88.25 374 ILE A C 1
ATOM 2938 O O . ILE A 1 374 ? -20.070 -7.176 5.373 1.00 88.25 374 ILE A O 1
ATOM 2942 N N . GLY A 1 375 ? -22.206 -7.222 6.064 1.00 83.38 375 GLY A N 1
ATOM 2943 C CA . GLY A 1 375 ? -22.769 -7.823 4.845 1.00 83.38 375 GLY A CA 1
ATOM 2944 C C . GLY A 1 375 ? -22.848 -9.355 4.837 1.00 83.38 375 GLY A C 1
ATOM 2945 O O . GLY A 1 375 ? -23.321 -9.932 3.853 1.00 83.38 375 GLY A O 1
ATOM 2946 N N . ILE A 1 376 ? -22.435 -10.025 5.917 1.00 86.12 376 ILE A N 1
ATOM 2947 C CA . ILE A 1 376 ? -22.520 -11.485 6.048 1.00 86.12 376 ILE A CA 1
ATOM 2948 C C . ILE A 1 376 ? -23.891 -11.872 6.623 1.00 86.12 376 ILE A C 1
ATOM 2950 O O . ILE A 1 376 ? -24.247 -11.460 7.722 1.00 86.12 376 ILE A O 1
ATOM 2954 N N . SER A 1 377 ? -24.665 -12.681 5.891 1.00 83.19 377 SER A N 1
ATOM 2955 C CA . SER A 1 377 ? -25.995 -13.150 6.323 1.00 83.19 377 SER A CA 1
ATOM 2956 C C . SER A 1 377 ? -25.955 -14.432 7.163 1.00 83.19 377 SER A C 1
ATOM 2958 O O . SER A 1 377 ? -26.804 -14.621 8.031 1.00 83.19 377 SER A O 1
ATOM 2960 N N . SER A 1 378 ? -24.977 -15.310 6.925 1.00 82.38 378 SER A N 1
ATOM 2961 C CA . SER A 1 378 ? -24.769 -16.562 7.663 1.00 82.38 378 SER A CA 1
ATOM 2962 C C . SER A 1 378 ? -23.370 -16.596 8.263 1.00 82.38 378 SER A C 1
ATOM 2964 O O . SER A 1 378 ? -22.400 -16.363 7.541 1.00 82.38 378 SER A O 1
ATOM 2966 N N . HIS A 1 379 ? -23.246 -16.934 9.548 1.00 81.38 379 HIS A N 1
ATOM 2967 C CA . HIS A 1 379 ? -21.951 -17.013 10.223 1.00 81.38 379 HIS A CA 1
ATOM 2968 C C . HIS A 1 379 ? -20.996 -17.973 9.485 1.00 81.38 379 HIS A C 1
ATOM 2970 O O . HIS A 1 379 ? -21.172 -19.190 9.507 1.00 81.38 379 HIS A O 1
ATOM 2976 N N . SER A 1 380 ? -19.978 -17.407 8.833 1.00 87.81 380 SER A N 1
ATOM 2977 C CA . SER A 1 380 ? -18.918 -18.124 8.123 1.00 87.81 380 SER A CA 1
ATOM 2978 C C . SER A 1 380 ? -17.576 -17.610 8.616 1.00 87.81 380 SER A C 1
ATOM 2980 O O . SER A 1 380 ? -17.250 -16.440 8.420 1.00 87.81 380 SER A O 1
ATOM 2982 N N . THR A 1 381 ? -16.800 -18.489 9.250 1.00 90.06 381 THR A N 1
ATOM 2983 C CA . THR A 1 381 ? -15.469 -18.170 9.792 1.00 90.06 381 THR A CA 1
ATOM 2984 C C . THR A 1 381 ? -14.466 -17.827 8.696 1.00 90.06 381 THR A C 1
ATOM 2986 O O . THR A 1 381 ? -13.594 -16.987 8.890 1.00 90.06 381 THR A O 1
ATOM 2989 N N . PHE A 1 382 ? -14.594 -18.459 7.528 1.00 92.25 382 PHE A N 1
ATOM 2990 C CA . PHE A 1 382 ? -13.713 -18.200 6.397 1.00 92.25 382 PHE A CA 1
ATOM 2991 C C . PHE A 1 382 ? -13.957 -16.810 5.802 1.00 92.25 382 PHE A C 1
ATOM 2993 O O . PHE A 1 382 ? -13.013 -16.047 5.617 1.00 92.25 382 PHE A O 1
ATOM 3000 N N . LEU A 1 383 ? -15.222 -16.455 5.541 1.00 89.56 383 LEU A N 1
ATOM 3001 C CA . LEU A 1 383 ? -15.555 -15.171 4.923 1.00 89.56 383 LEU A CA 1
ATOM 3002 C C . LEU A 1 383 ? -15.235 -13.998 5.857 1.00 89.56 383 LEU A C 1
ATOM 3004 O O . LEU A 1 383 ? -14.639 -13.019 5.411 1.00 89.56 383 LEU A O 1
ATOM 3008 N N . SER A 1 384 ? -15.553 -14.119 7.150 1.00 91.75 384 SER A N 1
ATOM 3009 C CA . SER A 1 384 ? -15.171 -13.101 8.133 1.00 91.75 384 SER A CA 1
ATOM 3010 C C . SER A 1 384 ? -13.651 -13.007 8.285 1.00 91.75 384 SER A C 1
ATOM 3012 O O . SER A 1 384 ? -13.122 -11.904 8.354 1.00 91.75 384 SER A O 1
ATOM 3014 N N . GLY A 1 385 ? -12.917 -14.124 8.234 1.00 92.50 385 GLY A N 1
ATOM 3015 C CA . GLY A 1 385 ? -11.451 -14.115 8.222 1.00 92.50 385 GLY A CA 1
ATOM 3016 C C . GLY A 1 385 ? -10.858 -13.349 7.031 1.00 92.50 385 GLY A C 1
ATOM 3017 O O . GLY A 1 385 ? -9.924 -12.565 7.204 1.00 92.50 385 GLY A O 1
ATOM 3018 N N . VAL A 1 386 ? -11.428 -13.510 5.831 1.00 93.56 386 VAL A N 1
ATOM 3019 C CA . VAL A 1 386 ? -11.008 -12.759 4.634 1.00 93.56 386 VAL A CA 1
ATOM 3020 C C . VAL A 1 386 ? -11.324 -11.266 4.768 1.00 93.56 386 VAL A C 1
ATOM 3022 O O . VAL A 1 386 ? -10.462 -10.441 4.469 1.00 93.56 386 VAL A O 1
ATOM 3025 N N . LEU A 1 387 ? -12.517 -10.893 5.248 1.00 93.50 387 LEU A N 1
ATOM 3026 C CA . LEU A 1 387 ? -12.861 -9.482 5.472 1.00 93.50 387 LEU A CA 1
ATOM 3027 C C . LEU A 1 387 ? -11.972 -8.846 6.547 1.00 93.50 387 LEU A C 1
ATOM 3029 O O . LEU A 1 387 ? -11.503 -7.727 6.370 1.00 93.50 387 LEU A O 1
ATOM 3033 N N . MET A 1 388 ? -11.685 -9.572 7.626 1.00 93.94 388 MET A N 1
ATOM 3034 C CA . MET A 1 388 ? -10.775 -9.135 8.683 1.00 93.94 388 MET A CA 1
ATOM 3035 C C . MET A 1 388 ? -9.376 -8.857 8.124 1.00 93.94 388 MET A C 1
ATOM 3037 O O . MET A 1 388 ? -8.810 -7.798 8.378 1.00 93.94 388 MET A O 1
ATOM 3041 N N . PHE A 1 389 ? -8.855 -9.750 7.277 1.00 95.12 389 PHE A N 1
ATOM 3042 C CA . PHE A 1 389 ? -7.593 -9.533 6.571 1.00 95.12 389 PHE A CA 1
ATOM 3043 C C . PHE A 1 389 ? -7.630 -8.286 5.670 1.00 95.12 389 PHE A C 1
ATOM 3045 O O . PHE A 1 389 ? -6.696 -7.483 5.690 1.00 95.12 389 PHE A O 1
ATOM 3052 N N . ILE A 1 390 ? -8.723 -8.092 4.921 1.00 95.62 390 ILE A N 1
ATOM 3053 C CA . ILE A 1 390 ? -8.950 -6.916 4.066 1.00 95.62 390 ILE A CA 1
ATOM 3054 C C . ILE A 1 390 ? -8.969 -5.616 4.887 1.00 95.62 390 ILE A C 1
ATOM 3056 O O . ILE A 1 390 ? -8.424 -4.612 4.431 1.00 95.62 390 ILE A O 1
ATOM 3060 N N . ILE A 1 391 ? -9.560 -5.623 6.085 1.00 95.00 391 ILE A N 1
ATOM 3061 C CA . ILE A 1 391 ? -9.627 -4.460 6.983 1.00 95.00 391 ILE A CA 1
ATOM 3062 C C . ILE A 1 391 ? -8.254 -4.165 7.597 1.00 95.00 391 ILE A C 1
ATOM 3064 O O . ILE A 1 391 ? -7.769 -3.036 7.529 1.00 95.00 391 ILE A O 1
ATOM 3068 N N . THR A 1 392 ? -7.586 -5.176 8.157 1.00 95.00 392 THR A N 1
ATOM 3069 C CA . THR A 1 392 ? -6.287 -5.009 8.827 1.00 95.00 392 THR A CA 1
ATOM 3070 C C . THR A 1 392 ? -5.194 -4.555 7.856 1.00 95.00 392 THR A C 1
ATOM 3072 O O . THR A 1 392 ? -4.413 -3.654 8.169 1.00 95.00 392 THR A O 1
ATOM 3075 N N . TYR A 1 393 ? -5.155 -5.116 6.644 1.00 95.38 393 TYR A N 1
ATOM 3076 C CA . TYR A 1 393 ? -4.171 -4.763 5.613 1.00 95.38 393 TYR A CA 1
ATOM 3077 C C . TYR A 1 393 ? -4.700 -3.764 4.579 1.00 95.38 393 TYR A C 1
ATOM 3079 O O . TYR A 1 393 ? -4.179 -3.683 3.465 1.00 95.38 393 TYR A O 1
ATOM 3087 N N . ALA A 1 394 ? -5.687 -2.946 4.956 1.00 95.81 394 ALA A N 1
ATOM 3088 C CA . ALA A 1 394 ? -6.290 -1.941 4.088 1.00 95.81 394 ALA A CA 1
ATOM 3089 C C . ALA A 1 394 ? -5.266 -1.001 3.434 1.00 95.81 394 ALA A C 1
ATOM 3091 O O . ALA A 1 394 ? -5.273 -0.824 2.216 1.00 95.81 394 ALA A O 1
ATOM 3092 N N . SER A 1 395 ? -4.367 -0.412 4.227 1.00 95.75 395 SER A N 1
ATOM 3093 C CA . SER A 1 395 ? -3.363 0.538 3.727 1.00 95.75 395 SER A CA 1
ATOM 3094 C C . SER A 1 395 ? -2.243 -0.137 2.908 1.00 95.75 395 SER A C 1
ATOM 3096 O O . SER A 1 395 ? -1.983 0.309 1.788 1.00 95.75 395 SER A O 1
ATOM 3098 N N . PRO A 1 396 ? -1.617 -1.244 3.363 1.00 95.69 396 PRO A N 1
ATOM 3099 C CA . PRO A 1 396 ? -0.647 -1.978 2.544 1.00 95.69 396 PRO A CA 1
ATOM 3100 C C . PRO A 1 396 ? -1.212 -2.481 1.205 1.00 95.69 396 PRO A C 1
ATOM 3102 O O . PRO A 1 396 ? -0.528 -2.401 0.187 1.00 95.69 396 PRO A O 1
ATOM 3105 N N . MET A 1 397 ? -2.468 -2.941 1.160 1.00 96.44 397 MET A N 1
ATOM 3106 C CA . MET A 1 397 ? -3.107 -3.319 -0.108 1.00 96.44 397 MET A CA 1
ATOM 3107 C C . MET A 1 397 ? -3.377 -2.120 -1.017 1.00 96.44 397 MET A C 1
ATOM 3109 O O . MET A 1 397 ? -3.177 -2.220 -2.228 1.00 96.44 397 MET A O 1
ATOM 3113 N N . LEU A 1 398 ? -3.763 -0.969 -0.454 1.00 96.25 398 LEU A N 1
ATOM 3114 C CA . LEU A 1 398 ? -3.928 0.268 -1.221 1.00 96.25 398 LEU A CA 1
ATOM 3115 C C . LEU A 1 398 ? -2.621 0.659 -1.938 1.00 96.25 398 LEU A C 1
ATOM 3117 O O . LEU A 1 398 ? -2.658 1.071 -3.099 1.00 96.25 398 LEU A O 1
ATOM 3121 N N . PHE A 1 399 ? -1.465 0.450 -1.295 1.00 95.38 399 PHE A N 1
ATOM 3122 C CA . PHE A 1 399 ? -0.155 0.595 -1.937 1.00 95.38 399 PHE A CA 1
ATOM 3123 C C . PHE A 1 399 ? -0.005 -0.321 -3.166 1.00 95.38 399 PHE A C 1
ATOM 3125 O O . PHE A 1 399 ? 0.335 0.174 -4.243 1.00 95.38 399 PHE A O 1
ATOM 3132 N N . PHE A 1 400 ? -0.309 -1.619 -3.064 1.00 96.00 400 PHE A N 1
ATOM 3133 C CA . PHE A 1 400 ? -0.195 -2.537 -4.208 1.00 96.00 400 PHE A CA 1
ATOM 3134 C C . PHE A 1 400 ? -1.132 -2.167 -5.360 1.00 96.00 400 PHE A C 1
ATOM 3136 O O . PHE A 1 400 ? -0.713 -2.179 -6.517 1.00 96.00 400 PHE A O 1
ATOM 3143 N N . PHE A 1 401 ? -2.366 -1.755 -5.068 1.00 95.50 401 PHE A N 1
ATOM 3144 C CA . PHE A 1 401 ? -3.279 -1.253 -6.097 1.00 95.50 401 PHE A CA 1
ATOM 3145 C C . PHE A 1 401 ? -2.745 0.004 -6.790 1.00 95.50 401 PHE A C 1
ATOM 3147 O O . PHE A 1 401 ? -2.846 0.132 -8.013 1.00 95.50 401 PHE A O 1
ATOM 3154 N N . SER A 1 402 ? -2.110 0.903 -6.033 1.00 94.50 402 SER A N 1
ATOM 3155 C CA . SER A 1 402 ? -1.494 2.111 -6.586 1.00 94.50 402 SER A CA 1
ATOM 3156 C C . SER A 1 402 ? -0.302 1.831 -7.506 1.00 94.50 402 SER A C 1
ATOM 3158 O O . SER A 1 402 ? -0.038 2.603 -8.432 1.00 94.50 402 SER A O 1
ATOM 3160 N N . LEU A 1 403 ? 0.371 0.692 -7.322 1.00 94.62 403 LEU A N 1
ATOM 3161 C CA . LEU A 1 403 ? 1.545 0.302 -8.096 1.00 94.62 403 LEU A CA 1
ATOM 3162 C C . LEU A 1 403 ? 1.222 0.066 -9.581 1.00 94.62 403 LEU A C 1
ATOM 3164 O O . LEU A 1 403 ? 2.042 0.369 -10.445 1.00 94.62 403 LEU A O 1
ATOM 3168 N N . VAL A 1 404 ? 0.005 -0.390 -9.900 1.00 94.44 404 VAL A N 1
ATOM 3169 C CA . VAL A 1 404 ? -0.463 -0.539 -11.293 1.00 94.44 404 VAL A CA 1
ATOM 3170 C C . VAL A 1 404 ? -0.475 0.816 -12.006 1.00 94.44 404 VAL A C 1
ATOM 3172 O O . VAL A 1 404 ? 0.008 0.952 -13.132 1.00 94.44 404 VAL A O 1
ATOM 3175 N N . MET A 1 405 ? -0.960 1.853 -11.319 1.00 91.94 405 MET A N 1
ATOM 3176 C CA . MET A 1 405 ? -0.922 3.216 -11.841 1.00 91.94 405 MET A CA 1
ATOM 3177 C C . MET A 1 405 ? 0.513 3.769 -11.875 1.00 91.94 405 MET A C 1
ATOM 3179 O O . MET A 1 405 ? 0.843 4.544 -12.771 1.00 91.94 405 MET A O 1
ATOM 3183 N N . TYR A 1 406 ? 1.379 3.373 -10.934 1.00 91.50 406 TYR A N 1
ATOM 3184 C CA . TYR A 1 406 ? 2.787 3.799 -10.886 1.00 91.50 406 TYR A CA 1
ATOM 3185 C C . TYR A 1 406 ? 3.548 3.339 -12.122 1.00 91.50 406 TYR A C 1
ATOM 3187 O O . TYR A 1 406 ? 4.202 4.152 -12.780 1.00 91.50 406 TYR A O 1
ATOM 3195 N N . ILE A 1 407 ? 3.370 2.070 -12.495 1.00 90.19 407 ILE A N 1
ATOM 3196 C CA . ILE A 1 407 ? 3.940 1.502 -13.717 1.00 90.19 407 ILE A CA 1
ATOM 3197 C C . ILE A 1 407 ? 3.490 2.326 -14.931 1.00 90.19 407 ILE A C 1
ATOM 3199 O O . ILE A 1 407 ? 4.332 2.770 -15.705 1.00 90.19 407 ILE A O 1
ATOM 3203 N N . SER A 1 408 ? 2.195 2.646 -15.050 1.00 87.56 408 SER A N 1
ATOM 3204 C CA . SER A 1 408 ? 1.682 3.506 -16.132 1.00 87.56 408 SER A CA 1
ATOM 3205 C C . SER A 1 408 ? 2.403 4.859 -16.225 1.00 87.56 408 SER A C 1
ATOM 3207 O O . SER A 1 408 ? 2.826 5.279 -17.305 1.00 87.56 408 SER A O 1
ATOM 3209 N N . ILE A 1 409 ? 2.586 5.551 -15.097 1.00 83.38 409 ILE A N 1
ATOM 3210 C CA . ILE A 1 409 ? 3.249 6.862 -15.084 1.00 83.38 409 ILE A CA 1
ATOM 3211 C C . ILE A 1 409 ? 4.705 6.744 -15.553 1.00 83.38 409 ILE A C 1
ATOM 3213 O O . ILE A 1 409 ? 5.167 7.588 -16.329 1.00 83.38 409 ILE A O 1
ATOM 3217 N N . LYS A 1 410 ? 5.414 5.691 -15.130 1.00 80.38 410 LYS A N 1
ATOM 3218 C CA . LYS A 1 410 ? 6.833 5.482 -15.448 1.00 80.38 410 LYS A CA 1
ATOM 3219 C C . LYS A 1 410 ? 7.101 4.893 -16.829 1.00 80.38 410 LYS A C 1
ATOM 3221 O O . LYS A 1 410 ? 8.187 5.128 -17.350 1.00 80.38 410 LYS A O 1
ATOM 3226 N N . VAL A 1 411 ? 6.110 4.282 -17.485 1.00 73.06 411 VAL A N 1
ATOM 3227 C CA . VAL A 1 411 ? 6.206 3.833 -18.892 1.00 73.06 411 VAL A CA 1
ATOM 3228 C C . VAL A 1 411 ? 6.599 4.979 -19.850 1.00 73.06 411 VAL A C 1
ATOM 3230 O O . VAL A 1 411 ? 7.164 4.719 -20.907 1.00 73.06 411 VAL A O 1
ATOM 3233 N N . ARG A 1 412 ? 6.413 6.261 -19.473 1.00 55.56 412 ARG A N 1
ATOM 3234 C CA . ARG A 1 412 ? 6.910 7.431 -20.238 1.00 55.56 412 ARG A CA 1
ATOM 3235 C C . ARG A 1 412 ? 8.443 7.441 -20.420 1.00 55.56 412 ARG A C 1
ATOM 3237 O O . ARG A 1 412 ? 8.913 8.047 -21.374 1.00 55.56 412 ARG A O 1
ATOM 3244 N N . ILE A 1 413 ? 9.203 6.831 -19.506 1.00 48.28 413 ILE A N 1
ATOM 3245 C CA . ILE A 1 413 ? 10.677 6.905 -19.439 1.00 48.28 413 ILE A CA 1
ATOM 3246 C C . ILE A 1 413 ? 11.353 5.775 -20.243 1.00 48.28 413 ILE A C 1
ATOM 3248 O O . ILE A 1 413 ? 12.567 5.777 -20.396 1.00 48.28 413 ILE A O 1
ATOM 3252 N N . CYS A 1 414 ? 10.584 4.873 -20.866 1.00 43.69 414 CYS A N 1
ATOM 3253 C CA . CYS A 1 414 ? 11.112 3.847 -21.772 1.00 43.69 414 CYS A CA 1
ATOM 3254 C C . CYS A 1 414 ? 10.993 4.192 -23.281 1.00 43.69 414 CYS A C 1
ATOM 3256 O O . CYS A 1 414 ? 10.461 3.363 -24.019 1.00 43.69 414 CYS A O 1
ATOM 3258 N N . PRO A 1 415 ? 11.430 5.361 -23.803 1.00 39.34 415 PRO A N 1
ATOM 3259 C CA . PRO A 1 415 ? 11.462 5.608 -25.240 1.00 39.34 415 PRO A CA 1
ATOM 3260 C C . PRO A 1 415 ? 12.874 5.448 -25.826 1.00 39.34 415 PRO A C 1
ATOM 3262 O O . PRO A 1 415 ? 13.261 6.253 -26.666 1.00 39.34 415 PRO A O 1
ATOM 3265 N N . LEU A 1 416 ? 13.668 4.465 -25.390 1.00 36.41 416 LEU A N 1
ATOM 3266 C CA . LEU A 1 416 ? 14.988 4.261 -25.992 1.00 36.41 416 LEU A CA 1
ATOM 3267 C C . LEU A 1 416 ? 15.453 2.808 -25.965 1.00 36.41 416 LEU A C 1
ATOM 3269 O O . LEU A 1 416 ? 16.491 2.520 -25.394 1.00 36.41 416 LEU A O 1
ATOM 3273 N N . VAL A 1 417 ? 14.716 1.913 -26.624 1.00 40.31 417 VAL A N 1
ATOM 3274 C CA . VAL A 1 417 ? 15.388 0.850 -27.380 1.00 40.31 417 VAL A CA 1
ATOM 3275 C C . VAL A 1 417 ? 14.661 0.653 -28.706 1.00 40.31 417 VAL A C 1
ATOM 3277 O O . VAL A 1 417 ? 13.731 -0.133 -28.865 1.00 40.31 417 VAL A O 1
ATOM 3280 N N . THR A 1 418 ? 15.070 1.461 -29.679 1.00 36.59 418 THR A N 1
ATOM 3281 C CA . THR A 1 418 ? 14.967 1.136 -31.099 1.00 36.59 418 THR A CA 1
ATOM 3282 C C . THR A 1 418 ? 15.985 0.041 -31.395 1.00 36.59 418 THR A C 1
ATOM 3284 O O . THR A 1 418 ? 17.137 0.303 -31.722 1.00 36.59 418 THR A O 1
ATOM 3287 N N . GLY A 1 419 ? 15.556 -1.196 -31.221 1.00 38.06 419 GLY A N 1
ATOM 3288 C CA . GLY A 1 419 ? 16.273 -2.412 -31.574 1.00 38.06 419 GLY A CA 1
ATOM 3289 C C . GLY A 1 419 ? 15.308 -3.567 -31.367 1.00 38.06 419 GLY A C 1
ATOM 3290 O O . GLY A 1 419 ? 14.379 -3.426 -30.577 1.00 38.06 419 GLY A O 1
ATOM 3291 N N . ASP A 1 420 ? 15.460 -4.659 -32.107 1.00 41.97 420 ASP A N 1
ATOM 3292 C CA . ASP A 1 420 ? 14.647 -5.874 -31.980 1.00 41.97 420 ASP A CA 1
ATOM 3293 C C . ASP A 1 420 ? 14.760 -6.491 -30.566 1.00 41.97 420 ASP A C 1
ATOM 3295 O O . ASP A 1 420 ? 15.430 -7.501 -30.361 1.00 41.97 420 ASP A O 1
ATOM 3299 N N . GLU A 1 421 ? 14.138 -5.872 -29.560 1.00 50.88 421 GLU A N 1
ATOM 3300 C CA . GLU A 1 421 ? 14.168 -6.339 -28.179 1.00 50.88 421 GLU A CA 1
ATOM 3301 C C . GLU A 1 421 ? 13.100 -7.397 -27.933 1.00 50.88 421 GLU A C 1
ATOM 3303 O O . GLU A 1 421 ? 11.921 -7.272 -28.294 1.00 50.88 421 GLU A O 1
ATOM 3308 N N . ASN A 1 422 ? 13.533 -8.454 -27.251 1.00 62.88 422 ASN A N 1
ATOM 3309 C CA . ASN A 1 422 ? 12.682 -9.538 -26.807 1.00 62.88 422 ASN A CA 1
ATOM 3310 C C . ASN A 1 422 ? 11.579 -8.980 -25.900 1.00 62.88 422 ASN A C 1
ATOM 3312 O O . ASN A 1 422 ? 11.848 -8.309 -24.907 1.00 62.88 422 ASN A O 1
ATOM 3316 N N . SER A 1 423 ? 10.322 -9.349 -26.157 1.00 65.44 423 SER A N 1
ATOM 3317 C CA . SER A 1 423 ? 9.150 -9.000 -25.333 1.00 65.44 423 SER A CA 1
ATOM 3318 C C . SER A 1 423 ? 9.342 -9.204 -23.819 1.00 65.44 423 SER A C 1
ATOM 3320 O O . SER A 1 423 ? 8.679 -8.559 -23.005 1.00 65.44 423 SER A O 1
ATOM 3322 N N . GLY A 1 424 ? 10.251 -10.105 -23.432 1.00 73.00 424 GLY A N 1
ATOM 3323 C CA . GLY A 1 424 ? 10.633 -10.355 -22.044 1.00 73.00 424 GLY A CA 1
ATOM 3324 C C . GLY A 1 424 ? 11.403 -9.214 -21.368 1.00 73.00 424 GLY A C 1
ATOM 3325 O O . GLY A 1 424 ? 11.224 -9.018 -20.169 1.00 73.00 424 GLY A O 1
ATOM 3326 N N . GLU A 1 425 ? 12.211 -8.438 -22.092 1.00 74.94 425 GLU A N 1
ATOM 3327 C CA . GLU A 1 425 ? 13.020 -7.344 -21.525 1.00 74.94 425 GLU A CA 1
ATOM 3328 C C . GLU A 1 425 ? 12.152 -6.144 -21.143 1.00 74.94 425 GLU A C 1
ATOM 3330 O O . GLU A 1 425 ? 12.273 -5.615 -20.036 1.00 74.94 425 GLU A O 1
ATOM 3335 N N . ILE A 1 426 ? 11.169 -5.814 -21.986 1.00 75.56 426 ILE A N 1
ATOM 3336 C CA . ILE A 1 426 ? 10.144 -4.806 -21.685 1.00 75.56 426 ILE A CA 1
ATOM 3337 C C . ILE A 1 426 ? 9.398 -5.189 -20.402 1.00 75.56 426 ILE A C 1
ATOM 3339 O O . ILE A 1 426 ? 9.281 -4.390 -19.474 1.00 75.56 426 ILE A O 1
ATOM 3343 N N . LEU A 1 427 ? 8.925 -6.435 -20.309 1.00 81.12 427 LEU A N 1
ATOM 3344 C CA . LEU A 1 427 ? 8.184 -6.903 -19.140 1.00 81.12 427 LEU A CA 1
ATOM 3345 C C . LEU A 1 427 ? 9.054 -6.931 -17.872 1.00 81.12 427 LEU A C 1
ATOM 3347 O O . LEU A 1 427 ? 8.584 -6.562 -16.794 1.00 81.12 427 LEU A O 1
ATOM 3351 N N . LYS A 1 428 ? 10.329 -7.318 -18.004 1.00 83.62 428 LYS A N 1
ATOM 3352 C CA . LYS A 1 428 ? 11.325 -7.284 -16.925 1.00 83.62 428 LYS A CA 1
ATOM 3353 C C . LYS A 1 428 ? 11.547 -5.858 -16.419 1.00 83.62 428 LYS A C 1
ATOM 3355 O O . LYS A 1 428 ? 11.576 -5.660 -15.208 1.00 83.62 428 LYS A O 1
ATOM 3360 N N . SER A 1 429 ? 11.636 -4.875 -17.313 1.00 79.38 429 SER A N 1
ATOM 3361 C CA . SER A 1 429 ? 11.762 -3.457 -16.953 1.00 79.38 429 SER A CA 1
ATOM 3362 C C . SER A 1 429 ? 10.502 -2.927 -16.251 1.00 79.38 429 SER A C 1
ATOM 3364 O O . SER A 1 429 ? 10.598 -2.277 -15.209 1.00 79.38 429 SER A O 1
ATOM 3366 N N . LEU A 1 430 ? 9.307 -3.287 -16.740 1.00 84.44 430 LEU A N 1
ATOM 3367 C CA . LEU A 1 430 ? 8.034 -2.850 -16.150 1.00 84.44 430 LEU A CA 1
ATOM 3368 C C . LEU A 1 430 ? 7.761 -3.450 -14.762 1.00 84.44 430 LEU A C 1
ATOM 3370 O O . LEU A 1 430 ? 7.229 -2.757 -13.899 1.00 84.44 430 LEU A O 1
ATOM 3374 N N . LEU A 1 431 ? 8.062 -4.735 -14.548 1.00 89.06 431 LEU A N 1
ATOM 3375 C CA . LEU A 1 431 ? 7.713 -5.452 -13.312 1.00 89.06 431 LEU A CA 1
ATOM 3376 C C . LEU A 1 431 ? 8.874 -5.592 -12.325 1.00 89.06 431 LEU A C 1
ATOM 3378 O O . LEU A 1 431 ? 8.618 -5.831 -11.143 1.00 89.06 431 LEU A O 1
ATOM 3382 N N . GLY A 1 432 ? 10.119 -5.429 -12.781 1.00 87.75 432 GLY A N 1
ATOM 3383 C CA . GLY A 1 432 ? 11.337 -5.705 -12.020 1.00 87.75 432 GLY A CA 1
ATOM 3384 C C . GLY A 1 432 ? 11.361 -5.013 -10.662 1.00 87.75 432 GLY A C 1
ATOM 3385 O O . GLY A 1 432 ? 11.181 -5.667 -9.636 1.00 87.75 432 GLY A O 1
ATOM 3386 N N . PHE A 1 433 ? 11.539 -3.689 -10.628 1.00 90.31 433 PHE A N 1
ATOM 3387 C CA . PHE A 1 433 ? 11.543 -2.957 -9.356 1.00 90.31 433 PHE A CA 1
ATOM 3388 C C . PHE A 1 433 ? 10.190 -2.972 -8.628 1.00 90.31 433 PHE A C 1
ATOM 3390 O O . PHE A 1 433 ? 10.204 -3.243 -7.424 1.00 90.31 433 PHE A O 1
ATOM 3397 N N . PRO A 1 434 ? 9.037 -2.725 -9.292 1.00 91.69 434 PRO A N 1
ATOM 3398 C CA . PRO A 1 434 ? 7.728 -2.713 -8.633 1.00 91.69 434 PRO A CA 1
ATOM 3399 C C . PRO A 1 434 ? 7.431 -3.975 -7.818 1.00 91.69 434 PRO A C 1
ATOM 3401 O O . PRO A 1 434 ? 6.903 -3.875 -6.714 1.00 91.69 434 PRO A O 1
ATOM 3404 N N . CYS A 1 435 ? 7.810 -5.155 -8.313 1.00 92.88 435 CYS A N 1
ATOM 3405 C CA . CYS A 1 435 ? 7.541 -6.415 -7.620 1.00 92.88 435 CYS A CA 1
ATOM 3406 C C . CYS A 1 435 ? 8.668 -6.805 -6.661 1.00 92.88 435 CYS A C 1
ATOM 3408 O O . CYS A 1 435 ? 8.414 -7.265 -5.547 1.00 92.88 435 CYS A O 1
ATOM 3410 N N . LEU A 1 436 ? 9.924 -6.629 -7.079 1.00 93.38 436 LEU A N 1
ATOM 3411 C CA . LEU A 1 436 ? 11.065 -7.152 -6.337 1.00 93.38 436 LEU A CA 1
ATOM 3412 C C . LEU A 1 436 ? 11.395 -6.327 -5.090 1.00 93.38 436 LEU A C 1
ATOM 3414 O O . LEU A 1 436 ? 11.821 -6.899 -4.088 1.00 93.38 436 LEU A O 1
ATOM 3418 N N . VAL A 1 437 ? 11.164 -5.009 -5.114 1.00 94.56 437 VAL A N 1
ATOM 3419 C CA . VAL A 1 437 ? 11.410 -4.137 -3.955 1.00 94.56 437 VAL A CA 1
ATOM 3420 C C . VAL A 1 437 ? 10.516 -4.536 -2.768 1.00 94.56 437 VAL A C 1
ATOM 3422 O O . VAL A 1 437 ? 11.084 -4.913 -1.739 1.00 94.56 437 VAL A O 1
ATOM 3425 N N . PRO A 1 438 ? 9.168 -4.584 -2.875 1.00 95.25 438 PRO A N 1
ATOM 3426 C CA . PRO A 1 438 ? 8.316 -5.031 -1.769 1.00 95.25 438 PRO A CA 1
ATOM 3427 C C . PRO A 1 438 ? 8.613 -6.464 -1.313 1.00 95.25 438 PRO A C 1
ATOM 3429 O O . PRO A 1 438 ? 8.661 -6.720 -0.111 1.00 95.25 438 PRO A O 1
ATOM 3432 N N . LEU A 1 439 ? 8.871 -7.392 -2.248 1.00 95.62 439 LEU A N 1
ATOM 3433 C CA . LEU A 1 439 ? 9.234 -8.776 -1.913 1.00 95.62 439 LEU A CA 1
ATOM 3434 C C . LEU A 1 439 ? 10.533 -8.850 -1.105 1.00 95.62 439 LEU A C 1
ATOM 3436 O O . LEU A 1 439 ? 10.597 -9.577 -0.115 1.00 95.62 439 LEU A O 1
ATOM 3440 N N . SER A 1 440 ? 11.557 -8.090 -1.500 1.00 94.44 440 SER A N 1
ATOM 3441 C CA . SER A 1 440 ? 12.848 -8.071 -0.811 1.00 94.44 440 SER A CA 1
ATOM 3442 C C . SER A 1 440 ? 12.738 -7.489 0.600 1.00 94.44 440 SER A C 1
ATOM 3444 O O . SER A 1 440 ? 13.190 -8.129 1.547 1.00 94.44 440 SER A O 1
ATOM 3446 N N . ILE A 1 441 ? 12.067 -6.341 0.768 1.00 94.25 441 ILE A N 1
ATOM 3447 C CA . ILE A 1 441 ? 11.877 -5.699 2.076 1.00 94.25 441 ILE A CA 1
ATOM 3448 C C . ILE A 1 441 ? 11.102 -6.634 3.005 1.00 94.25 441 ILE A C 1
ATOM 3450 O O . ILE A 1 441 ? 11.510 -6.862 4.143 1.00 94.25 441 ILE A O 1
ATOM 3454 N N . ASN A 1 442 ? 10.018 -7.231 2.508 1.00 94.75 442 ASN A N 1
ATOM 3455 C CA . ASN A 1 442 ? 9.207 -8.161 3.279 1.00 94.75 442 ASN A CA 1
ATOM 3456 C C . ASN A 1 442 ? 9.966 -9.454 3.631 1.00 94.75 442 ASN A C 1
ATOM 3458 O O . ASN A 1 442 ? 9.835 -9.960 4.742 1.00 94.75 442 ASN A O 1
ATOM 3462 N N . SER A 1 443 ? 10.802 -9.973 2.727 1.00 94.62 443 SER A N 1
ATOM 3463 C CA . SER A 1 443 ? 11.645 -11.142 3.006 1.00 94.62 443 SER A CA 1
ATOM 3464 C C . SER A 1 443 ? 12.712 -10.848 4.065 1.00 94.62 443 SER A C 1
ATOM 3466 O O . SER A 1 443 ? 12.968 -11.694 4.927 1.00 94.62 443 SER A O 1
ATOM 3468 N N . ILE A 1 444 ? 13.317 -9.655 4.038 1.00 94.31 444 ILE A N 1
ATOM 3469 C CA . ILE A 1 444 ? 14.248 -9.198 5.080 1.00 94.31 444 ILE A CA 1
ATOM 3470 C C . ILE A 1 444 ? 13.515 -9.130 6.423 1.00 94.31 444 ILE A C 1
ATOM 3472 O O . ILE A 1 444 ? 13.989 -9.686 7.409 1.00 94.31 444 ILE A O 1
ATOM 3476 N N . LEU A 1 445 ? 12.321 -8.534 6.451 1.00 93.88 445 LEU A N 1
ATOM 3477 C CA . LEU A 1 445 ? 11.500 -8.431 7.657 1.00 93.88 445 LEU A CA 1
ATOM 3478 C C . LEU A 1 445 ? 11.088 -9.790 8.219 1.00 93.88 445 LEU A C 1
ATOM 3480 O O . LEU A 1 445 ? 11.213 -10.017 9.421 1.00 93.88 445 LEU A O 1
ATOM 3484 N N . LEU A 1 446 ? 10.612 -10.701 7.372 1.00 94.94 446 LEU A N 1
ATOM 3485 C CA . LEU A 1 446 ? 10.209 -12.037 7.796 1.00 94.94 446 LEU A CA 1
ATOM 3486 C C . LEU A 1 446 ? 11.402 -12.812 8.360 1.00 94.94 446 LEU A C 1
ATOM 3488 O O . LEU A 1 446 ? 11.309 -13.359 9.457 1.00 94.94 446 LEU A O 1
ATOM 3492 N N . SER A 1 447 ? 12.531 -12.823 7.646 1.00 93.56 447 SER A N 1
ATOM 3493 C CA . SER A 1 447 ? 13.736 -13.526 8.097 1.00 93.56 447 SER A CA 1
ATOM 3494 C C . SER A 1 447 ? 14.264 -12.957 9.420 1.00 93.56 447 SER A C 1
ATOM 3496 O O . SER A 1 447 ? 14.465 -13.718 10.368 1.00 93.56 447 SER A O 1
ATOM 3498 N N . ALA A 1 448 ? 14.370 -11.633 9.548 1.00 93.12 448 ALA A N 1
ATOM 3499 C CA . ALA A 1 448 ? 14.769 -10.975 10.789 1.00 93.12 448 ALA A CA 1
ATOM 3500 C C . ALA A 1 448 ? 13.837 -11.334 11.959 1.00 93.12 448 ALA A C 1
ATOM 3502 O O . ALA A 1 448 ? 14.315 -11.773 13.004 1.00 93.12 448 ALA A O 1
ATOM 3503 N N . ASN A 1 449 ? 12.515 -11.243 11.773 1.00 91.88 449 ASN A N 1
ATOM 3504 C CA . ASN A 1 449 ? 11.551 -11.590 12.821 1.00 91.88 449 ASN A CA 1
ATOM 3505 C C . ASN A 1 449 ? 11.601 -13.077 13.198 1.00 91.88 449 ASN A C 1
ATOM 3507 O O . ASN A 1 449 ? 11.489 -13.393 14.379 1.00 91.88 449 ASN A O 1
ATOM 3511 N N . THR A 1 450 ? 11.823 -13.997 12.248 1.00 92.75 450 THR A N 1
ATOM 3512 C CA . THR A 1 450 ? 12.017 -15.419 12.596 1.00 92.75 450 THR A CA 1
ATOM 3513 C C . THR A 1 450 ? 13.264 -15.646 13.442 1.00 92.75 450 THR A C 1
ATOM 3515 O O . THR A 1 450 ? 13.206 -16.389 14.420 1.00 92.75 450 THR A O 1
ATOM 3518 N N . ILE A 1 451 ? 14.378 -14.988 13.108 1.00 91.62 451 ILE A N 1
ATOM 3519 C CA . ILE A 1 451 ? 15.628 -15.097 13.865 1.00 91.62 451 ILE A CA 1
ATOM 3520 C C . ILE A 1 451 ? 15.423 -14.542 15.276 1.00 91.62 451 ILE A C 1
ATOM 3522 O O . ILE A 1 451 ? 15.726 -15.230 16.250 1.00 91.62 451 ILE A O 1
ATOM 3526 N N . VAL A 1 452 ? 14.842 -13.345 15.401 1.00 91.50 452 VAL A N 1
ATOM 3527 C CA . VAL A 1 452 ? 14.536 -12.729 16.700 1.00 91.50 452 VAL A CA 1
ATOM 3528 C C . VAL A 1 452 ? 13.609 -13.617 17.526 1.00 91.50 452 VAL A C 1
ATOM 3530 O O . VAL A 1 452 ? 13.887 -13.835 18.701 1.00 91.50 452 VAL A O 1
ATOM 3533 N N . LEU A 1 453 ? 12.553 -14.186 16.937 1.00 91.19 453 LEU A N 1
ATOM 3534 C CA . LEU A 1 453 ? 11.619 -15.062 17.649 1.00 91.19 453 LEU A CA 1
ATOM 3535 C C . LEU A 1 453 ? 12.314 -16.321 18.193 1.00 91.19 453 LEU A C 1
ATOM 3537 O O . LEU A 1 453 ? 12.038 -16.754 19.312 1.00 91.19 453 LEU A O 1
ATOM 3541 N N . VAL A 1 454 ? 13.243 -16.898 17.423 1.00 89.50 454 VAL A N 1
ATOM 3542 C CA . VAL A 1 454 ? 14.041 -18.053 17.859 1.00 89.50 454 VAL A CA 1
ATOM 3543 C C . VAL A 1 454 ? 15.007 -17.667 18.983 1.00 89.50 454 VAL A C 1
ATOM 3545 O O . VAL A 1 454 ? 15.125 -18.419 19.954 1.00 89.50 454 VAL A O 1
ATOM 3548 N N . LEU A 1 455 ? 15.660 -16.503 18.889 1.00 89.50 455 LEU A N 1
ATOM 3549 C CA . LEU A 1 455 ? 16.583 -15.993 19.911 1.00 89.50 455 LEU A CA 1
ATOM 3550 C C . LEU A 1 455 ? 15.858 -15.632 21.217 1.00 89.50 455 LEU A C 1
ATOM 3552 O O . LEU A 1 455 ? 16.290 -16.025 22.299 1.00 89.50 455 LEU A O 1
ATOM 3556 N N . MET A 1 456 ? 14.718 -14.948 21.117 1.00 86.25 456 MET A N 1
ATOM 3557 C CA . MET A 1 456 ? 13.925 -14.444 22.244 1.00 86.25 456 MET A CA 1
ATOM 3558 C C . MET A 1 456 ? 12.922 -15.466 22.789 1.00 86.25 456 MET A C 1
ATOM 3560 O O . MET A 1 456 ? 12.081 -15.126 23.616 1.00 86.25 456 MET A O 1
ATOM 3564 N N . ARG A 1 457 ? 13.006 -16.739 22.384 1.00 85.69 457 ARG A N 1
ATOM 3565 C CA . ARG A 1 457 ? 12.050 -17.790 22.778 1.00 85.69 457 ARG A CA 1
ATOM 3566 C C . ARG A 1 457 ? 11.865 -17.932 24.294 1.00 85.69 457 ARG A C 1
ATOM 3568 O O . ARG A 1 457 ? 10.781 -18.287 24.743 1.00 85.69 457 ARG A O 1
ATOM 3575 N N . ASN A 1 458 ? 12.924 -17.704 25.068 1.00 86.94 458 ASN A N 1
ATOM 3576 C CA . ASN A 1 458 ? 12.895 -17.815 26.530 1.00 86.94 458 ASN A CA 1
ATOM 3577 C C . ASN A 1 458 ? 12.680 -16.455 27.227 1.00 86.94 458 ASN A C 1
ATOM 3579 O O . ASN A 1 458 ? 12.745 -16.381 28.450 1.00 86.94 458 ASN A O 1
ATOM 3583 N N . HIS A 1 459 ? 12.472 -15.379 26.465 1.00 88.00 459 HIS A N 1
ATOM 3584 C CA . HIS A 1 459 ? 12.233 -14.040 26.990 1.00 88.00 459 HIS A CA 1
ATOM 3585 C C . HIS A 1 459 ? 10.802 -13.913 27.530 1.00 88.00 459 HIS A C 1
ATOM 3587 O O . HIS A 1 459 ? 9.872 -14.483 26.958 1.00 88.00 459 HIS A O 1
ATOM 3593 N N . LEU A 1 460 ? 10.600 -13.127 28.595 1.00 88.81 460 LEU A N 1
ATOM 3594 C CA . LEU A 1 460 ? 9.288 -12.996 29.249 1.00 88.81 460 LEU A CA 1
ATOM 3595 C C . LEU A 1 460 ? 8.186 -12.502 28.296 1.00 88.81 460 LEU A C 1
ATOM 3597 O O . LEU A 1 460 ? 7.055 -12.974 28.360 1.00 88.81 460 LEU A O 1
ATOM 3601 N N . PHE A 1 461 ? 8.526 -11.599 27.373 1.00 86.38 461 PHE A N 1
ATOM 3602 C CA . PHE A 1 461 ? 7.572 -10.984 26.441 1.00 86.38 461 PHE A CA 1
ATOM 3603 C C . PHE A 1 461 ? 7.351 -11.774 25.134 1.00 86.38 461 PHE A C 1
ATOM 3605 O O . PHE A 1 461 ? 6.842 -11.227 24.153 1.00 86.38 461 PHE A O 1
ATOM 3612 N N . ILE A 1 462 ? 7.730 -13.059 25.085 1.00 89.62 462 ILE A N 1
ATOM 3613 C CA . ILE A 1 462 ? 7.578 -13.895 23.881 1.00 89.62 462 ILE A CA 1
ATOM 3614 C C . ILE A 1 462 ? 6.118 -13.994 23.413 1.00 89.62 462 ILE A C 1
ATOM 3616 O O . ILE A 1 462 ? 5.850 -13.881 22.219 1.00 89.62 462 ILE A O 1
ATOM 3620 N N . TRP A 1 463 ? 5.170 -14.141 24.341 1.00 86.75 463 TRP A N 1
ATOM 3621 C CA . TRP A 1 463 ? 3.749 -14.325 24.022 1.00 86.75 463 TRP A CA 1
ATOM 3622 C C . TRP A 1 463 ? 2.976 -13.017 23.849 1.00 86.75 463 TRP A C 1
ATOM 3624 O O . TRP A 1 463 ? 1.991 -12.997 23.121 1.00 86.75 463 TRP A O 1
ATOM 3634 N N . SER A 1 464 ? 3.404 -11.935 24.502 1.00 86.94 464 SER A N 1
ATOM 3635 C CA . SER A 1 464 ? 2.684 -10.657 24.486 1.00 86.94 464 SER A CA 1
ATOM 3636 C C . SER A 1 464 ? 3.138 -9.715 23.371 1.00 86.94 464 SER A C 1
ATOM 3638 O O . SER A 1 464 ? 2.314 -8.973 22.851 1.00 86.94 464 SER A O 1
ATOM 3640 N N . VAL A 1 465 ? 4.420 -9.753 22.983 1.00 89.94 465 VAL A N 1
ATOM 3641 C CA . VAL A 1 465 ? 4.998 -8.809 22.008 1.00 89.94 465 VAL A CA 1
ATOM 3642 C C . VAL A 1 465 ? 5.500 -9.533 20.762 1.00 89.94 465 VAL A C 1
ATOM 3644 O O . VAL A 1 465 ? 5.026 -9.283 19.655 1.00 89.94 465 VAL A O 1
ATOM 3647 N N . PHE A 1 466 ? 6.431 -10.478 20.925 1.00 91.69 466 PHE A N 1
ATOM 3648 C CA . PHE A 1 466 ? 7.130 -11.076 19.783 1.00 91.69 466 PHE A CA 1
ATOM 3649 C C . PHE A 1 466 ? 6.252 -12.026 18.956 1.00 91.69 466 PHE A C 1
ATOM 3651 O O . PHE A 1 466 ? 6.285 -11.978 17.727 1.00 91.69 466 PHE A O 1
ATOM 3658 N N . SER A 1 467 ? 5.445 -12.877 19.596 1.00 91.69 467 SER A N 1
ATOM 3659 C CA . SER A 1 467 ? 4.563 -13.808 18.884 1.00 91.69 467 SER A CA 1
ATOM 3660 C C . SER A 1 467 ? 3.427 -13.097 18.132 1.00 91.69 467 SER A C 1
ATOM 3662 O O . SER A 1 467 ? 3.252 -13.419 16.954 1.00 91.69 467 SER A O 1
ATOM 3664 N N . PRO A 1 468 ? 2.692 -12.127 18.716 1.00 92.25 468 PRO A N 1
ATOM 3665 C CA . PRO A 1 468 ? 1.726 -11.319 17.972 1.00 92.25 468 PRO A CA 1
ATOM 3666 C C . PRO A 1 468 ? 2.363 -10.607 16.781 1.00 92.25 468 PRO A C 1
ATOM 3668 O O . PRO A 1 468 ? 1.871 -10.741 15.661 1.00 92.25 468 PRO A O 1
ATOM 3671 N N . LYS A 1 469 ? 3.517 -9.951 16.982 1.00 92.50 469 LYS A N 1
ATOM 3672 C CA . LYS A 1 469 ? 4.256 -9.302 15.892 1.00 92.50 469 LYS A CA 1
ATOM 3673 C C . LYS A 1 469 ? 4.583 -10.278 14.766 1.00 92.50 469 LYS A C 1
ATOM 3675 O O . LYS A 1 469 ? 4.382 -9.959 13.596 1.00 92.50 469 LYS A O 1
ATOM 3680 N N . TYR A 1 470 ? 5.061 -11.472 15.103 1.00 93.12 470 TYR A N 1
ATOM 3681 C CA . TYR A 1 470 ? 5.382 -12.485 14.107 1.00 93.12 470 TYR A CA 1
ATOM 3682 C C . TYR A 1 470 ? 4.157 -12.898 13.277 1.00 93.12 470 TYR A C 1
ATOM 3684 O O . TYR A 1 470 ? 4.259 -12.991 12.055 1.00 93.12 470 TYR A O 1
ATOM 3692 N N . LEU A 1 471 ? 2.983 -13.058 13.901 1.00 93.50 471 LEU A N 1
ATOM 3693 C CA . LEU A 1 471 ? 1.734 -13.344 13.183 1.00 93.50 471 LEU A CA 1
ATOM 3694 C C . LEU A 1 471 ? 1.354 -12.216 12.215 1.00 93.50 471 LEU A C 1
ATOM 3696 O O . LEU A 1 471 ? 1.010 -12.499 11.066 1.00 93.50 471 LEU A O 1
ATOM 3700 N N . TYR A 1 472 ? 1.490 -10.952 12.632 1.00 93.50 472 TYR A N 1
ATOM 3701 C CA . TYR A 1 472 ? 1.306 -9.802 11.738 1.00 93.50 472 TYR A CA 1
ATOM 3702 C C . TYR A 1 472 ? 2.299 -9.811 10.574 1.00 93.50 472 TYR A C 1
ATOM 3704 O O . TYR A 1 472 ? 1.934 -9.466 9.455 1.00 93.50 472 TYR A O 1
ATOM 3712 N N . VAL A 1 473 ? 3.549 -10.214 10.793 1.00 94.19 473 VAL A N 1
ATOM 3713 C CA . VAL A 1 473 ? 4.539 -10.303 9.711 1.00 94.19 473 VAL A CA 1
ATOM 3714 C C . VAL A 1 473 ? 4.196 -11.451 8.755 1.00 94.19 473 VAL A C 1
ATOM 3716 O O . VAL A 1 473 ? 4.277 -11.266 7.547 1.00 94.19 473 VAL A O 1
ATOM 3719 N N . CYS A 1 474 ? 3.727 -12.601 9.246 1.00 94.38 474 CYS A N 1
ATOM 3720 C CA . CYS A 1 474 ? 3.252 -13.699 8.395 1.00 94.38 474 CYS A CA 1
ATOM 3721 C C . CYS A 1 474 ? 2.008 -13.328 7.576 1.00 94.38 474 CYS A C 1
ATOM 3723 O O . CYS A 1 474 ? 1.925 -13.647 6.393 1.00 94.38 474 CYS A O 1
ATOM 3725 N N . ALA A 1 475 ? 1.035 -12.639 8.168 1.00 94.69 475 ALA A N 1
ATOM 3726 C CA . ALA A 1 475 ? -0.120 -12.168 7.413 1.00 94.69 475 ALA A CA 1
ATOM 3727 C C . ALA A 1 475 ? 0.270 -11.031 6.444 1.00 94.69 475 ALA A C 1
ATOM 3729 O O . ALA A 1 475 ? -0.200 -11.004 5.306 1.00 94.69 475 ALA A O 1
ATOM 3730 N N . ALA A 1 476 ? 1.219 -10.165 6.817 1.00 94.69 476 ALA A N 1
ATOM 3731 C CA . ALA A 1 476 ? 1.783 -9.166 5.912 1.00 94.69 476 ALA A CA 1
ATOM 3732 C C . ALA A 1 476 ? 2.498 -9.819 4.722 1.00 94.69 476 ALA A C 1
ATOM 3734 O O . ALA A 1 476 ? 2.373 -9.332 3.602 1.00 94.69 476 ALA A O 1
ATOM 3735 N N . THR A 1 477 ? 3.189 -10.949 4.910 1.00 95.00 477 THR A N 1
ATOM 3736 C CA . THR A 1 477 ? 3.828 -11.641 3.784 1.00 95.00 477 THR A CA 1
ATOM 3737 C C . THR A 1 477 ? 2.793 -12.182 2.808 1.00 95.00 477 THR A C 1
ATOM 3739 O O . THR A 1 477 ? 2.948 -11.978 1.606 1.00 95.00 477 THR A O 1
ATOM 3742 N N . ALA A 1 478 ? 1.698 -12.770 3.300 1.00 95.69 478 ALA A N 1
ATOM 3743 C CA . ALA A 1 478 ? 0.566 -13.154 2.459 1.00 95.69 478 ALA A CA 1
ATOM 3744 C C . ALA A 1 478 ? -0.018 -11.941 1.711 1.00 95.69 478 ALA A C 1
ATOM 3746 O O . ALA A 1 478 ? -0.263 -12.024 0.509 1.00 95.69 478 ALA A O 1
ATOM 3747 N N . CYS A 1 479 ? -0.158 -10.792 2.383 1.00 96.19 479 CYS A N 1
ATOM 3748 C CA . CYS A 1 479 ? -0.591 -9.535 1.766 1.00 96.19 479 CYS A CA 1
ATOM 3749 C C . CYS A 1 479 ? 0.340 -9.101 0.629 1.00 96.19 479 CYS A C 1
ATOM 3751 O O . CYS A 1 479 ? -0.137 -8.748 -0.447 1.00 96.19 479 CYS A O 1
ATOM 3753 N N . VAL A 1 480 ? 1.655 -9.160 0.841 1.00 96.44 480 VAL A N 1
ATOM 3754 C CA . VAL A 1 480 ? 2.652 -8.800 -0.173 1.00 96.44 480 VAL A CA 1
ATOM 3755 C C . VAL A 1 480 ? 2.573 -9.745 -1.371 1.00 96.44 480 VAL A C 1
ATOM 3757 O O . VAL A 1 480 ? 2.545 -9.276 -2.504 1.00 96.44 480 VAL A O 1
ATOM 3760 N N . TYR A 1 481 ? 2.470 -11.058 -1.152 1.00 95.69 481 TYR A N 1
ATOM 3761 C CA . TYR A 1 481 ? 2.342 -12.021 -2.250 1.00 95.69 481 TYR A CA 1
ATOM 3762 C C . TYR A 1 481 ? 1.050 -11.833 -3.051 1.00 95.69 481 TYR A C 1
ATOM 3764 O O . TYR A 1 481 ? 1.103 -11.817 -4.280 1.00 95.69 481 TYR A O 1
ATOM 3772 N N . ILE A 1 482 ? -0.094 -11.644 -2.382 1.00 96.75 482 ILE A N 1
ATOM 3773 C CA . ILE A 1 482 ? -1.383 -11.392 -3.045 1.00 96.75 482 ILE A CA 1
ATOM 3774 C C . ILE A 1 482 ? -1.326 -10.077 -3.834 1.00 96.75 482 ILE A C 1
ATOM 3776 O O . ILE A 1 482 ? -1.703 -10.045 -5.004 1.00 96.75 482 ILE A O 1
ATOM 3780 N N . GLY A 1 483 ? -0.814 -9.004 -3.227 1.00 96.31 483 GLY A N 1
ATOM 3781 C CA . GLY A 1 483 ? -0.694 -7.696 -3.867 1.00 96.31 483 GLY A CA 1
ATOM 3782 C C . GLY A 1 483 ? 0.222 -7.717 -5.092 1.00 96.31 483 GLY A C 1
ATOM 3783 O O . GLY A 1 483 ? -0.169 -7.258 -6.165 1.00 96.31 483 GLY A O 1
ATOM 3784 N N . VAL A 1 484 ? 1.410 -8.320 -4.974 1.00 96.06 484 VAL A N 1
ATOM 3785 C CA . VAL A 1 484 ? 2.343 -8.488 -6.101 1.00 96.06 484 VAL A CA 1
ATOM 3786 C C . VAL A 1 484 ? 1.730 -9.363 -7.192 1.00 96.06 484 VAL A C 1
ATOM 3788 O O . VAL A 1 484 ? 1.846 -9.022 -8.367 1.00 96.06 484 VAL A O 1
ATOM 3791 N N . PHE A 1 485 ? 1.030 -10.444 -6.838 1.00 96.62 485 PHE A N 1
ATOM 3792 C CA . PHE A 1 485 ? 0.349 -11.290 -7.816 1.00 96.62 485 PHE A CA 1
ATOM 3793 C C . PHE A 1 485 ? -0.696 -10.511 -8.622 1.00 96.62 485 PHE A C 1
ATOM 3795 O O . PHE A 1 485 ? -0.717 -10.627 -9.844 1.00 96.62 485 PHE A O 1
ATOM 3802 N N . ILE A 1 486 ? -1.513 -9.669 -7.977 1.00 95.75 486 ILE A N 1
ATOM 3803 C CA . ILE A 1 486 ? -2.496 -8.819 -8.669 1.00 95.75 486 ILE A CA 1
ATOM 3804 C C . ILE A 1 486 ? -1.796 -7.870 -9.655 1.00 95.75 486 ILE A C 1
ATOM 3806 O O . ILE A 1 486 ? -2.225 -7.735 -10.803 1.00 95.75 486 ILE A O 1
ATOM 3810 N N . VAL A 1 487 ? -0.693 -7.238 -9.246 1.00 95.69 487 VAL A N 1
ATOM 3811 C CA . VAL A 1 487 ? 0.075 -6.321 -10.108 1.00 95.69 487 VAL A CA 1
ATOM 3812 C C . VAL A 1 487 ? 0.685 -7.064 -11.300 1.00 95.69 487 VAL A C 1
ATOM 3814 O O . VAL A 1 487 ? 0.519 -6.641 -12.442 1.00 95.69 487 VAL A O 1
ATOM 3817 N N . VAL A 1 488 ? 1.331 -8.206 -11.065 1.00 95.00 488 VAL A N 1
ATOM 3818 C CA . VAL A 1 488 ? 1.928 -9.033 -12.123 1.00 95.00 488 VAL A CA 1
ATOM 3819 C C . VAL A 1 488 ? 0.857 -9.531 -13.092 1.00 95.00 488 VAL A C 1
ATOM 3821 O O . VAL A 1 488 ? 1.000 -9.359 -14.301 1.00 95.00 488 VAL A O 1
ATOM 3824 N N . ALA A 1 489 ? -0.233 -10.104 -12.577 1.00 94.88 489 ALA A N 1
ATOM 3825 C CA . ALA A 1 489 ? -1.311 -10.652 -13.391 1.00 94.88 489 ALA A CA 1
ATOM 3826 C C . ALA A 1 489 ? -1.946 -9.577 -14.278 1.00 94.88 489 ALA A C 1
ATOM 3828 O O . ALA A 1 489 ? -2.166 -9.815 -15.462 1.00 94.88 489 ALA A O 1
ATOM 3829 N N . THR A 1 490 ? -2.190 -8.381 -13.737 1.00 93.62 490 THR A N 1
ATOM 3830 C CA . THR A 1 490 ? -2.801 -7.276 -14.492 1.00 93.62 490 THR A CA 1
ATOM 3831 C C . THR A 1 490 ? -1.889 -6.763 -15.597 1.00 93.62 490 THR A C 1
ATOM 3833 O O . THR A 1 490 ? -2.320 -6.670 -16.746 1.00 93.62 490 THR A O 1
ATOM 3836 N N . VAL A 1 491 ? -0.617 -6.504 -15.293 1.00 91.81 491 VAL A N 1
ATOM 3837 C CA . VAL A 1 491 ? 0.350 -6.014 -16.284 1.00 91.81 491 VAL A CA 1
ATOM 3838 C C . VAL A 1 491 ? 0.589 -7.062 -17.372 1.00 91.81 491 VAL A C 1
ATOM 3840 O O . VAL A 1 491 ? 0.454 -6.744 -18.552 1.00 91.81 491 VAL A O 1
ATOM 3843 N N . ILE A 1 492 ? 0.850 -8.323 -17.007 1.00 91.44 492 ILE A N 1
ATOM 3844 C CA . ILE A 1 492 ? 1.057 -9.411 -17.976 1.00 91.44 492 ILE A CA 1
ATOM 3845 C C . ILE A 1 492 ? -0.181 -9.612 -18.848 1.00 91.44 492 ILE A C 1
ATOM 3847 O O . ILE A 1 492 ? -0.054 -9.682 -20.068 1.00 91.44 492 ILE A O 1
ATOM 3851 N N . TYR A 1 493 ? -1.376 -9.661 -18.252 1.00 92.56 493 TYR A N 1
ATOM 3852 C CA . TYR A 1 493 ? -2.623 -9.798 -19.001 1.00 92.56 493 TYR A CA 1
ATOM 3853 C C . TYR A 1 493 ? -2.773 -8.683 -20.040 1.00 92.56 493 TYR A C 1
ATOM 3855 O O . TYR A 1 493 ? -2.979 -8.959 -21.221 1.00 92.56 493 TYR A O 1
ATOM 3863 N N . THR A 1 494 ? -2.597 -7.425 -19.631 1.00 88.94 494 THR A N 1
ATOM 3864 C CA . THR A 1 494 ? -2.710 -6.291 -20.560 1.00 88.94 494 THR A CA 1
ATOM 3865 C C . THR A 1 494 ? -1.662 -6.308 -21.657 1.00 88.94 494 THR A C 1
ATOM 3867 O O . THR A 1 494 ? -1.977 -6.008 -22.807 1.00 88.94 494 THR A O 1
ATOM 3870 N N . TYR A 1 495 ? -0.440 -6.726 -21.333 1.00 86.94 495 TYR A N 1
ATOM 3871 C CA . TYR A 1 495 ? 0.632 -6.857 -22.303 1.00 86.94 495 TYR A CA 1
ATOM 3872 C C . TYR A 1 495 ? 0.316 -7.942 -23.341 1.00 86.94 495 TYR A C 1
ATOM 3874 O O . TYR A 1 495 ? 0.410 -7.688 -24.541 1.00 86.94 495 TYR A O 1
ATOM 3882 N N . ILE A 1 496 ? -0.133 -9.123 -22.898 1.00 87.25 496 ILE A N 1
ATOM 3883 C CA . ILE A 1 496 ? -0.506 -10.242 -23.775 1.00 87.25 496 ILE A CA 1
ATOM 3884 C C . ILE A 1 496 ? -1.667 -9.853 -24.693 1.00 87.25 496 ILE A C 1
ATOM 3886 O O . ILE A 1 496 ? -1.595 -10.102 -25.896 1.00 87.25 496 ILE A O 1
ATOM 3890 N N . VAL A 1 497 ? -2.718 -9.224 -24.156 1.00 87.25 497 VAL A N 1
ATOM 3891 C CA . VAL A 1 497 ? -3.879 -8.801 -24.956 1.00 87.25 497 VAL A CA 1
ATOM 3892 C C . VAL A 1 497 ? -3.460 -7.806 -26.038 1.00 87.25 497 VAL A C 1
ATOM 3894 O O . VAL A 1 497 ? -3.811 -7.980 -27.206 1.00 87.25 497 VAL A O 1
ATOM 3897 N N . LEU A 1 498 ? -2.658 -6.796 -25.690 1.00 80.94 498 LEU A N 1
ATOM 3898 C CA . LEU A 1 498 ? -2.188 -5.801 -26.657 1.00 80.94 498 LEU A CA 1
ATOM 3899 C C . LEU A 1 498 ? -1.238 -6.402 -27.699 1.00 80.94 498 LEU A C 1
ATOM 3901 O O . LEU A 1 498 ? -1.331 -6.062 -28.881 1.00 80.94 498 LEU A O 1
ATOM 3905 N N . PHE A 1 499 ? -0.369 -7.329 -27.295 1.00 79.62 499 PHE A N 1
ATOM 3906 C CA . PHE A 1 499 ? 0.505 -8.057 -28.211 1.00 79.62 499 PHE A CA 1
ATOM 3907 C C . PHE A 1 499 ? -0.296 -8.915 -29.200 1.00 79.62 499 PHE A C 1
ATOM 3909 O O . PHE A 1 499 ? -0.037 -8.893 -30.406 1.00 79.62 499 PHE A O 1
ATOM 3916 N N . TRP A 1 500 ? -1.312 -9.630 -28.711 1.00 81.38 500 TRP A N 1
ATOM 3917 C CA . TRP A 1 500 ? -2.183 -10.453 -29.545 1.00 81.38 500 TRP A CA 1
ATOM 3918 C C . TRP A 1 500 ? -2.974 -9.608 -30.550 1.00 81.38 500 TRP A C 1
ATOM 3920 O O . TRP A 1 500 ? -3.003 -9.927 -31.741 1.00 81.38 500 TRP A O 1
ATOM 3930 N N . LEU A 1 501 ? -3.536 -8.480 -30.103 1.00 75.56 501 LEU A N 1
ATOM 3931 C CA . LEU A 1 501 ? -4.241 -7.534 -30.970 1.00 75.56 501 LEU A CA 1
ATOM 3932 C C . LEU A 1 501 ? -3.322 -6.960 -32.053 1.00 75.56 501 LEU A C 1
ATOM 3934 O O . LEU A 1 501 ? -3.729 -6.890 -33.211 1.00 75.56 501 LEU A O 1
ATOM 3938 N N . ARG A 1 502 ? -2.071 -6.618 -31.713 1.00 72.19 502 ARG A N 1
ATOM 3939 C CA . ARG A 1 502 ? -1.065 -6.165 -32.687 1.00 72.19 502 ARG A CA 1
ATOM 3940 C C . ARG A 1 502 ? -0.797 -7.224 -33.758 1.00 72.19 502 ARG A C 1
ATOM 3942 O O . ARG A 1 502 ? -0.786 -6.899 -34.944 1.00 72.19 502 ARG A O 1
ATOM 3949 N N . ARG A 1 503 ? -0.593 -8.483 -33.354 1.00 73.38 503 ARG A N 1
ATOM 3950 C CA . ARG A 1 503 ? -0.318 -9.590 -34.285 1.00 73.38 503 ARG A CA 1
ATOM 3951 C C . ARG A 1 503 ? -1.498 -9.848 -35.220 1.00 73.38 503 ARG A C 1
ATOM 3953 O O . ARG A 1 503 ? -1.294 -9.963 -36.423 1.00 73.38 503 ARG A O 1
ATOM 3960 N N . SER A 1 504 ? -2.714 -9.893 -34.677 1.00 73.25 504 SER A N 1
ATOM 3961 C CA . SER A 1 504 ? -3.941 -10.060 -35.465 1.00 73.25 504 SER A CA 1
ATOM 3962 C C . SER A 1 504 ? -4.102 -8.939 -36.501 1.00 73.25 504 SER A C 1
ATOM 3964 O O . SER A 1 504 ? -4.383 -9.200 -37.669 1.00 73.25 504 SER A O 1
ATOM 3966 N N . LEU A 1 505 ? -3.817 -7.689 -36.113 1.00 63.81 505 LEU A N 1
ATOM 3967 C CA . LEU A 1 505 ? -3.895 -6.544 -37.021 1.00 63.81 505 LEU A CA 1
ATOM 3968 C C . LEU A 1 505 ? -2.870 -6.615 -38.163 1.00 63.81 505 LEU A C 1
ATOM 3970 O O . LEU A 1 505 ? -3.213 -6.304 -39.300 1.00 63.81 505 LEU A O 1
ATOM 3974 N N . SER A 1 506 ? -1.634 -7.027 -37.861 1.00 66.06 506 SER A N 1
ATOM 3975 C CA . SER A 1 506 ? -0.568 -7.190 -38.858 1.00 66.06 506 SER A CA 1
ATOM 3976 C C . SER A 1 506 ? -0.957 -8.203 -39.940 1.00 66.06 506 SER A C 1
ATOM 3978 O O . SER A 1 506 ? -0.800 -7.929 -41.127 1.00 66.06 506 SER A O 1
ATOM 3980 N N . ILE A 1 507 ? -1.558 -9.329 -39.530 1.00 66.44 507 ILE A N 1
ATOM 3981 C CA . ILE A 1 507 ? -2.050 -10.378 -40.438 1.00 66.44 507 ILE A CA 1
ATOM 3982 C C . ILE A 1 507 ? -3.162 -9.839 -41.350 1.00 66.44 507 ILE A C 1
ATOM 3984 O O . ILE A 1 507 ? -3.162 -10.096 -42.547 1.00 66.44 507 ILE A O 1
ATOM 3988 N N . ILE A 1 508 ? -4.097 -9.050 -40.812 1.00 65.62 508 ILE A N 1
ATOM 3989 C CA . ILE A 1 508 ? -5.195 -8.476 -41.609 1.00 65.62 508 ILE A CA 1
ATOM 3990 C C . ILE A 1 508 ? -4.671 -7.478 -42.654 1.00 65.62 508 ILE A C 1
ATOM 3992 O O . ILE A 1 508 ? -5.196 -7.428 -43.764 1.00 65.62 508 ILE A O 1
ATOM 3996 N N . ILE A 1 509 ? -3.653 -6.679 -42.315 1.00 65.06 509 ILE A N 1
ATOM 3997 C CA . ILE A 1 509 ? -3.055 -5.711 -43.249 1.00 65.06 509 ILE A CA 1
ATOM 3998 C C . ILE A 1 509 ? -2.308 -6.437 -44.374 1.00 65.06 509 ILE A C 1
ATOM 4000 O O . ILE A 1 509 ? -2.528 -6.107 -45.533 1.00 65.06 509 ILE A O 1
ATOM 4004 N N . THR A 1 510 ? -1.521 -7.468 -44.051 1.00 62.50 510 THR A N 1
ATOM 4005 C CA . THR A 1 510 ? -0.799 -8.267 -45.063 1.00 62.50 510 THR A CA 1
ATOM 4006 C C . THR A 1 510 ? -1.738 -9.026 -45.998 1.00 62.50 510 THR A C 1
ATOM 4008 O O . THR A 1 510 ? -1.460 -9.118 -47.188 1.00 62.50 510 THR A O 1
ATOM 4011 N N . ILE A 1 511 ? -2.876 -9.527 -45.504 1.00 65.94 511 ILE A N 1
ATOM 4012 C CA . ILE A 1 511 ? -3.909 -10.122 -46.371 1.00 65.94 511 ILE A CA 1
ATOM 4013 C C . ILE A 1 511 ? -4.480 -9.064 -47.324 1.00 65.94 511 ILE A C 1
ATOM 4015 O O . ILE A 1 511 ? -4.622 -9.319 -48.513 1.00 65.94 511 ILE A O 1
ATOM 4019 N N . LYS A 1 512 ? -4.753 -7.852 -46.825 1.00 63.12 512 LYS A N 1
ATOM 4020 C CA . LYS A 1 512 ? -5.349 -6.780 -47.629 1.00 63.12 512 LYS A CA 1
ATOM 4021 C C . LYS A 1 512 ? -4.401 -6.196 -48.684 1.00 63.12 512 LYS A C 1
ATOM 4023 O O . LYS A 1 512 ? -4.892 -5.744 -49.707 1.00 63.12 512 LYS A O 1
ATOM 4028 N N . GLU A 1 513 ? -3.090 -6.195 -48.437 1.00 61.62 513 GLU A N 1
ATOM 4029 C CA . GLU A 1 513 ? -2.068 -5.802 -49.424 1.00 61.62 513 GLU A CA 1
ATOM 4030 C C . GLU A 1 513 ? -1.816 -6.884 -50.483 1.00 61.62 513 GLU A C 1
ATOM 4032 O O . GLU A 1 513 ? -1.448 -6.548 -51.600 1.00 61.62 513 GLU A O 1
ATOM 4037 N N . ASN A 1 514 ? -2.040 -8.165 -50.166 1.00 60.25 514 ASN A N 1
ATOM 4038 C CA . ASN A 1 514 ? -1.930 -9.255 -51.144 1.00 60.25 514 ASN A CA 1
ATOM 4039 C C . ASN A 1 514 ? -3.166 -9.392 -52.053 1.00 60.25 514 ASN A C 1
ATOM 4041 O O . ASN A 1 514 ? -3.063 -10.002 -53.116 1.00 60.25 514 ASN A O 1
ATOM 4045 N N . ASP A 1 515 ? -4.318 -8.855 -51.638 1.00 55.00 515 ASP A N 1
ATOM 4046 C CA . ASP A 1 515 ? -5.571 -8.862 -52.411 1.00 55.00 515 ASP A CA 1
ATOM 4047 C C . ASP A 1 515 ? -5.733 -7.624 -53.332 1.00 55.00 515 ASP A C 1
ATOM 4049 O O . ASP A 1 515 ? -6.730 -7.525 -54.053 1.00 55.00 515 ASP A O 1
ATOM 4053 N N . THR A 1 516 ? -4.784 -6.676 -53.313 1.00 47.00 516 THR A N 1
ATOM 4054 C CA . THR A 1 516 ? -4.717 -5.483 -54.190 1.00 47.00 516 THR A CA 1
ATOM 4055 C C . THR A 1 516 ? -3.560 -5.581 -55.161 1.00 47.00 516 THR A C 1
ATOM 4057 O O . THR A 1 516 ? -3.761 -5.224 -56.343 1.00 47.00 516 THR A O 1
#

pLDDT: mean 80.84, std 17.04, range [32.47, 96.75]

Foldseek 3Di:
DDDDPPPPCVVVLVVVLVVLVVVLVVLVVLLVVVVVVVVVVVPVVDDDDPDPDDPLRVLLVVLLVCLLVLLLDLQSLQVVLVSLLVSLLVSLVVLLVVLVVVLVVVVVVCVVPVDPPLNVLSVLLNVLSVLLNVLSVLLCQLDPGGPVCPPPDGPLNVQVVVHLVVLLVLLLVLLVLLLVVLLVLLVPQPDPDVVSVVLNVLLVVLSVLLNVLSVVCSDDDPPPDPVSLVSVVVSVVSLVVSLVCLLQPLLPPQLVVVVVVVVVVCVVVVDDDPDPVVVVSLLSSLLSSLQNSLSSLLSSLLSVLSQLADSSCSNLSSSLSSSLVSLLSSVLSDDPPDDPLSSLSSLQSSLVSSLVSSVDGLFPVSQDLPSLCRSPPDDDPVSSVVSSLCNNSSSNLSSLSSLSNSLSSCSVVPPDDPDPDDPVVVLCVSLVSNLSSLLSSLSSVLSSLSVSLVVCVVPPCSPGRSVSNNVVSVSVNVSSVVSSCVSSCSSVSSSVSSVVVSVVVVVVVVVVVVVD

Sequence (516 aa):
MTIAFVQRPVSLVAFGVAALIASCLILVKLLFVINKEVLTQEIQDVENYTKPWKLDEVFIFLGILILVISMGSSSMVEEEHYIWHFLTSTINLLFFRKAIQSFDLNKAVGDLISVGKENYKSGCQISLLVLTLFSGRVLKGWHQGGVNWTNLPDISTWLEEAGIQYINLIKIASCIMIIMLGIFVLFLLQSKTKVATVIGFSLLMSGLLVLQHFMKHQDLSASYNKDATFSVQVFYATLTFTTVTVVLVLPWIMPMKTREMCSKWNLYMSASVPAEVHNMTPIFVLKDSLHVMGCVYITSWCLLQLLLQRPINAMPLLLLNVQILAYMLAFSSCGSHHKQWVEITALYNLGMAGHFALGNSNTLATIDVAGAFIGISSHSTFLSGVLMFIITYASPMLFFFSLVMYISIKVRICPLVTGDENSGEILKSLLGFPCLVPLSINSILLSANTIVLVLMRNHLFIWSVFSPKYLYVCAATACVYIGVFIVVATVIYTYIVLFWLRRSLSIIITIKENDT

Radius of gyration: 25.12 Å; chains: 1; bounding box: 65×71×90 Å

Secondary structure (DSSP, 8-state):
---------HHHHHHHHHHHHHHHHHHHHHHHHHHHHHHHHHHTTS----PPPPHHHHHHHHHHHHHHHHTTSHHHHHTHHHHHHHHHHHHHHHHHHHHHHHHHHHHHHHTTS--HHHHHHHHHHHHHHHHHHHHHHHHHHHS--STTSTTSPPHHHHHHHH-HHHHHHHHHHHHHHHHHHHHHHHHT-SS--HHHHHHHHHHHHHHHHHHHHHHHT-SS-----HHHHHHHHHHHHHHHHHHHHHHHHHHHHHHHHHHHHHHHHHHH--SS--SHHHHHHHHHHHHHHHHHHHHHHHHHHHHHHHHHS-GGGHHHHHHHHHHHHHHHHHHHHS-SSS-HHHHHHHHHHHHHHHHHHTT--SSGGGS-TTGGGTT-SS--HHHHHHHHHHHHTHHHHHHHHHHHHHHHHHGGG-----S---HHHHHHHHHHHHHHHHHHHHHHHHHHHHHHHHHGGGSGGGTTTHHHHHHHHHHHHHHHHHHHHHHHHHHHHHHHHHHHHHHHHHHHHHHHHH--

InterPro domains:
  IPR039527 GPI ethanolamine phosphate transferase 2 [PTHR23072] (6-497)
  IPR045687 GPI ethanolamine phosphate transferase 2, C-terminal [PF19316] (56-494)